Protein AF-A0A662FVR4-F1 (afdb_monomer_lite)

Structure (mmCIF, N/CA/C/O backbone):
data_AF-A0A662FVR4-F1
#
_entry.id   AF-A0A662FVR4-F1
#
loop_
_atom_site.group_PDB
_atom_site.id
_atom_site.type_symbol
_atom_site.label_atom_id
_atom_site.label_alt_id
_atom_site.label_comp_id
_atom_site.label_asym_id
_atom_site.label_entity_id
_atom_site.label_seq_id
_atom_site.pdbx_PDB_ins_code
_atom_site.Cartn_x
_atom_site.Cartn_y
_atom_site.Cartn_z
_atom_site.occupancy
_atom_site.B_iso_or_equiv
_atom_site.auth_seq_id
_atom_site.auth_comp_id
_atom_site.auth_asym_id
_atom_site.auth_atom_id
_atom_site.pdbx_PDB_model_num
ATOM 1 N N . MET A 1 1 ? -27.789 -32.939 13.700 1.00 29.91 1 MET A N 1
ATOM 2 C CA . MET A 1 1 ? -27.829 -31.683 14.477 1.00 29.91 1 MET A CA 1
ATOM 3 C C . MET A 1 1 ? -26.425 -31.102 14.475 1.00 29.91 1 MET A C 1
ATOM 5 O O . MET A 1 1 ? -25.645 -31.385 15.368 1.00 29.91 1 MET A O 1
ATOM 9 N N . THR A 1 2 ? -26.089 -30.398 13.400 1.00 29.91 2 THR A N 1
ATOM 10 C CA . THR A 1 2 ? -24.794 -29.745 13.153 1.00 29.91 2 THR A CA 1
ATOM 11 C C . THR A 1 2 ? -25.077 -28.585 12.200 1.00 29.91 2 THR A C 1
ATOM 13 O O . THR A 1 2 ? -24.927 -28.721 10.994 1.00 29.91 2 THR A O 1
ATOM 16 N N . HIS A 1 3 ? -25.591 -27.490 12.749 1.00 29.64 3 HIS A N 1
ATOM 17 C CA . HIS A 1 3 ? -25.699 -26.173 12.118 1.00 29.64 3 HIS A CA 1
ATOM 18 C C . HIS A 1 3 ? -25.598 -25.169 13.268 1.00 29.64 3 HIS A C 1
ATOM 20 O O . HIS A 1 3 ? -26.491 -25.194 14.108 1.00 29.64 3 HIS A O 1
ATOM 26 N N . SER A 1 4 ? -24.503 -24.395 13.357 1.00 30.66 4 SER A N 1
ATOM 27 C CA . SER A 1 4 ? -24.445 -23.123 14.123 1.00 30.66 4 SER A CA 1
ATOM 28 C C . SER A 1 4 ? -23.069 -22.425 14.184 1.00 30.66 4 SER A C 1
ATOM 30 O O . SER A 1 4 ? -22.969 -21.411 14.863 1.00 30.66 4 SER A O 1
ATOM 32 N N . HIS A 1 5 ? -21.988 -22.913 13.556 1.00 32.22 5 HIS A N 1
ATOM 33 C CA . HIS A 1 5 ? -20.689 -22.205 13.629 1.00 32.22 5 HIS A CA 1
ATOM 34 C C . HIS A 1 5 ? -20.349 -21.332 12.411 1.00 32.22 5 HIS A C 1
ATOM 36 O O . HIS A 1 5 ? -19.676 -20.330 12.595 1.00 32.22 5 HIS A O 1
ATOM 42 N N . GLY A 1 6 ? -20.865 -21.633 11.212 1.00 28.52 6 GLY A N 1
ATOM 43 C CA . GLY A 1 6 ? -20.626 -20.804 10.017 1.00 28.52 6 GLY A CA 1
ATOM 44 C C . GLY A 1 6 ? -21.496 -19.541 9.932 1.00 28.52 6 GLY A C 1
ATOM 45 O O . GLY A 1 6 ? -20.988 -18.474 9.622 1.00 28.52 6 GLY A O 1
ATOM 46 N N . GLU A 1 7 ? -22.785 -19.636 10.275 1.00 31.20 7 GLU A N 1
ATOM 47 C CA . GLU A 1 7 ? -23.739 -18.513 10.149 1.00 31.20 7 GLU A CA 1
ATOM 48 C C . GLU A 1 7 ? -23.514 -17.404 11.196 1.00 31.20 7 GLU A C 1
ATOM 50 O O . GLU A 1 7 ? -23.801 -16.241 10.936 1.00 31.20 7 GLU A O 1
ATOM 55 N N . MET A 1 8 ? -22.957 -17.738 12.367 1.00 38.16 8 MET A N 1
ATOM 56 C CA . MET A 1 8 ? -22.612 -16.754 13.404 1.00 38.16 8 MET A CA 1
ATOM 57 C C . MET A 1 8 ? -21.348 -15.948 13.053 1.00 38.16 8 MET A C 1
ATOM 59 O O . MET A 1 8 ? -21.270 -14.772 13.394 1.00 38.16 8 MET A O 1
ATOM 63 N N . GLU A 1 9 ? -20.369 -16.555 12.365 1.00 40.03 9 GLU A N 1
ATOM 64 C CA . GLU A 1 9 ? -19.150 -15.853 11.929 1.00 40.03 9 GLU A CA 1
ATOM 65 C C . GLU A 1 9 ? -19.408 -14.906 10.744 1.00 40.03 9 GLU A C 1
ATOM 67 O O . GLU A 1 9 ? -18.767 -13.860 10.676 1.00 40.03 9 GLU A O 1
ATOM 72 N N . GLU A 1 10 ? -20.353 -15.214 9.844 1.00 44.28 10 GLU A N 1
ATOM 73 C CA . GLU A 1 10 ? -20.745 -14.306 8.748 1.00 44.28 10 GLU A CA 1
ATOM 74 C C . GLU A 1 10 ? -21.550 -13.087 9.242 1.00 44.28 10 GLU A C 1
ATOM 76 O O . GLU A 1 10 ? -21.303 -11.976 8.777 1.00 44.28 10 GLU A O 1
ATOM 81 N N . PHE A 1 11 ? -22.447 -13.258 10.222 1.00 43.91 11 PHE A N 1
ATOM 82 C CA . PHE A 1 11 ? -23.324 -12.182 10.718 1.00 43.91 11 PHE A CA 1
ATOM 83 C C . PHE A 1 11 ? -22.610 -11.194 11.665 1.00 43.91 11 PHE A C 1
ATOM 85 O O . PHE A 1 11 ? -22.868 -9.994 11.654 1.00 43.91 11 PHE A O 1
ATOM 92 N N . GLU A 1 12 ? -21.644 -11.646 12.473 1.00 50.12 12 GLU A N 1
ATOM 93 C CA . GLU A 1 12 ? -20.895 -10.751 13.376 1.00 50.12 12 GLU A CA 1
ATOM 94 C C . GLU A 1 12 ? -19.843 -9.882 12.640 1.00 50.12 12 GLU A C 1
ATOM 96 O O . GLU A 1 12 ? -19.458 -8.816 13.134 1.00 50.12 12 GLU A O 1
ATOM 101 N N . VAL A 1 13 ? -19.404 -10.288 11.438 1.00 57.62 13 VAL A N 1
ATOM 102 C CA . VAL A 1 13 ? -18.597 -9.450 10.525 1.00 57.62 13 VAL A CA 1
ATOM 103 C C . VAL A 1 13 ? -19.431 -8.290 9.959 1.00 57.62 13 VAL A C 1
ATOM 105 O O . VAL A 1 13 ? -18.891 -7.203 9.736 1.00 57.62 13 VAL A O 1
ATOM 108 N N . GLU A 1 14 ? -20.747 -8.478 9.825 1.00 70.06 14 GLU A N 1
ATOM 109 C CA . GLU A 1 14 ? -21.697 -7.488 9.307 1.00 70.06 14 GLU A CA 1
ATOM 110 C C . GLU A 1 14 ? -21.795 -6.255 10.222 1.00 70.06 14 GLU A C 1
ATOM 112 O O . GLU A 1 14 ? -21.642 -5.131 9.747 1.00 70.06 14 GLU A O 1
ATOM 117 N N . ILE A 1 15 ? -21.892 -6.441 11.546 1.00 84.69 15 ILE A N 1
ATOM 118 C CA . ILE A 1 15 ? -22.032 -5.334 12.518 1.00 84.69 15 ILE A CA 1
ATOM 119 C C . ILE A 1 15 ? -20.847 -4.362 12.467 1.00 84.69 15 ILE A C 1
ATOM 121 O O . ILE A 1 15 ? -21.027 -3.142 12.509 1.00 84.69 15 ILE A O 1
ATOM 125 N N . VAL A 1 16 ? -19.614 -4.878 12.392 1.00 85.69 16 VAL A N 1
ATOM 126 C CA . VAL A 1 16 ? -18.425 -4.010 12.357 1.00 85.69 16 VAL A CA 1
ATOM 127 C C . VAL A 1 16 ? -18.392 -3.193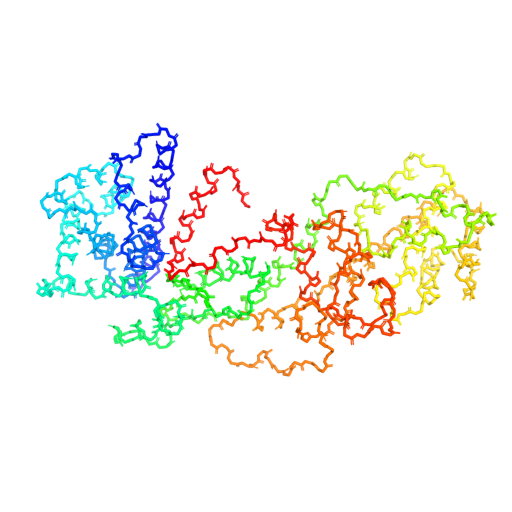 11.073 1.00 85.69 16 VAL A C 1
ATOM 129 O O . VAL A 1 16 ? -18.077 -2.001 11.110 1.00 85.69 16 VAL A O 1
ATOM 132 N N . ASP A 1 17 ? -18.742 -3.810 9.946 1.00 87.19 17 ASP A N 1
ATOM 133 C CA . ASP A 1 17 ? -18.797 -3.126 8.662 1.00 87.19 17 ASP A CA 1
ATOM 134 C C . ASP A 1 17 ? -19.944 -2.118 8.568 1.00 87.19 17 ASP A C 1
ATOM 136 O O . ASP A 1 17 ? -19.753 -1.049 7.984 1.00 87.19 17 ASP A O 1
ATOM 140 N N . GLU A 1 18 ? -21.104 -2.403 9.158 1.00 91.44 18 GLU A N 1
ATOM 141 C CA . GLU A 1 18 ? -22.225 -1.466 9.235 1.00 91.44 18 GLU A CA 1
ATOM 142 C C . GLU A 1 18 ? -21.878 -0.229 10.065 1.00 91.44 18 GLU A C 1
ATOM 144 O O . GLU A 1 18 ? -22.035 0.892 9.575 1.00 91.44 18 GLU A O 1
ATOM 149 N N . ILE A 1 19 ? -21.314 -0.416 11.267 1.00 93.75 19 ILE A N 1
ATOM 150 C CA . ILE A 1 19 ? -20.831 0.683 12.119 1.00 93.75 19 ILE A CA 1
ATOM 151 C C . ILE A 1 19 ? -19.764 1.503 11.381 1.00 93.75 19 ILE A C 1
ATOM 153 O O . ILE A 1 19 ? -19.786 2.736 11.381 1.00 93.75 19 ILE A O 1
ATOM 157 N N . ARG A 1 20 ? -18.817 0.831 10.719 1.00 93.81 20 ARG A N 1
ATOM 158 C CA . ARG A 1 20 ? -17.749 1.487 9.954 1.00 93.81 20 ARG A CA 1
ATOM 159 C C . ARG A 1 20 ? -18.313 2.357 8.829 1.00 93.81 20 ARG A C 1
ATOM 161 O O . ARG A 1 20 ? -17.927 3.520 8.705 1.00 93.81 20 ARG A O 1
ATOM 168 N N . LYS A 1 21 ? -19.224 1.809 8.018 1.00 92.12 21 LYS A N 1
ATOM 169 C CA . LYS A 1 21 ? -19.874 2.525 6.907 1.00 92.12 21 LYS A CA 1
ATOM 170 C C . LYS A 1 21 ? -20.708 3.699 7.414 1.00 92.12 21 LYS A C 1
ATOM 172 O O . LYS A 1 21 ? -20.569 4.797 6.882 1.00 92.12 21 LYS A O 1
ATOM 177 N N . SER A 1 22 ? -21.492 3.512 8.479 1.00 94.81 22 SER A N 1
ATOM 178 C CA . SER A 1 22 ? -22.326 4.582 9.033 1.00 94.81 22 SER A CA 1
ATOM 179 C C . SER A 1 22 ? -21.495 5.755 9.547 1.00 94.81 22 SER A C 1
ATOM 181 O O . SER A 1 22 ? -21.836 6.904 9.284 1.00 94.81 22 SER A O 1
ATOM 183 N N . ILE A 1 23 ? -20.369 5.483 10.217 1.00 95.81 23 ILE A N 1
ATOM 184 C CA . ILE A 1 23 ? -19.446 6.533 10.666 1.00 95.81 23 ILE A CA 1
ATOM 185 C C . ILE A 1 23 ? -18.840 7.267 9.472 1.00 95.81 23 ILE A C 1
ATOM 187 O O . ILE A 1 23 ? -18.692 8.486 9.524 1.00 95.81 23 ILE A O 1
ATOM 191 N N . ALA A 1 24 ? -18.481 6.555 8.404 1.00 93.50 24 ALA A N 1
ATOM 192 C CA . ALA A 1 24 ? -17.919 7.183 7.215 1.00 93.50 24 ALA A CA 1
ATOM 193 C C . ALA A 1 24 ? -18.936 8.125 6.539 1.00 93.50 24 ALA A C 1
ATOM 195 O O . ALA A 1 24 ? -18.599 9.259 6.194 1.00 93.50 24 ALA A O 1
ATOM 196 N N . ASP A 1 25 ? -20.196 7.699 6.427 1.00 92.38 25 ASP A N 1
ATOM 197 C CA . ASP A 1 25 ? -21.295 8.521 5.909 1.00 92.38 25 ASP A CA 1
ATOM 198 C C . ASP A 1 25 ? -21.562 9.747 6.789 1.00 92.38 25 ASP A C 1
ATOM 200 O O . ASP A 1 25 ? -21.714 10.869 6.289 1.00 92.38 25 ASP A O 1
ATOM 204 N N . ASP A 1 26 ? -21.571 9.561 8.108 1.00 95.06 26 ASP A N 1
ATOM 205 C CA . ASP A 1 26 ? -21.746 10.657 9.052 1.00 95.06 26 ASP A CA 1
ATOM 206 C C . ASP A 1 26 ? -20.580 11.657 8.990 1.00 95.06 26 ASP A C 1
ATOM 208 O O . ASP A 1 26 ? -20.814 12.867 8.936 1.00 95.06 26 ASP A O 1
ATOM 212 N N . LEU A 1 27 ? -19.329 11.187 8.906 1.00 93.81 27 LEU A N 1
ATOM 213 C CA . LEU A 1 27 ? -18.148 12.041 8.740 1.00 93.81 27 LEU A CA 1
ATOM 214 C C . LEU A 1 27 ? -18.180 12.802 7.408 1.00 93.81 27 LEU A C 1
ATOM 216 O O . LEU A 1 27 ? -17.889 14.000 7.379 1.00 93.81 27 LEU A O 1
ATOM 220 N N . ASN A 1 28 ? -18.582 12.152 6.315 1.00 90.50 28 ASN A N 1
ATOM 221 C CA . ASN A 1 28 ? -18.778 12.798 5.015 1.00 90.50 28 ASN A CA 1
ATOM 222 C C . ASN A 1 28 ? -19.791 13.946 5.109 1.00 90.50 28 ASN A C 1
ATOM 224 O O . ASN A 1 28 ? -19.534 15.069 4.651 1.00 90.50 28 ASN A O 1
ATOM 228 N N . ASN A 1 29 ? -20.935 13.692 5.744 1.00 90.25 29 ASN A N 1
ATOM 229 C CA . ASN A 1 29 ? -21.963 14.702 5.972 1.00 90.25 29 ASN A CA 1
ATOM 230 C C . ASN A 1 29 ? -21.459 15.832 6.877 1.00 90.25 29 ASN A C 1
ATOM 232 O O . ASN A 1 29 ? -21.676 17.009 6.569 1.00 90.25 29 ASN A O 1
ATOM 236 N N . PHE A 1 30 ? -20.743 15.496 7.949 1.00 92.75 30 PHE A N 1
ATOM 237 C CA . PHE A 1 30 ? -20.122 16.452 8.858 1.00 92.75 30 PHE A CA 1
ATOM 238 C C . PHE A 1 30 ? -19.150 17.380 8.122 1.00 92.75 30 PHE A C 1
ATOM 240 O O . PHE A 1 30 ? -19.317 18.601 8.172 1.00 92.75 30 PHE A O 1
ATOM 247 N N . TYR A 1 31 ? -18.182 16.845 7.372 1.00 88.75 31 TYR A N 1
ATOM 248 C CA . TYR A 1 31 ? -17.208 17.668 6.651 1.00 88.75 31 TYR A CA 1
ATOM 249 C C . TYR A 1 31 ? -17.882 18.561 5.602 1.00 88.75 31 TYR A C 1
ATOM 251 O O . TYR A 1 31 ? -17.568 19.751 5.522 1.00 88.75 31 TYR A O 1
ATOM 259 N N . ARG A 1 32 ? -18.897 18.063 4.877 1.00 86.06 32 ARG A N 1
ATOM 260 C CA . ARG A 1 32 ? -19.718 18.890 3.967 1.00 86.06 32 ARG A CA 1
ATOM 261 C C . ARG A 1 32 ? -20.415 20.051 4.693 1.00 86.06 32 ARG A C 1
ATOM 263 O O . ARG A 1 32 ? -20.493 21.151 4.141 1.00 86.06 32 ARG A O 1
ATOM 270 N N . LYS A 1 33 ? -20.903 19.849 5.925 1.00 87.75 33 LYS A N 1
ATOM 271 C CA . LYS A 1 33 ? -21.470 20.925 6.767 1.00 87.75 33 LYS A CA 1
ATOM 272 C C . LYS A 1 33 ? -20.392 21.899 7.249 1.00 87.75 33 LYS A C 1
ATOM 274 O O . LYS A 1 33 ? -20.632 23.108 7.236 1.00 87.75 33 LYS A O 1
ATOM 279 N N . VAL A 1 34 ? -19.213 21.408 7.639 1.00 86.62 34 VAL A N 1
ATOM 280 C CA . VAL A 1 34 ? -18.069 22.231 8.075 1.00 86.62 34 VAL A CA 1
ATOM 281 C C . VAL A 1 34 ? -17.620 23.178 6.964 1.00 86.62 34 VAL A C 1
ATOM 283 O O . VAL A 1 34 ? -17.500 24.374 7.221 1.00 86.62 34 VAL A O 1
ATOM 286 N N . PHE A 1 35 ? -17.489 22.702 5.720 1.00 82.50 35 PHE A N 1
ATOM 287 C CA . PHE A 1 35 ? -17.163 23.554 4.563 1.00 82.50 35 PHE A CA 1
ATOM 288 C C . PHE A 1 35 ? -18.184 24.678 4.322 1.00 82.50 35 PHE A C 1
ATOM 290 O O . PHE A 1 35 ? -17.861 25.694 3.714 1.00 82.50 35 PHE A O 1
ATOM 297 N N . ARG A 1 36 ? -19.414 24.520 4.823 1.00 85.56 36 ARG A N 1
ATOM 298 C CA . ARG A 1 36 ? -20.496 25.514 4.750 1.00 85.56 36 ARG A CA 1
ATOM 299 C C . ARG A 1 36 ? -20.644 26.347 6.031 1.00 85.56 36 ARG A C 1
ATOM 301 O O . ARG A 1 36 ? -21.621 27.081 6.158 1.00 85.56 36 ARG A O 1
ATOM 308 N N . GLY A 1 37 ? -19.729 26.210 6.994 1.00 83.06 37 GLY A N 1
ATOM 309 C CA . GLY A 1 37 ? -19.754 26.928 8.273 1.00 83.06 37 GLY A CA 1
ATOM 310 C C . GLY A 1 37 ? -20.806 26.438 9.278 1.00 83.06 37 GLY A C 1
ATOM 311 O O . GLY A 1 37 ? -21.113 27.160 10.220 1.00 83.06 37 GLY A O 1
ATOM 312 N N . ARG A 1 38 ? -21.370 25.231 9.102 1.00 83.44 38 ARG A N 1
ATOM 313 C CA . ARG A 1 38 ? -22.492 24.694 9.910 1.00 83.44 38 ARG A CA 1
ATOM 314 C C . ARG A 1 38 ? -22.139 23.462 10.756 1.00 83.44 38 ARG A C 1
ATOM 316 O O . ARG A 1 38 ? -23.024 22.725 11.166 1.00 83.44 38 ARG A O 1
ATOM 323 N N . GLY A 1 39 ? -20.854 23.195 10.988 1.00 81.19 39 GLY A N 1
ATOM 324 C CA . GLY A 1 39 ? -20.409 21.960 11.652 1.00 81.19 39 GLY A CA 1
ATOM 325 C C . GLY A 1 39 ? -20.585 21.913 13.176 1.00 81.19 39 GLY A C 1
ATOM 326 O O . GLY A 1 39 ? -20.614 20.825 13.731 1.00 81.19 39 GLY A O 1
ATOM 327 N N . LYS A 1 40 ? -20.706 23.056 13.867 1.00 84.38 40 LYS A N 1
ATOM 328 C CA . LYS A 1 40 ? -20.661 23.124 15.348 1.00 84.38 40 LYS A CA 1
ATOM 329 C C . LYS A 1 40 ? -21.838 22.452 16.067 1.00 84.38 40 LYS A C 1
ATOM 331 O O . LYS A 1 40 ? -21.714 22.078 17.233 1.00 84.38 40 LYS A O 1
ATOM 336 N N . ASP A 1 41 ? -22.972 22.318 15.387 1.00 83.94 41 ASP A N 1
ATOM 337 C CA . ASP A 1 41 ? -24.175 21.700 15.953 1.00 83.94 41 ASP A CA 1
ATOM 338 C C . ASP A 1 41 ? -24.229 20.183 15.740 1.00 83.94 41 ASP A C 1
ATOM 340 O O . ASP A 1 41 ? -25.103 19.511 16.280 1.00 83.94 41 ASP A O 1
ATOM 344 N N . ASP A 1 42 ? -23.265 19.634 15.003 1.00 90.94 42 ASP A N 1
ATOM 345 C CA . ASP A 1 42 ? -23.162 18.211 14.713 1.00 90.94 42 ASP A CA 1
ATOM 346 C C . ASP A 1 42 ? -22.538 17.435 15.887 1.00 90.94 42 ASP A C 1
ATOM 348 O O . ASP A 1 42 ? -21.680 17.955 16.606 1.00 90.94 42 ASP A O 1
ATOM 352 N N . PHE A 1 43 ? -22.942 16.178 16.075 1.00 93.69 43 PHE A N 1
ATOM 353 C CA . PHE A 1 43 ? -22.367 15.287 17.084 1.00 93.69 43 PHE A CA 1
ATOM 354 C C . PHE A 1 43 ? -20.855 15.098 16.888 1.00 93.69 43 PHE A C 1
ATOM 356 O O . PHE A 1 43 ? -20.085 15.198 17.847 1.00 93.69 43 PHE A O 1
ATOM 363 N N . TYR A 1 44 ? -20.404 14.926 15.640 1.00 93.50 44 TYR A N 1
ATOM 364 C CA . TYR A 1 44 ? -18.990 14.695 15.331 1.00 93.50 44 TYR A CA 1
ATOM 365 C C . TYR A 1 44 ? -18.100 15.905 15.622 1.00 93.50 44 TYR A C 1
ATOM 367 O O . TYR A 1 44 ? -16.880 15.756 15.728 1.00 93.50 44 TYR A O 1
ATOM 375 N N . TRP A 1 45 ? -18.680 17.091 15.845 1.00 92.62 45 TRP A N 1
ATOM 376 C CA . TRP A 1 45 ? -17.921 18.242 16.319 1.00 92.62 45 TRP A CA 1
ATOM 377 C C . TRP A 1 45 ? -17.230 17.956 17.656 1.00 92.62 45 TRP A C 1
ATOM 379 O O . TRP A 1 45 ? -16.065 18.322 17.808 1.00 92.62 45 TRP A O 1
ATOM 389 N N . TYR A 1 46 ? -17.885 17.260 18.596 1.00 91.69 46 TYR A N 1
ATOM 390 C CA . TYR A 1 46 ? -17.288 16.918 19.898 1.00 91.69 46 TYR A CA 1
ATOM 391 C C . TYR A 1 46 ? -16.041 16.037 19.760 1.00 91.69 46 TYR A C 1
ATOM 393 O O . TYR A 1 46 ? -15.085 16.185 20.517 1.00 91.69 46 TYR A O 1
ATOM 401 N N . ILE A 1 47 ? -16.029 15.167 18.751 1.00 91.75 47 ILE A N 1
ATOM 402 C CA . ILE A 1 47 ? -14.938 14.231 18.480 1.00 91.75 47 ILE A CA 1
ATOM 403 C C . ILE A 1 47 ? -13.796 14.949 17.755 1.00 91.75 47 ILE A C 1
ATOM 405 O O . ILE A 1 47 ? -12.657 14.930 18.214 1.00 91.75 47 ILE A O 1
ATOM 409 N N . VAL A 1 48 ? -14.090 15.601 16.627 1.00 87.50 48 VAL A N 1
ATOM 410 C CA . VAL A 1 48 ? -13.068 16.162 15.726 1.00 87.50 48 VAL A CA 1
ATOM 411 C C . VAL A 1 48 ? -12.407 17.417 16.306 1.00 87.50 48 VAL A C 1
ATOM 413 O O . VAL A 1 48 ? -11.234 17.668 16.035 1.00 87.50 48 VAL A O 1
ATOM 416 N N . SER A 1 49 ? -13.128 18.213 17.105 1.00 84.38 49 SER A N 1
ATOM 417 C CA . SER A 1 49 ? -12.581 19.452 17.687 1.00 84.38 49 SER A CA 1
ATOM 418 C C . SER A 1 49 ? -11.781 19.244 18.977 1.00 84.38 49 SER A C 1
ATOM 420 O O . SER A 1 49 ? -11.153 20.183 19.467 1.00 84.38 49 SER A O 1
ATOM 422 N N . ALA A 1 50 ? -11.785 18.031 19.528 1.00 84.31 50 ALA A N 1
ATOM 423 C CA . ALA A 1 50 ? -11.124 17.726 20.784 1.00 84.31 50 ALA A CA 1
ATOM 424 C C . ALA A 1 50 ? -9.660 17.293 20.594 1.00 84.31 50 ALA A C 1
ATOM 426 O O . ALA A 1 50 ? -9.306 16.582 19.651 1.00 84.31 50 ALA A O 1
ATOM 427 N N . ASN A 1 51 ? -8.821 17.678 21.559 1.00 80.50 51 ASN A N 1
ATOM 428 C CA . ASN A 1 51 ? -7.452 17.192 21.720 1.00 80.50 51 ASN A CA 1
ATOM 429 C C . ASN A 1 51 ? -7.327 16.489 23.089 1.00 80.50 51 ASN A C 1
ATOM 431 O O . ASN A 1 51 ? -7.069 17.158 24.092 1.00 80.50 51 ASN A O 1
ATOM 435 N N . PRO A 1 52 ? -7.602 15.174 23.171 1.00 76.94 52 PRO A N 1
ATOM 436 C CA . PRO A 1 52 ? -7.755 14.475 24.450 1.00 76.94 52 PRO A CA 1
ATOM 437 C C . PRO A 1 52 ? -6.460 14.321 25.247 1.00 76.94 52 PRO A C 1
ATOM 439 O O . PRO A 1 52 ? -6.512 14.221 26.475 1.00 76.94 52 PRO A O 1
ATOM 442 N N . LYS A 1 53 ? -5.302 14.275 24.576 1.00 75.44 53 LYS A N 1
ATOM 443 C CA . LYS A 1 53 ? -4.008 13.951 25.191 1.00 75.44 53 LYS A CA 1
ATOM 444 C C . LYS A 1 53 ? -2.978 15.066 24.933 1.00 75.44 53 LYS A C 1
ATOM 446 O O . LYS A 1 53 ? -3.157 15.932 24.086 1.00 75.44 53 LYS A O 1
ATOM 451 N N . LEU A 1 54 ? -1.884 15.060 25.702 1.00 63.22 54 LEU A N 1
ATOM 452 C CA . LEU A 1 54 ? -0.829 16.093 25.641 1.00 63.22 54 LEU A CA 1
ATOM 453 C C . LEU A 1 54 ? 0.076 15.988 24.398 1.00 63.22 54 LEU A C 1
ATOM 455 O O . LEU A 1 54 ? 0.803 16.925 24.075 1.00 63.22 54 LEU A O 1
ATOM 459 N N . PHE A 1 55 ? 0.046 14.849 23.711 1.00 66.12 55 PHE A N 1
ATOM 460 C CA . PHE A 1 55 ? 0.749 14.599 22.452 1.00 66.12 55 PHE A CA 1
ATOM 461 C C . PHE A 1 55 ? -0.227 14.792 21.278 1.00 66.12 55 PHE A C 1
ATOM 463 O O . PHE A 1 55 ? -1.431 14.747 21.518 1.00 66.12 55 PHE A O 1
ATOM 470 N N . PRO A 1 56 ? 0.235 15.008 20.028 1.00 67.06 56 PRO A N 1
ATOM 471 C CA . PRO A 1 56 ? -0.641 15.325 18.895 1.00 67.06 56 PRO A CA 1
ATOM 472 C C . PRO A 1 56 ? -1.459 14.103 18.432 1.00 67.06 56 PRO A C 1
ATOM 474 O O . PRO A 1 56 ? -1.198 13.533 17.376 1.00 67.06 56 PRO A O 1
ATOM 477 N N . ILE A 1 57 ? -2.437 13.693 19.240 1.00 75.00 57 ILE A N 1
ATOM 478 C CA . ILE A 1 57 ? -3.422 12.647 18.960 1.00 75.00 57 ILE A CA 1
ATOM 479 C C . ILE A 1 57 ? -4.765 13.351 18.797 1.00 75.00 57 ILE A C 1
ATOM 481 O O . ILE A 1 57 ? -5.239 14.003 19.727 1.00 75.00 57 ILE A O 1
ATOM 485 N N . SER A 1 58 ? -5.376 13.258 17.617 1.00 84.19 58 SER A N 1
ATOM 486 C CA . SER A 1 58 ? -6.679 13.895 17.403 1.00 84.19 58 SER A CA 1
ATOM 487 C C . SER A 1 58 ? -7.782 13.168 18.174 1.00 84.19 58 SER A C 1
ATOM 489 O O . SER A 1 58 ? -7.703 11.959 18.400 1.00 84.19 58 SER A O 1
ATOM 491 N N . GLY A 1 59 ? -8.855 13.875 18.537 1.00 87.25 59 GLY A N 1
ATOM 492 C CA . GLY A 1 59 ? -10.035 13.227 19.110 1.00 87.25 59 GLY A CA 1
ATOM 493 C C . GLY A 1 59 ? -10.636 12.167 18.178 1.00 87.25 59 GLY A C 1
ATOM 494 O O . GLY A 1 59 ? -11.037 11.107 18.647 1.00 87.25 59 GLY A O 1
ATOM 495 N N . THR A 1 60 ? -10.589 12.370 16.856 1.00 89.19 60 THR A N 1
ATOM 496 C CA . THR A 1 60 ? -10.962 11.344 15.866 1.00 89.19 60 THR A CA 1
ATOM 497 C C . THR A 1 60 ? -10.157 10.060 16.046 1.00 89.19 60 THR A C 1
ATOM 499 O O . THR A 1 60 ? -10.735 8.981 16.080 1.00 89.19 60 THR A O 1
ATOM 502 N N . GLN A 1 61 ? -8.834 10.163 16.190 1.00 88.31 61 GLN A N 1
ATOM 503 C CA . GLN A 1 61 ? -7.970 9.001 16.403 1.00 88.31 61 GLN A CA 1
ATOM 504 C C . GLN A 1 61 ? -8.227 8.335 17.750 1.00 88.31 61 GLN A C 1
ATOM 506 O O . GLN A 1 61 ? -8.249 7.115 17.822 1.00 88.31 61 GLN A O 1
ATOM 511 N N . HIS A 1 62 ? -8.426 9.122 18.805 1.00 91.62 62 HIS A N 1
ATOM 512 C CA . HIS A 1 62 ? -8.535 8.589 20.158 1.00 91.62 62 HIS A CA 1
ATOM 513 C C . HIS A 1 62 ? -9.914 8.001 20.464 1.00 91.62 62 HIS A C 1
ATOM 515 O O . HIS A 1 62 ? -10.005 6.847 20.859 1.00 91.62 62 HIS A O 1
ATOM 521 N N . TYR A 1 63 ? -10.997 8.754 20.255 1.00 94.38 63 TYR A N 1
ATOM 522 C CA . TYR A 1 63 ? -12.343 8.322 20.654 1.00 94.38 63 TYR A CA 1
ATOM 523 C C . TYR A 1 63 ? -12.906 7.255 19.716 1.00 94.38 63 TYR A C 1
ATOM 525 O O . TYR A 1 63 ? -13.291 6.176 20.164 1.00 94.38 63 TYR A O 1
ATOM 533 N N . LEU A 1 64 ? -12.907 7.512 18.399 1.00 94.56 64 LEU A N 1
ATOM 534 C CA . LEU A 1 64 ? -13.328 6.484 17.440 1.00 94.56 64 LEU A CA 1
ATOM 535 C C . LEU A 1 64 ? -12.337 5.323 17.440 1.00 94.56 64 LEU A C 1
ATOM 537 O O . LEU A 1 64 ? -12.748 4.178 17.277 1.00 94.56 64 LEU A O 1
ATOM 541 N N . GLY A 1 65 ? -11.048 5.597 17.666 1.00 93.81 65 GLY A N 1
ATOM 542 C CA . GLY A 1 65 ? -10.050 4.545 17.760 1.00 93.81 65 GLY A CA 1
ATOM 543 C C . GLY A 1 65 ? -10.316 3.602 18.933 1.00 93.81 65 GLY A C 1
ATOM 544 O O . GLY A 1 65 ? -10.446 2.397 18.736 1.00 93.81 65 GLY A O 1
ATOM 545 N N . ALA A 1 66 ? -10.477 4.134 20.144 1.00 95.44 66 ALA A N 1
ATOM 546 C CA . ALA A 1 66 ? -10.824 3.333 21.314 1.00 95.44 66 ALA A CA 1
ATOM 547 C C . ALA A 1 66 ? -12.139 2.563 21.100 1.00 95.44 66 ALA A C 1
ATOM 549 O O . ALA A 1 66 ? -12.227 1.395 21.477 1.00 95.44 66 ALA A O 1
ATOM 550 N N . GLY A 1 67 ? -13.124 3.174 20.428 1.00 96.81 67 GLY A N 1
ATOM 551 C CA . GLY A 1 67 ? -14.365 2.511 20.024 1.00 96.81 67 GLY A CA 1
ATOM 552 C C . GLY A 1 67 ? -14.133 1.304 19.110 1.00 96.81 67 GLY A C 1
ATOM 553 O O . GLY A 1 67 ? -14.601 0.208 19.414 1.00 96.81 67 GLY A O 1
ATOM 554 N N . PHE A 1 68 ? -13.371 1.458 18.023 1.00 96.81 68 PHE A N 1
ATOM 555 C CA . PHE A 1 68 ? -13.068 0.357 17.097 1.00 96.81 68 PHE A CA 1
ATOM 556 C C . PHE A 1 68 ? -12.208 -0.743 17.733 1.00 96.81 68 PHE A C 1
ATOM 558 O O . PHE A 1 68 ? -12.478 -1.923 17.507 1.00 96.81 68 PHE A O 1
ATOM 565 N N . ILE A 1 69 ? -11.224 -0.390 18.572 1.00 96.56 69 ILE A N 1
ATOM 566 C CA . ILE A 1 69 ? -10.489 -1.380 19.377 1.00 96.56 69 ILE A CA 1
ATOM 567 C C . ILE A 1 69 ? -11.461 -2.151 20.264 1.00 96.56 69 ILE A C 1
ATOM 569 O O . ILE A 1 69 ? -11.407 -3.380 20.314 1.00 96.56 69 ILE A O 1
ATOM 573 N N . GLY A 1 70 ? -12.361 -1.433 20.940 1.00 96.06 70 GLY A N 1
ATOM 574 C CA . GLY A 1 70 ? -13.328 -2.032 21.840 1.00 96.06 70 GLY A CA 1
ATOM 575 C C . GLY A 1 70 ? -14.263 -3.008 21.128 1.00 96.06 70 GLY A C 1
ATOM 576 O O . GLY A 1 70 ? -14.490 -4.123 21.597 1.00 96.06 70 GLY A O 1
ATOM 577 N N . LEU A 1 71 ? -14.727 -2.617 19.945 1.00 95.81 71 LEU A N 1
ATOM 578 C CA . LEU A 1 71 ? -15.565 -3.428 19.075 1.00 95.81 71 LEU A CA 1
ATOM 579 C C . LEU A 1 71 ? -14.848 -4.709 18.614 1.00 95.81 71 LEU A C 1
ATOM 581 O O . LEU A 1 71 ? -15.370 -5.808 18.796 1.00 95.81 71 LEU A O 1
ATOM 585 N N . ARG A 1 72 ? -13.624 -4.594 18.077 1.00 94.81 72 ARG A N 1
ATOM 586 C CA . ARG A 1 72 ? -12.854 -5.738 17.551 1.00 94.81 72 ARG A CA 1
ATOM 587 C C . ARG A 1 72 ? -12.384 -6.697 18.639 1.00 94.81 72 ARG A C 1
ATOM 589 O O . ARG A 1 72 ? -12.459 -7.910 18.450 1.00 94.81 72 ARG A O 1
ATOM 596 N N . LEU A 1 73 ? -11.942 -6.186 19.789 1.00 95.12 73 LEU A N 1
ATOM 597 C CA . LEU A 1 73 ? -11.597 -7.030 20.935 1.00 95.12 73 LEU A CA 1
ATOM 598 C C . LEU A 1 73 ? -12.832 -7.702 21.527 1.00 95.12 73 LEU A C 1
ATOM 600 O O . LEU A 1 73 ? -12.780 -8.892 21.823 1.00 95.12 73 LEU A O 1
ATOM 604 N N . GLY A 1 74 ? -13.947 -6.981 21.664 1.00 94.31 74 GLY A N 1
ATOM 605 C CA . GLY A 1 74 ? -15.213 -7.567 22.101 1.00 94.31 74 GLY A CA 1
ATOM 606 C C . GLY A 1 74 ? -15.643 -8.720 21.191 1.00 94.31 74 GLY A C 1
ATOM 607 O O . GLY A 1 74 ? -15.989 -9.793 21.684 1.00 94.31 74 GLY A O 1
ATOM 608 N N . TYR A 1 75 ? -15.531 -8.531 19.874 1.00 92.31 75 TYR A N 1
ATOM 609 C CA . TYR A 1 75 ? -15.835 -9.557 18.873 1.00 92.31 75 TYR A CA 1
ATOM 610 C C . TYR A 1 75 ? -14.901 -10.767 18.990 1.00 92.31 75 TYR A C 1
ATOM 612 O O . TYR A 1 75 ? -15.340 -11.921 18.995 1.00 92.31 75 TYR A O 1
ATOM 620 N N . PHE A 1 76 ? -13.600 -10.521 19.156 1.00 92.81 76 PHE A N 1
ATOM 621 C CA . PHE A 1 76 ? -12.628 -11.584 19.388 1.00 92.81 76 PHE A CA 1
ATOM 622 C C . PHE A 1 76 ? -12.963 -12.408 20.644 1.00 92.81 76 PHE A C 1
ATOM 624 O O . PHE A 1 76 ? -12.875 -13.634 20.627 1.00 92.81 76 PHE A O 1
ATOM 631 N N . LEU A 1 77 ? -13.389 -11.735 21.716 1.00 92.50 77 LEU A N 1
ATOM 632 C CA . LEU A 1 77 ? -13.725 -12.327 23.012 1.00 92.50 77 LEU A CA 1
ATOM 633 C C . LEU A 1 77 ? -15.136 -12.951 23.069 1.00 92.50 77 LEU A C 1
ATOM 635 O O . LEU A 1 77 ? -15.521 -13.462 24.125 1.00 92.50 77 LEU A O 1
ATOM 639 N N . GLY A 1 78 ? -15.904 -12.919 21.973 1.00 91.25 78 GLY A N 1
ATOM 640 C CA . GLY A 1 78 ? -17.241 -13.516 21.881 1.00 91.25 78 GLY A CA 1
ATOM 641 C C . GLY A 1 78 ? -18.325 -12.732 22.627 1.00 91.25 78 GLY A C 1
ATOM 642 O O . GLY A 1 78 ? -19.190 -13.319 23.283 1.00 91.25 78 GLY A O 1
ATOM 643 N N . PHE A 1 79 ? -18.254 -11.400 22.620 1.00 93.88 79 PHE A N 1
ATOM 644 C CA . PHE A 1 79 ? -19.335 -10.559 23.133 1.00 93.88 79 PHE A CA 1
ATOM 645 C C . PHE A 1 79 ? -20.544 -10.603 22.195 1.00 93.88 79 PHE A C 1
ATOM 647 O O . PHE A 1 79 ? -20.388 -10.581 20.983 1.00 93.88 79 PHE A O 1
ATOM 654 N N . ASN A 1 80 ? -21.751 -10.608 22.767 1.00 93.31 80 ASN A N 1
ATOM 655 C CA . ASN A 1 80 ? -22.977 -10.445 21.987 1.00 93.31 80 ASN A CA 1
ATOM 656 C C . ASN A 1 80 ? -23.141 -8.997 21.489 1.00 93.31 80 ASN A C 1
ATOM 658 O O . ASN A 1 80 ? -22.516 -8.079 22.021 1.00 93.31 80 ASN A O 1
ATOM 662 N N . GLU A 1 81 ? -24.046 -8.793 20.534 1.00 93.94 81 GLU A N 1
ATOM 663 C CA . GLU A 1 81 ? -24.311 -7.515 19.850 1.00 93.94 81 GLU A CA 1
ATOM 664 C C . GLU A 1 81 ? -24.450 -6.328 20.812 1.00 93.94 81 GLU A C 1
ATOM 666 O O . GLU A 1 81 ? -23.800 -5.298 20.647 1.00 93.94 81 GLU A O 1
ATOM 671 N N . TYR A 1 82 ? -25.231 -6.498 21.886 1.00 96.12 82 TYR A N 1
ATOM 672 C CA . TYR A 1 82 ? -25.408 -5.462 22.903 1.00 96.12 82 TYR A CA 1
ATOM 673 C C . TYR A 1 82 ? -24.070 -5.045 23.522 1.00 96.12 82 TYR A C 1
ATOM 675 O O . TYR A 1 82 ? -23.744 -3.863 23.577 1.00 96.12 82 TYR A O 1
ATOM 683 N N . LYS A 1 83 ? -23.257 -6.010 23.964 1.00 96.81 83 LYS A N 1
ATOM 684 C CA . LYS A 1 83 ? -21.952 -5.724 24.575 1.00 96.81 83 LYS A CA 1
ATOM 685 C C . LYS A 1 83 ? -20.937 -5.186 23.573 1.00 96.81 83 LYS A C 1
ATOM 687 O O . LYS A 1 83 ? -20.085 -4.405 23.983 1.00 96.81 83 LYS A O 1
ATOM 692 N N . LEU A 1 84 ? -21.016 -5.579 22.301 1.00 96.12 84 LEU A N 1
ATOM 693 C CA . LEU A 1 84 ? -20.190 -5.020 21.227 1.00 96.12 84 LEU A CA 1
ATOM 694 C C . LEU A 1 84 ? -20.474 -3.529 21.038 1.00 96.12 84 LEU A C 1
ATOM 696 O O . LEU A 1 84 ? -19.549 -2.718 21.050 1.00 96.12 84 LEU A O 1
ATOM 700 N N . ILE A 1 85 ? -21.752 -3.161 20.955 1.00 97.25 85 ILE A N 1
ATOM 701 C CA . ILE A 1 85 ? -22.179 -1.768 20.805 1.00 97.25 85 ILE A CA 1
ATOM 702 C C . ILE A 1 85 ? -21.835 -0.954 22.056 1.00 97.25 85 ILE A C 1
ATOM 704 O O . ILE A 1 85 ? -21.292 0.142 21.937 1.00 97.25 85 ILE A O 1
ATOM 708 N N . VAL A 1 86 ? -22.053 -1.498 23.258 1.00 97.94 86 VAL A N 1
ATOM 709 C CA . VAL A 1 86 ? -21.645 -0.835 24.510 1.00 97.94 86 VAL A CA 1
ATOM 710 C C . VAL A 1 86 ? -20.122 -0.667 24.579 1.00 97.94 86 VAL A C 1
ATOM 712 O O . VAL A 1 86 ? -19.655 0.363 25.053 1.00 97.94 86 VAL A O 1
ATOM 715 N N . ALA A 1 87 ? -19.326 -1.625 24.087 1.00 97.50 87 ALA A N 1
ATOM 716 C CA . ALA A 1 87 ? -17.868 -1.487 24.014 1.00 97.50 87 ALA A CA 1
ATOM 717 C C . ALA A 1 87 ? -17.458 -0.367 23.048 1.00 97.50 87 ALA A C 1
ATOM 719 O O . ALA A 1 87 ? -16.616 0.464 23.389 1.00 97.50 87 ALA A O 1
ATOM 720 N N . PHE A 1 88 ? -18.078 -0.320 21.867 1.00 97.88 88 PHE A N 1
ATOM 721 C CA . PHE A 1 88 ? -17.825 0.715 20.871 1.00 97.88 88 PHE A CA 1
ATOM 722 C C . PHE A 1 88 ? -18.177 2.114 21.403 1.00 97.88 88 PHE A C 1
ATOM 724 O O . PHE A 1 88 ? -17.329 3.008 21.415 1.00 97.88 88 PHE A O 1
ATOM 731 N N . LEU A 1 89 ? -19.400 2.295 21.910 1.00 97.94 89 LEU A N 1
ATOM 732 C CA . LEU A 1 89 ? -19.860 3.564 22.482 1.00 97.94 89 LEU A CA 1
ATOM 733 C C . LEU A 1 89 ? -19.089 3.928 23.754 1.00 97.94 89 LEU A C 1
ATOM 735 O O . LEU A 1 89 ? -18.777 5.095 23.972 1.00 97.94 89 LEU A O 1
ATOM 739 N N . GLY A 1 90 ? -18.731 2.942 24.577 1.00 97.06 90 GLY A N 1
ATOM 740 C CA . GLY A 1 90 ? -17.886 3.140 25.750 1.00 97.06 90 GLY A CA 1
ATOM 741 C C . GLY A 1 90 ? -16.523 3.702 25.356 1.00 97.06 90 GLY A C 1
ATOM 742 O O . GLY A 1 90 ? -16.070 4.669 25.958 1.00 97.06 90 GLY A O 1
ATOM 743 N N . GLY A 1 91 ? -15.906 3.177 24.293 1.00 95.81 91 GLY A N 1
ATOM 744 C CA . GLY A 1 91 ? -14.691 3.745 23.706 1.00 95.81 91 GLY A CA 1
ATOM 745 C C . GLY A 1 91 ? -14.897 5.148 23.126 1.00 95.81 91 GLY A C 1
ATOM 746 O O . GLY A 1 91 ? -14.024 5.998 23.266 1.00 95.81 91 GLY A O 1
ATOM 747 N N . LEU A 1 92 ? -16.066 5.447 22.565 1.00 95.56 92 LEU A N 1
ATOM 748 C CA . LEU A 1 92 ? -16.387 6.785 22.064 1.00 95.56 92 LEU A CA 1
ATOM 749 C C . LEU A 1 92 ? -16.538 7.821 23.190 1.00 95.56 92 LEU A C 1
ATOM 751 O O . LEU A 1 92 ? -16.106 8.962 23.039 1.00 95.56 92 LEU A O 1
ATOM 755 N N . PHE A 1 93 ? -17.135 7.422 24.316 1.00 95.38 93 PHE A N 1
ATOM 756 C CA . PHE A 1 93 ? -17.512 8.318 25.412 1.00 95.38 93 PHE A CA 1
ATOM 757 C C . PHE A 1 93 ? -16.565 8.287 26.611 1.00 95.38 93 PHE A C 1
ATOM 759 O O . PHE A 1 93 ? -16.741 9.104 27.508 1.00 95.38 93 PHE A O 1
ATOM 766 N N . HIS A 1 94 ? -15.563 7.403 26.658 1.00 92.44 94 HIS A N 1
ATOM 767 C CA . HIS A 1 94 ? -14.781 7.173 27.881 1.00 92.44 94 HIS A CA 1
ATOM 768 C C . HIS A 1 94 ? -14.156 8.432 28.506 1.00 92.44 94 HIS A C 1
ATOM 770 O O . HIS A 1 94 ? -14.036 8.513 29.721 1.00 92.44 94 HIS A O 1
ATOM 776 N N . ASP A 1 95 ? -13.812 9.416 27.677 1.00 88.44 95 ASP A N 1
ATOM 777 C CA . ASP A 1 95 ? -13.168 10.672 28.062 1.00 88.44 95 ASP A CA 1
ATOM 778 C C . ASP A 1 95 ? -14.086 11.888 27.778 1.00 88.44 95 ASP A C 1
ATOM 780 O O . ASP A 1 95 ? -13.603 12.997 27.545 1.00 88.44 95 ASP A O 1
ATOM 784 N N . PHE A 1 96 ? -15.422 11.731 27.801 1.00 89.81 96 PHE A N 1
ATOM 785 C CA . PHE A 1 96 ? -16.370 12.804 27.426 1.00 89.81 96 PHE A CA 1
ATOM 786 C C . PHE A 1 96 ? -16.200 14.103 28.239 1.00 89.81 96 PHE A C 1
ATOM 788 O O . PHE A 1 96 ? -16.547 15.186 27.770 1.00 89.81 96 PHE A O 1
ATOM 795 N N . ASN A 1 97 ? -15.613 14.041 29.439 1.00 85.94 97 ASN A N 1
ATOM 796 C CA . ASN A 1 97 ? -15.268 15.228 30.229 1.00 85.94 97 ASN A CA 1
ATOM 797 C C . ASN A 1 97 ? -14.316 16.176 29.469 1.00 85.94 97 ASN A C 1
ATOM 799 O O . ASN A 1 97 ? -14.355 17.391 29.662 1.00 85.94 97 ASN A O 1
ATOM 803 N N . LYS A 1 98 ? -13.486 15.642 28.563 1.00 87.44 98 LYS A N 1
ATOM 804 C CA . LYS A 1 98 ? -12.606 16.411 27.666 1.00 87.44 98 LYS A CA 1
ATOM 805 C C . LYS A 1 98 ? -13.372 17.142 26.561 1.00 87.44 98 LYS A C 1
ATOM 807 O O . LYS A 1 98 ? -12.804 18.012 25.908 1.00 87.44 98 LYS A O 1
ATOM 812 N N . TRP A 1 99 ? -14.653 16.831 26.368 1.00 89.38 99 TRP A N 1
ATOM 813 C CA . TRP A 1 99 ? -15.569 17.595 25.517 1.00 89.38 99 TRP A CA 1
ATOM 814 C C . TRP A 1 99 ? -16.191 18.786 26.257 1.00 89.38 99 TRP A C 1
ATOM 816 O O . TRP A 1 99 ? -17.002 19.506 25.676 1.00 89.38 99 TRP A O 1
ATOM 826 N N . TYR A 1 100 ? -15.819 19.002 27.529 1.00 87.44 100 TYR A N 1
ATOM 827 C CA . TYR A 1 100 ? -16.423 19.985 28.432 1.00 87.44 100 TYR A CA 1
ATOM 828 C C . TYR A 1 100 ? -17.925 19.745 28.622 1.00 87.44 100 TYR A C 1
ATOM 830 O O . TYR A 1 100 ? -18.723 20.683 28.596 1.00 87.44 100 TYR A O 1
ATOM 838 N N . LYS A 1 101 ? -18.301 18.468 28.776 1.00 90.50 101 LYS A N 1
ATOM 839 C CA . LYS A 1 101 ? -19.677 18.020 28.997 1.00 90.50 101 LYS A CA 1
ATOM 840 C C . LYS A 1 101 ? -19.834 17.300 30.322 1.00 90.50 101 LYS A C 1
ATOM 842 O O . LYS A 1 101 ? -18.998 16.488 30.704 1.00 90.50 101 LYS A O 1
ATOM 847 N N . THR A 1 102 ? -20.922 17.616 31.012 1.00 92.06 102 THR A N 1
ATOM 848 C CA . THR A 1 102 ? -21.373 16.928 32.225 1.00 92.06 102 THR A CA 1
ATOM 849 C C . THR A 1 102 ? -22.184 15.678 31.881 1.00 92.06 102 THR A C 1
ATOM 851 O O . THR A 1 102 ? -22.648 15.510 30.755 1.00 92.06 102 THR A O 1
ATOM 854 N N . VAL A 1 103 ? -22.414 14.808 32.868 1.00 91.94 103 VAL A N 1
ATOM 855 C CA . VAL A 1 103 ? -23.259 13.608 32.707 1.00 91.94 103 VAL A CA 1
ATOM 856 C C . VAL A 1 103 ? -24.666 13.962 32.236 1.00 91.94 103 VAL A C 1
ATOM 858 O O . VAL A 1 103 ? -25.204 13.302 31.352 1.00 91.94 103 VAL A O 1
ATOM 861 N N . ASP A 1 104 ? -25.257 15.010 32.805 1.00 93.19 104 ASP A N 1
ATOM 862 C CA . ASP A 1 104 ? -26.616 15.422 32.457 1.00 93.19 104 ASP A CA 1
ATOM 863 C C . ASP A 1 104 ? -26.688 15.979 31.031 1.00 93.19 104 ASP A C 1
ATOM 865 O O . ASP A 1 104 ? -27.646 15.701 30.311 1.00 93.19 104 ASP A O 1
ATOM 869 N N . GLU A 1 105 ? -25.656 16.704 30.585 1.00 94.12 105 GLU A N 1
ATOM 870 C CA . GLU A 1 105 ? -25.547 17.126 29.186 1.00 94.12 105 GLU A CA 1
ATOM 871 C C . GLU A 1 105 ? -25.332 15.941 28.242 1.00 94.12 105 GLU A C 1
ATOM 873 O O . GLU A 1 105 ? -25.882 15.944 27.141 1.00 94.12 105 GLU A O 1
ATOM 878 N N . MET A 1 106 ? -24.567 14.925 28.659 1.00 94.81 106 MET A N 1
ATOM 879 C CA . MET A 1 106 ? -24.381 13.702 27.875 1.00 94.81 106 MET A CA 1
ATOM 880 C C . MET A 1 106 ? -25.711 12.972 27.663 1.00 94.81 106 MET A C 1
ATOM 882 O O . MET A 1 106 ? -26.033 12.589 26.542 1.00 94.81 106 MET A O 1
ATOM 886 N N . LYS A 1 107 ? -26.515 12.839 28.725 1.00 93.50 107 LYS A N 1
ATOM 887 C CA . LYS A 1 107 ? -27.810 12.140 28.705 1.00 93.50 107 LYS A CA 1
ATOM 888 C C . LYS A 1 107 ? -28.935 12.888 27.983 1.00 93.50 107 LYS A C 1
ATOM 890 O O . LYS A 1 107 ? -29.973 12.282 27.742 1.00 93.50 107 LYS A O 1
ATOM 895 N N . LYS A 1 108 ? -28.757 14.180 27.689 1.00 92.44 108 LYS A N 1
ATOM 896 C CA . LYS A 1 108 ? -29.748 15.025 27.004 1.00 92.44 108 LYS A CA 1
ATOM 897 C C . LYS A 1 108 ? -29.179 15.581 25.704 1.00 92.44 108 LYS A C 1
ATOM 899 O O . LYS A 1 108 ? -29.322 14.970 24.657 1.00 92.44 108 LYS A O 1
ATOM 904 N N . ASN A 1 109 ? -28.448 16.690 25.784 1.00 92.19 109 ASN A N 1
ATOM 905 C CA . ASN A 1 109 ? -27.987 17.456 24.625 1.00 92.19 109 ASN A CA 1
ATOM 906 C C . ASN A 1 109 ? -27.093 16.649 23.668 1.00 92.19 109 ASN A C 1
ATOM 908 O O . ASN A 1 109 ? -27.127 16.869 22.459 1.00 92.19 109 ASN A O 1
ATOM 912 N N . VAL A 1 110 ? -26.221 15.780 24.193 1.00 93.19 110 VAL A N 1
ATOM 913 C CA . VAL A 1 110 ? -25.354 14.941 23.347 1.00 93.19 110 VAL A CA 1
ATOM 914 C C . VAL A 1 110 ? -26.135 13.767 22.779 1.00 93.19 110 VAL A C 1
ATOM 916 O O . VAL A 1 110 ? -25.956 13.464 21.604 1.00 93.19 110 VAL A O 1
ATOM 919 N N . PHE A 1 111 ? -27.018 13.161 23.574 1.00 95.25 111 PHE A N 1
ATOM 920 C CA . PHE A 1 111 ? -27.907 12.101 23.110 1.00 95.25 111 PHE A CA 1
ATOM 921 C C . PHE A 1 111 ? -28.799 12.573 21.955 1.00 95.25 111 PHE A C 1
ATOM 923 O O . PHE A 1 111 ? -28.729 11.984 20.888 1.00 95.25 111 PHE A O 1
ATOM 930 N N . GLU A 1 112 ? -29.488 13.711 22.084 1.00 95.06 112 GLU A N 1
ATOM 931 C CA . GLU A 1 112 ? -30.328 14.292 21.018 1.00 95.06 112 GLU A CA 1
ATOM 932 C C . GLU A 1 112 ? -29.552 14.516 19.705 1.00 95.06 112 GLU A C 1
ATOM 934 O O . GLU A 1 112 ? -30.064 14.325 18.602 1.00 95.06 112 GLU A O 1
ATOM 939 N N . ARG A 1 113 ? -28.279 14.922 19.806 1.00 94.69 113 ARG A N 1
ATOM 940 C CA . ARG A 1 113 ? -27.397 15.086 18.638 1.00 94.69 113 ARG A CA 1
ATOM 941 C C . ARG A 1 113 ? -26.911 13.751 18.081 1.00 94.69 113 ARG A C 1
ATOM 943 O O . ARG A 1 113 ? -26.618 13.671 16.892 1.00 94.69 113 ARG A O 1
ATOM 950 N N . PHE A 1 114 ? -26.771 12.739 18.928 1.00 95.56 114 PHE A N 1
ATOM 951 C CA . PHE A 1 114 ? -26.375 11.396 18.532 1.00 95.56 114 PHE A CA 1
ATOM 952 C C . PHE A 1 114 ? -27.529 10.652 17.852 1.00 95.56 114 PHE A C 1
ATOM 954 O O . PHE A 1 114 ? -27.301 10.008 16.832 1.00 95.56 114 PHE A O 1
ATOM 961 N N . GLU A 1 115 ? -28.762 10.810 18.334 1.00 95.06 115 GLU A N 1
ATOM 962 C CA . GLU A 1 115 ? -29.965 10.159 17.794 1.00 95.06 115 GLU A CA 1
ATOM 963 C C . GLU A 1 115 ? -30.207 10.466 16.310 1.00 95.06 115 GLU A C 1
ATOM 965 O O . GLU A 1 115 ? -30.728 9.638 15.568 1.00 95.06 115 GLU A O 1
ATOM 970 N N . VAL A 1 116 ? -29.776 11.639 15.842 1.00 93.31 116 VAL A N 1
ATOM 971 C CA . VAL A 1 116 ? -29.923 12.047 14.436 1.00 93.31 116 VAL A CA 1
ATOM 972 C C . VAL A 1 116 ? -28.808 11.531 13.513 1.00 93.31 116 VAL A C 1
ATOM 974 O O . VAL A 1 116 ? -28.798 11.861 12.325 1.00 93.31 116 VAL A O 1
ATOM 977 N N . THR A 1 117 ? -27.850 10.756 14.030 1.00 95.88 117 THR A N 1
ATOM 978 C CA . THR A 1 117 ? -26.733 10.201 13.243 1.00 95.88 117 THR A CA 1
ATOM 979 C C . THR A 1 117 ? -27.130 8.922 12.506 1.00 95.88 117 THR A C 1
ATOM 981 O O . THR A 1 117 ? -28.026 8.182 12.924 1.00 95.88 117 THR A O 1
ATOM 984 N N . ARG A 1 118 ? -26.450 8.609 11.396 1.00 95.50 118 ARG A N 1
ATOM 985 C CA . ARG A 1 118 ? -26.612 7.313 10.727 1.00 95.50 118 ARG A CA 1
ATOM 986 C C . ARG A 1 118 ? -26.147 6.176 11.635 1.00 95.50 118 ARG A C 1
ATOM 988 O O . ARG A 1 118 ? -26.787 5.129 11.636 1.00 95.50 118 ARG A O 1
ATOM 995 N N . LEU A 1 119 ? -25.098 6.395 12.428 1.00 96.44 119 LEU A N 1
ATOM 996 C CA . LEU A 1 119 ? -24.616 5.442 13.426 1.00 96.44 119 LEU A CA 1
ATOM 997 C C . LEU A 1 119 ? -25.701 5.041 14.439 1.00 96.44 119 LEU A C 1
ATOM 999 O O . LEU A 1 119 ? -25.872 3.851 14.693 1.00 96.44 119 LEU A O 1
ATOM 1003 N N . TYR A 1 120 ? -26.462 5.992 14.990 1.00 96.88 120 TYR A N 1
ATOM 1004 C CA . TYR A 1 120 ? -27.545 5.661 15.924 1.00 96.88 120 TYR A CA 1
ATOM 1005 C C . TYR A 1 120 ? -28.676 4.870 15.259 1.00 96.88 120 TYR A C 1
ATOM 1007 O O . TYR A 1 120 ? -29.182 3.919 15.852 1.00 96.88 120 TYR A O 1
ATOM 1015 N N . ASN A 1 121 ? -29.025 5.209 14.013 1.00 96.19 121 ASN A N 1
ATOM 1016 C CA . ASN A 1 121 ? -30.015 4.448 13.248 1.00 96.19 121 ASN A CA 1
ATOM 1017 C C . ASN A 1 121 ? -29.584 2.982 13.075 1.00 96.19 121 ASN A C 1
ATOM 1019 O O . ASN A 1 121 ? -30.362 2.093 13.382 1.00 96.19 121 ASN A O 1
ATOM 1023 N N . ILE A 1 122 ? -28.327 2.726 12.694 1.00 95.75 122 ILE A N 1
ATOM 1024 C CA . ILE A 1 122 ? -27.794 1.356 12.576 1.00 95.75 122 ILE A CA 1
ATOM 1025 C C . ILE A 1 122 ? -27.809 0.622 13.922 1.00 95.75 122 ILE A C 1
ATOM 1027 O O . ILE A 1 122 ? -28.244 -0.521 14.008 1.00 95.75 122 ILE A O 1
ATOM 1031 N N . ILE A 1 123 ? -27.387 1.280 15.006 1.00 96.38 123 ILE A N 1
ATOM 1032 C CA . ILE A 1 123 ? -2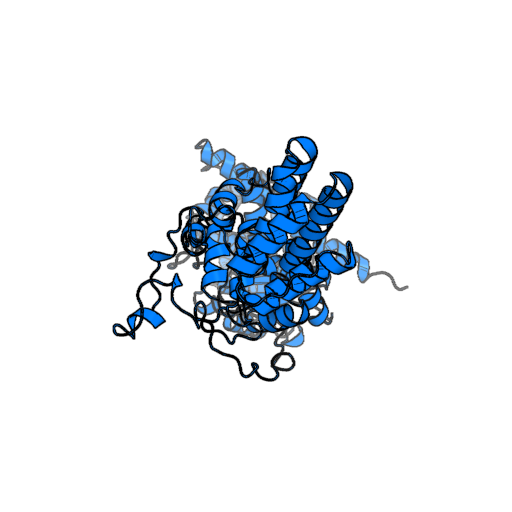7.436 0.686 16.353 1.00 96.38 123 ILE A CA 1
ATOM 1033 C C . ILE A 1 123 ? -28.874 0.308 16.742 1.00 96.38 123 ILE A C 1
ATOM 1035 O O . ILE A 1 123 ? -29.102 -0.725 17.376 1.00 96.38 123 ILE A O 1
ATOM 1039 N N . THR A 1 124 ? -29.834 1.143 16.360 1.00 96.62 124 THR A N 1
ATOM 1040 C CA . THR A 1 124 ? -31.261 0.933 16.599 1.00 96.62 124 THR A CA 1
ATOM 1041 C C . THR A 1 124 ? -31.820 -0.201 15.746 1.00 96.62 124 THR A C 1
ATOM 1043 O O . THR A 1 124 ? -32.559 -1.026 16.274 1.00 96.62 124 THR A O 1
ATOM 1046 N N . ASP A 1 125 ? -31.411 -0.310 14.483 1.00 94.75 125 ASP A N 1
ATOM 1047 C CA . ASP A 1 125 ? -31.788 -1.416 13.597 1.00 94.75 125 ASP A CA 1
ATOM 1048 C C . ASP A 1 125 ? -31.300 -2.771 14.152 1.00 94.75 125 ASP A C 1
ATOM 1050 O O . ASP A 1 125 ? -32.034 -3.758 14.110 1.00 94.75 125 ASP A O 1
ATOM 1054 N N . ILE A 1 126 ? -30.102 -2.808 14.753 1.00 93.19 126 ILE A N 1
ATOM 1055 C CA . ILE A 1 126 ? -29.514 -4.022 15.346 1.00 93.19 126 ILE A CA 1
ATOM 1056 C C . ILE A 1 126 ? -30.185 -4.388 16.682 1.00 93.19 126 ILE A C 1
ATOM 1058 O O . ILE A 1 126 ? -30.558 -5.537 16.917 1.00 93.19 126 ILE A O 1
ATOM 1062 N N . LEU A 1 127 ? -30.314 -3.432 17.609 1.00 95.12 127 LEU A N 1
ATOM 1063 C CA . LEU A 1 127 ? -30.718 -3.724 18.993 1.00 95.12 127 LEU A CA 1
ATOM 1064 C C . LEU A 1 127 ? -32.209 -3.491 19.283 1.00 95.12 127 LEU A C 1
ATOM 1066 O O . LEU A 1 127 ? -32.740 -4.047 20.254 1.00 95.12 127 LEU A O 1
ATOM 1070 N N . GLY A 1 128 ? -32.868 -2.656 18.484 1.00 95.50 128 GLY A N 1
ATOM 1071 C CA . GLY A 1 128 ? -34.150 -2.016 18.775 1.00 95.50 128 GLY A CA 1
ATOM 1072 C C . GLY A 1 128 ? -34.017 -0.790 19.691 1.00 95.50 128 GLY A C 1
ATOM 1073 O O . GLY A 1 128 ? -33.145 -0.746 20.566 1.00 95.50 128 GLY A O 1
ATOM 1074 N N . ASP A 1 129 ? -34.941 0.168 19.546 1.00 94.31 129 ASP A N 1
ATOM 1075 C CA . ASP A 1 129 ? -34.925 1.506 20.178 1.00 94.31 129 ASP A CA 1
ATOM 1076 C C . ASP A 1 129 ? -34.499 1.487 21.654 1.00 94.31 129 ASP A C 1
ATOM 1078 O O . ASP A 1 129 ? -33.505 2.087 22.065 1.00 94.31 129 ASP A O 1
ATOM 1082 N N . LYS A 1 130 ? -35.221 0.714 22.474 1.00 96.06 130 LYS A N 1
ATOM 1083 C CA . LYS A 1 130 ? -35.008 0.690 23.925 1.00 96.06 130 LYS A CA 1
ATOM 1084 C C . LYS A 1 130 ? -33.635 0.138 24.312 1.00 96.06 130 LYS A C 1
ATOM 1086 O O . LYS A 1 130 ? -33.057 0.553 25.314 1.00 96.06 130 LYS A O 1
ATOM 1091 N N . LYS A 1 131 ? -33.117 -0.847 23.573 1.00 96.69 131 LYS A N 1
ATOM 1092 C CA . LYS A 1 131 ? -31.789 -1.404 23.861 1.00 96.69 131 LYS A CA 1
ATOM 1093 C C . LYS A 1 131 ? -30.683 -0.486 23.346 1.00 96.69 131 LYS A C 1
ATOM 1095 O O . LYS A 1 131 ? -29.654 -0.413 24.008 1.00 96.69 131 LYS A O 1
ATOM 1100 N N . ALA A 1 132 ? -30.894 0.220 22.237 1.00 96.25 132 ALA A N 1
ATOM 1101 C CA . ALA A 1 132 ? -29.975 1.244 21.746 1.00 96.25 132 ALA A CA 1
ATOM 1102 C C . ALA A 1 132 ? -29.807 2.387 22.762 1.00 96.25 132 ALA A C 1
ATOM 1104 O O . ALA A 1 132 ? -28.682 2.753 23.107 1.00 96.25 132 ALA A O 1
ATOM 1105 N N . GLU A 1 133 ? -30.915 2.883 23.318 1.00 97.06 133 GLU A N 1
ATOM 1106 C CA . GLU A 1 133 ? -30.912 3.890 24.386 1.00 97.06 133 GLU A CA 1
ATOM 1107 C C . GLU A 1 133 ? -30.190 3.384 25.651 1.00 97.06 133 GLU A C 1
ATOM 1109 O O . GLU A 1 133 ? -29.293 4.048 26.175 1.00 97.06 133 GLU A O 1
ATOM 1114 N N . ASN A 1 134 ? -30.498 2.163 26.109 1.00 97.38 134 ASN A N 1
ATOM 1115 C CA . ASN A 1 134 ? -29.799 1.564 27.252 1.00 97.38 134 ASN A CA 1
ATOM 1116 C C . ASN A 1 134 ? -28.292 1.417 27.000 1.00 97.38 134 ASN A C 1
ATOM 1118 O O . ASN A 1 134 ? -27.495 1.706 27.890 1.00 97.38 134 ASN A O 1
ATOM 1122 N N . ALA A 1 135 ? -27.890 1.016 25.789 1.00 97.25 135 ALA A N 1
ATOM 1123 C CA . ALA A 1 135 ? -26.482 0.876 25.434 1.00 97.25 135 ALA A CA 1
ATOM 1124 C C . ALA A 1 135 ? -25.735 2.217 25.507 1.00 97.25 135 ALA A C 1
ATOM 1126 O O . ALA A 1 135 ? -24.588 2.261 25.957 1.00 97.25 135 ALA A O 1
ATOM 1127 N N . PHE A 1 136 ? -26.390 3.316 25.123 1.00 97.25 136 PHE A N 1
ATOM 1128 C CA . PHE A 1 136 ? -25.848 4.666 25.265 1.00 97.25 136 PHE A CA 1
ATOM 1129 C C . PHE A 1 136 ? -25.633 5.046 26.739 1.00 97.25 136 PHE A C 1
ATOM 1131 O O . PHE A 1 136 ? -24.564 5.541 27.106 1.00 97.25 136 PHE A O 1
ATOM 1138 N N . TYR A 1 137 ? -26.607 4.774 27.611 1.00 96.75 137 TYR A N 1
ATOM 1139 C CA . TYR A 1 137 ? -26.470 5.062 29.042 1.00 96.75 137 TYR A CA 1
ATOM 1140 C C . TYR A 1 137 ? -25.421 4.192 29.736 1.00 96.75 137 TYR A C 1
ATOM 1142 O O . TYR A 1 137 ? -24.631 4.719 30.525 1.00 96.75 137 TYR A O 1
ATOM 1150 N N . ASP A 1 138 ? -25.360 2.904 29.404 1.00 97.31 138 ASP A N 1
ATOM 1151 C CA . ASP A 1 138 ? -24.326 1.993 29.898 1.00 97.31 138 ASP A CA 1
ATOM 1152 C C . ASP A 1 138 ? -22.929 2.459 29.457 1.00 97.31 138 ASP A C 1
ATOM 1154 O O . ASP A 1 138 ? -21.979 2.417 30.239 1.00 97.31 138 ASP A O 1
ATOM 1158 N N . ALA A 1 139 ? -22.789 2.978 28.234 1.00 97.00 139 ALA A N 1
ATOM 1159 C CA . ALA A 1 139 ? -21.534 3.543 27.746 1.00 97.00 139 ALA A CA 1
ATOM 1160 C C . ALA A 1 139 ? -21.111 4.820 28.502 1.00 97.00 139 ALA A C 1
ATOM 1162 O O . ALA A 1 139 ? -19.927 4.987 28.805 1.00 97.00 139 ALA A O 1
ATOM 1163 N N . ILE A 1 140 ? -22.056 5.695 28.871 1.00 95.25 140 ILE A N 1
ATOM 1164 C CA . ILE A 1 140 ? -21.775 6.854 29.743 1.00 95.25 140 ILE A CA 1
ATOM 1165 C C . ILE A 1 140 ? -21.340 6.390 31.136 1.00 95.25 140 ILE A C 1
ATOM 1167 O O . ILE A 1 140 ? -20.397 6.949 31.704 1.00 95.25 140 ILE A O 1
ATOM 1171 N N . GLU A 1 141 ? -22.003 5.372 31.697 1.00 94.69 141 GLU A N 1
ATOM 1172 C CA . GLU A 1 141 ? -21.592 4.788 32.975 1.00 94.69 141 GLU A CA 1
ATOM 1173 C C . GLU A 1 141 ? -20.169 4.226 32.891 1.00 94.69 141 GLU A C 1
ATOM 1175 O O . GLU A 1 141 ? -19.377 4.434 33.817 1.00 94.69 141 GLU A O 1
ATOM 1180 N N . ILE A 1 142 ? -19.817 3.595 31.764 1.00 94.56 142 ILE A N 1
ATOM 1181 C CA . ILE A 1 142 ? -18.452 3.135 31.529 1.00 94.56 142 ILE A CA 1
ATOM 1182 C C . ILE A 1 142 ? -17.467 4.302 31.573 1.00 94.56 142 ILE A C 1
ATOM 1184 O O . ILE A 1 142 ? -16.499 4.232 32.327 1.00 94.56 142 ILE A O 1
ATOM 1188 N N . GLY A 1 143 ? -17.718 5.381 30.827 1.00 90.38 143 GLY A N 1
ATOM 1189 C CA . GLY A 1 143 ? -16.818 6.537 30.808 1.00 90.38 143 GLY A CA 1
ATOM 1190 C C . GLY A 1 143 ? -16.649 7.210 32.169 1.00 90.38 143 GLY A C 1
ATOM 1191 O O . GLY A 1 143 ? -15.547 7.596 32.541 1.00 90.38 143 GLY A O 1
ATOM 1192 N N . LEU A 1 144 ? -17.705 7.257 32.983 1.00 90.38 144 LEU A N 1
ATOM 1193 C CA . LEU A 1 144 ? -17.633 7.804 34.342 1.00 90.38 144 LEU A CA 1
ATOM 1194 C C . LEU A 1 144 ? -16.767 6.981 35.299 1.00 90.38 144 LEU A C 1
ATOM 1196 O O . LEU A 1 144 ? -16.096 7.530 36.178 1.00 90.38 144 LEU A O 1
ATOM 1200 N N . LYS A 1 145 ? -16.836 5.656 35.168 1.00 91.38 145 LYS A N 1
ATOM 1201 C CA . LYS A 1 145 ? -16.258 4.710 36.129 1.00 91.38 145 LYS A CA 1
ATOM 1202 C C . LYS A 1 145 ? -14.957 4.071 35.659 1.00 91.38 145 LYS A C 1
ATOM 1204 O O . LYS A 1 145 ? -14.373 3.275 36.398 1.00 91.38 145 LYS A O 1
ATOM 1209 N N . LEU A 1 146 ? -14.488 4.403 34.455 1.00 87.25 146 LEU A N 1
ATOM 1210 C CA . LEU A 1 146 ? -13.326 3.754 33.851 1.00 87.25 146 LEU A CA 1
ATOM 1211 C C . LEU A 1 146 ? -12.059 3.918 34.703 1.00 87.25 146 LEU A C 1
ATOM 1213 O O . LEU A 1 146 ? -11.336 2.937 34.906 1.00 87.25 146 LEU A O 1
ATOM 1217 N N . GLU A 1 147 ? -11.841 5.123 35.240 1.00 78.88 147 GLU A N 1
ATOM 1218 C CA . GLU A 1 147 ? -10.714 5.459 36.123 1.00 78.88 147 GLU A CA 1
ATOM 1219 C C . GLU A 1 147 ? -11.039 5.274 37.614 1.00 78.88 147 GLU A C 1
ATOM 1221 O O . GLU A 1 147 ? -10.192 4.829 38.386 1.00 78.88 147 GLU A O 1
ATOM 1226 N N . SER A 1 148 ? -12.266 5.603 38.029 1.00 80.38 148 SER A N 1
ATOM 1227 C CA . SER A 1 148 ? -12.665 5.648 39.445 1.00 80.38 148 SER A CA 1
ATOM 1228 C C . SER A 1 148 ? -13.074 4.287 40.031 1.00 80.38 148 SER A C 1
ATOM 1230 O O . SER A 1 148 ? -13.111 4.128 41.252 1.00 80.38 148 SER A O 1
ATOM 1232 N N . GLY A 1 149 ? -13.338 3.284 39.186 1.00 78.19 149 GLY A N 1
ATOM 1233 C CA . GLY A 1 149 ? -13.754 1.944 39.604 1.00 78.19 149 GLY A CA 1
ATOM 1234 C C . GLY A 1 149 ? -15.251 1.834 39.931 1.00 78.19 149 GLY A C 1
ATOM 1235 O O . GLY A 1 149 ? -16.062 2.676 39.561 1.00 78.19 149 GLY A O 1
ATOM 1236 N N . GLY A 1 150 ? -15.657 0.741 40.593 1.00 84.38 150 GLY A N 1
ATOM 1237 C CA . GLY A 1 150 ? -17.064 0.530 40.986 1.00 84.38 150 GLY A CA 1
ATOM 1238 C C . GLY A 1 150 ? -18.015 0.159 39.834 1.00 84.38 150 GLY A C 1
ATOM 1239 O O . GLY A 1 150 ? -19.207 0.482 39.877 1.00 84.38 150 GLY A O 1
ATOM 1240 N N . MET A 1 151 ? -17.493 -0.506 38.797 1.00 90.62 151 MET A N 1
ATOM 1241 C CA . MET A 1 151 ? -18.260 -0.961 37.635 1.00 90.62 151 MET A CA 1
ATOM 1242 C C . MET A 1 151 ? -19.313 -2.018 37.994 1.00 90.62 151 MET A C 1
ATOM 1244 O O . MET A 1 151 ? -18.970 -3.017 38.645 1.00 90.62 151 MET A O 1
ATOM 1248 N N . PRO A 1 152 ? -20.563 -1.873 37.508 1.00 88.75 152 PRO A N 1
ATOM 1249 C CA . PRO A 1 152 ? -21.564 -2.926 37.600 1.00 88.75 152 PRO A CA 1
ATOM 1250 C C . PRO A 1 152 ? -21.059 -4.233 36.992 1.00 88.75 152 PRO A C 1
ATOM 1252 O O . PRO A 1 152 ? -20.401 -4.238 35.951 1.00 88.75 152 PRO A O 1
ATOM 1255 N N . ARG A 1 153 ? -21.432 -5.365 37.598 1.00 87.06 153 ARG A N 1
ATOM 1256 C CA . ARG A 1 153 ? -20.967 -6.700 37.180 1.00 87.06 153 ARG A CA 1
ATOM 1257 C C . ARG A 1 153 ? -21.205 -6.993 35.694 1.00 87.06 153 ARG A C 1
ATOM 1259 O O . ARG A 1 153 ? -20.397 -7.674 35.071 1.00 87.06 153 ARG A O 1
ATOM 1266 N N . ILE A 1 154 ? -22.295 -6.477 35.126 1.00 89.44 154 ILE A N 1
ATOM 1267 C CA . ILE A 1 154 ? -22.637 -6.678 33.713 1.00 89.44 154 ILE A CA 1
ATOM 1268 C C . ILE A 1 154 ? -21.694 -5.927 32.754 1.00 89.44 154 ILE A C 1
ATOM 1270 O O . ILE A 1 154 ? -21.447 -6.421 31.654 1.00 89.44 154 ILE A O 1
ATOM 1274 N N . LEU A 1 155 ? -21.113 -4.805 33.198 1.00 93.62 155 LEU A N 1
ATOM 1275 C CA . LEU A 1 155 ? -20.236 -3.934 32.407 1.00 93.62 155 LEU A CA 1
ATOM 1276 C C . LEU A 1 155 ? -18.744 -4.182 32.653 1.00 93.62 155 LEU A C 1
ATOM 1278 O O . LEU A 1 155 ? -17.929 -3.727 31.860 1.00 93.62 155 LEU A O 1
ATOM 1282 N N . GLN A 1 156 ? -18.362 -4.933 33.693 1.00 91.81 156 GLN A N 1
ATOM 1283 C CA . GLN A 1 156 ? -16.953 -5.170 34.053 1.00 91.81 156 GLN A CA 1
ATOM 1284 C C . GLN A 1 156 ? -16.110 -5.674 32.873 1.00 91.81 156 GLN A C 1
ATOM 1286 O O . GLN A 1 156 ? -15.125 -5.034 32.513 1.00 91.81 156 GLN A O 1
ATOM 1291 N N . LYS A 1 157 ? -16.551 -6.743 32.196 1.00 92.00 157 LYS A N 1
ATOM 1292 C CA . LYS A 1 157 ? -15.841 -7.281 31.020 1.00 92.00 157 LYS A CA 1
ATOM 1293 C C . LYS A 1 157 ? -15.754 -6.278 29.865 1.00 92.00 157 LYS A C 1
ATOM 1295 O O . LYS A 1 157 ? -14.752 -6.231 29.165 1.00 92.00 157 LYS A O 1
ATOM 1300 N N . VAL A 1 158 ? -16.802 -5.477 29.663 1.00 95.69 158 VAL A N 1
ATOM 1301 C CA . VAL A 1 158 ? -16.824 -4.449 28.611 1.00 95.69 158 VAL A CA 1
ATOM 1302 C C . VAL A 1 158 ? -15.851 -3.319 28.954 1.00 95.69 158 VAL A C 1
ATOM 1304 O O . VAL A 1 158 ? -15.087 -2.876 28.103 1.00 95.69 158 VAL A O 1
ATOM 1307 N N . SER A 1 159 ? -15.807 -2.913 30.223 1.00 95.06 159 SER A N 1
ATOM 1308 C CA . SER A 1 159 ? -14.914 -1.862 30.707 1.00 95.06 159 SER A CA 1
ATOM 1309 C C . SER A 1 159 ? -13.431 -2.223 30.592 1.00 95.06 159 SER A C 1
ATOM 1311 O O . SER A 1 159 ? -12.621 -1.338 30.341 1.00 95.06 159 SER A O 1
ATOM 1313 N N . GLU A 1 160 ? -13.063 -3.503 30.720 1.00 94.12 160 GLU A N 1
ATOM 1314 C CA . GLU A 1 160 ? -11.683 -3.972 30.511 1.00 94.12 160 GLU A CA 1
ATOM 1315 C C . GLU A 1 160 ? -11.229 -3.735 29.066 1.00 94.12 160 GLU A C 1
ATOM 1317 O O . GLU A 1 160 ? -10.137 -3.219 28.824 1.00 94.12 160 GLU A O 1
ATOM 1322 N N . VAL A 1 161 ? -12.105 -4.046 28.110 1.00 95.94 161 VAL A N 1
ATOM 1323 C CA . VAL A 1 161 ? -11.876 -3.837 26.678 1.00 95.94 161 VAL A CA 1
ATOM 1324 C C . VAL A 1 161 ? -11.811 -2.344 26.334 1.00 95.94 161 VAL A C 1
ATOM 1326 O O . VAL A 1 161 ? -10.887 -1.921 25.641 1.00 95.94 161 VAL A O 1
ATOM 1329 N N . VAL A 1 162 ? -12.725 -1.530 26.876 1.00 96.69 162 VAL A N 1
ATOM 1330 C CA . VAL A 1 162 ? -12.718 -0.066 26.691 1.00 96.69 162 VAL A CA 1
ATOM 1331 C C . VAL A 1 162 ? -11.457 0.568 27.281 1.00 96.69 162 VAL A C 1
ATOM 1333 O O . VAL A 1 162 ? -10.831 1.404 26.632 1.00 96.69 162 VAL A O 1
ATOM 1336 N N . ARG A 1 163 ? -11.038 0.135 28.477 1.00 95.38 163 ARG A N 1
ATOM 1337 C CA . ARG A 1 163 ? -9.808 0.611 29.124 1.00 95.38 163 ARG A CA 1
ATOM 1338 C C . ARG A 1 163 ? -8.586 0.297 28.274 1.00 95.38 163 ARG A C 1
ATOM 1340 O O . ARG A 1 163 ? -7.726 1.156 28.114 1.00 95.38 163 ARG A O 1
ATOM 1347 N N . LEU A 1 164 ? -8.500 -0.912 27.719 1.00 95.38 164 LEU A N 1
ATOM 1348 C CA . LEU A 1 164 ? -7.398 -1.236 26.823 1.00 95.38 164 LEU A CA 1
ATOM 1349 C C . LEU A 1 164 ? -7.441 -0.378 25.550 1.00 95.38 164 LEU A C 1
ATOM 1351 O O . LEU A 1 164 ? -6.390 0.076 25.112 1.00 95.38 164 LEU A O 1
ATOM 1355 N N . GLY A 1 165 ? -8.628 -0.106 24.999 1.00 94.81 165 GLY A N 1
ATOM 1356 C CA . GLY A 1 165 ? -8.816 0.832 23.888 1.00 94.81 165 GLY A CA 1
ATOM 1357 C C . GLY A 1 165 ? -8.205 2.207 24.161 1.00 94.81 165 GLY A C 1
ATOM 1358 O O . GLY A 1 165 ? -7.320 2.622 23.417 1.00 94.81 165 GLY A O 1
ATOM 1359 N N . ASP A 1 166 ? -8.601 2.857 25.260 1.00 93.44 166 ASP A N 1
ATOM 1360 C CA . ASP A 1 166 ? -8.055 4.158 25.692 1.00 93.44 166 ASP A CA 1
ATOM 1361 C C . ASP A 1 166 ? -6.529 4.112 25.872 1.00 93.44 166 ASP A C 1
ATOM 1363 O O . ASP A 1 166 ? -5.797 4.966 25.372 1.00 93.44 166 ASP A O 1
ATOM 1367 N N . ILE A 1 167 ? -6.021 3.063 26.522 1.00 92.44 167 ILE A N 1
ATOM 1368 C CA . ILE A 1 167 ? -4.585 2.872 26.740 1.00 92.44 167 ILE A CA 1
ATOM 1369 C C . ILE A 1 167 ? -3.824 2.737 25.413 1.00 92.44 167 ILE A C 1
ATOM 1371 O O . ILE A 1 167 ? -2.744 3.315 25.256 1.00 92.44 167 ILE A O 1
ATOM 1375 N N . LEU A 1 168 ? -4.338 1.946 24.468 1.00 93.00 168 LEU A N 1
ATOM 1376 C CA . LEU A 1 168 ? -3.671 1.692 23.194 1.00 93.00 168 LEU A CA 1
ATOM 1377 C C . LEU A 1 168 ? -3.651 2.944 22.315 1.00 93.00 168 LEU A C 1
ATOM 1379 O O . LEU A 1 168 ? -2.605 3.251 21.749 1.00 93.00 168 LEU A O 1
ATOM 1383 N N . THR A 1 169 ? -4.751 3.695 22.240 1.00 90.25 169 THR A N 1
ATOM 1384 C CA . THR A 1 169 ? -4.841 4.900 21.399 1.00 90.25 169 THR A CA 1
ATOM 1385 C C . THR A 1 169 ? -4.294 6.161 22.067 1.00 90.25 169 THR A C 1
ATOM 1387 O O . THR A 1 169 ? -3.959 7.117 21.371 1.00 90.25 169 THR A O 1
ATOM 1390 N N . GLY A 1 170 ? -4.176 6.175 23.398 1.00 87.00 170 GLY A N 1
ATOM 1391 C CA . GLY A 1 170 ? -3.809 7.354 24.181 1.00 87.00 170 GLY A CA 1
ATOM 1392 C C . GLY A 1 170 ? -2.362 7.410 24.683 1.00 87.00 170 GLY A C 1
ATOM 1393 O O . GLY A 1 170 ? -1.873 8.502 24.983 1.00 87.00 170 GLY A O 1
ATOM 1394 N N . ASP A 1 171 ? -1.660 6.275 24.786 1.00 87.94 171 ASP A N 1
ATOM 1395 C CA . ASP A 1 171 ? -0.300 6.216 25.341 1.00 87.94 171 ASP A CA 1
ATOM 1396 C C . ASP A 1 171 ? 0.784 6.204 24.250 1.00 87.94 171 ASP A C 1
ATOM 1398 O O . ASP A 1 171 ? 0.774 5.402 23.314 1.00 87.94 171 ASP A O 1
ATOM 1402 N N . ARG A 1 172 ? 1.796 7.061 24.415 1.00 85.88 172 ARG A N 1
ATOM 1403 C CA . ARG A 1 172 ? 2.975 7.124 23.544 1.00 85.88 172 ARG A CA 1
ATOM 1404 C C . ARG A 1 172 ? 3.757 5.808 23.512 1.00 85.88 172 ARG A C 1
ATOM 1406 O O . ARG A 1 172 ? 4.333 5.479 22.479 1.00 85.88 172 ARG A O 1
ATOM 1413 N N . ALA A 1 173 ? 3.794 5.054 24.611 1.00 88.06 173 ALA A N 1
ATOM 1414 C CA . ALA A 1 173 ? 4.484 3.764 24.644 1.00 88.06 173 ALA A CA 1
ATOM 1415 C C . ALA A 1 173 ? 3.867 2.757 23.656 1.00 88.06 173 ALA A C 1
ATOM 1417 O O . ALA A 1 173 ? 4.585 1.939 23.082 1.00 88.06 173 ALA A O 1
ATOM 1418 N N . CYS A 1 174 ? 2.561 2.864 23.397 1.00 88.88 174 CYS A N 1
ATOM 1419 C CA . CYS A 1 174 ? 1.846 2.008 22.454 1.00 88.88 174 CYS A CA 1
ATOM 1420 C C . CYS A 1 174 ? 2.207 2.292 20.990 1.00 88.88 174 CYS A C 1
ATOM 1422 O O . CYS A 1 174 ? 1.839 1.524 20.113 1.00 88.88 174 CYS A O 1
ATOM 1424 N N . TRP A 1 175 ? 2.990 3.330 20.682 1.00 87.19 175 TRP A N 1
ATOM 1425 C CA . TRP A 1 175 ? 3.496 3.517 19.316 1.00 87.19 175 TRP A CA 1
ATOM 1426 C C . TRP A 1 175 ? 4.414 2.363 18.884 1.00 87.19 175 TRP A C 1
ATOM 1428 O O . TRP A 1 175 ? 4.609 2.156 17.688 1.00 87.19 175 TRP A O 1
ATOM 1438 N N . SER A 1 176 ? 4.934 1.587 19.841 1.00 88.75 176 SER A N 1
ATOM 1439 C CA . SER A 1 176 ? 5.554 0.299 19.556 1.00 88.75 176 SER A CA 1
ATOM 1440 C C . SER A 1 176 ? 4.509 -0.812 19.450 1.00 88.75 176 SER A C 1
ATOM 1442 O O . SER A 1 176 ? 3.700 -1.026 20.360 1.00 88.75 176 SER A O 1
ATOM 1444 N N . LEU A 1 177 ? 4.578 -1.576 18.357 1.00 89.69 177 LEU A N 1
ATOM 1445 C CA . LEU A 1 177 ? 3.712 -2.731 18.126 1.00 89.69 177 LEU A CA 1
ATOM 1446 C C . LEU A 1 177 ? 3.925 -3.794 19.209 1.00 89.69 177 LEU A C 1
ATOM 1448 O O . LEU A 1 177 ? 2.969 -4.399 19.683 1.00 89.69 177 LEU A O 1
ATOM 1452 N N . THR A 1 178 ? 5.170 -3.973 19.657 1.00 90.75 178 THR A N 1
ATOM 1453 C CA . THR A 1 178 ? 5.513 -4.935 20.717 1.00 90.75 178 THR A CA 1
ATOM 1454 C C . THR A 1 178 ? 4.845 -4.563 22.042 1.00 90.75 178 THR A C 1
ATOM 1456 O O . THR A 1 178 ? 4.240 -5.417 22.682 1.00 90.75 178 THR A O 1
ATOM 1459 N N . VAL A 1 179 ? 4.856 -3.276 22.409 1.00 93.56 179 VAL A N 1
ATOM 1460 C CA . VAL A 1 179 ? 4.176 -2.790 23.623 1.00 93.56 179 VAL A CA 1
ATOM 1461 C C . VAL A 1 179 ? 2.663 -3.003 23.536 1.00 93.56 179 VAL A C 1
ATOM 1463 O O . VAL A 1 179 ? 2.044 -3.379 24.531 1.00 93.56 179 VAL A O 1
ATOM 1466 N N . CYS A 1 180 ? 2.058 -2.803 22.359 1.00 94.25 180 CYS A N 1
ATOM 1467 C CA . CYS A 1 180 ? 0.640 -3.109 22.154 1.00 94.25 180 CYS A CA 1
ATOM 1468 C C . CYS A 1 180 ? 0.339 -4.588 22.422 1.00 94.25 180 CYS A C 1
ATOM 1470 O O . CYS A 1 180 ? -0.596 -4.899 23.158 1.00 94.25 180 CYS A O 1
ATOM 1472 N N . ILE A 1 181 ? 1.145 -5.488 21.851 1.00 93.56 181 ILE A N 1
ATOM 1473 C CA . ILE A 1 181 ? 0.993 -6.941 22.005 1.00 93.56 181 ILE A CA 1
ATOM 1474 C C . ILE A 1 181 ? 1.088 -7.337 23.482 1.00 93.56 181 ILE A C 1
ATOM 1476 O O . ILE A 1 181 ? 0.199 -8.026 23.986 1.00 93.56 181 ILE A O 1
ATOM 1480 N N . ASP A 1 182 ? 2.100 -6.833 24.191 1.00 93.38 182 ASP A N 1
ATOM 1481 C CA . ASP A 1 182 ? 2.296 -7.107 25.616 1.00 93.38 182 ASP A CA 1
ATOM 1482 C C . ASP A 1 182 ? 1.098 -6.637 26.454 1.00 93.38 182 ASP A C 1
ATOM 1484 O O . ASP A 1 182 ? 0.626 -7.366 27.331 1.00 93.38 182 ASP A O 1
ATOM 1488 N N . ARG A 1 183 ? 0.554 -5.444 26.170 1.00 94.88 183 ARG A N 1
ATOM 1489 C CA . ARG A 1 183 ? -0.617 -4.900 26.879 1.00 94.88 183 ARG A CA 1
ATOM 1490 C C . ARG A 1 183 ? -1.881 -5.710 26.625 1.00 94.88 183 ARG A C 1
ATOM 1492 O O . ARG A 1 183 ? -2.628 -5.954 27.569 1.00 94.88 183 ARG A O 1
ATOM 1499 N N . ILE A 1 184 ? -2.108 -6.149 25.388 1.00 94.69 184 ILE A N 1
ATOM 1500 C CA . ILE A 1 184 ? -3.247 -7.003 25.027 1.00 94.69 184 ILE A CA 1
ATOM 1501 C C . ILE A 1 184 ? -3.161 -8.339 25.769 1.00 94.69 184 ILE A C 1
ATOM 1503 O O . ILE A 1 184 ? -4.105 -8.715 26.463 1.00 94.69 184 ILE A O 1
ATOM 1507 N N . MET A 1 185 ? -2.017 -9.022 25.686 1.00 92.25 185 MET A N 1
ATOM 1508 C CA . MET A 1 185 ? -1.816 -10.319 26.340 1.00 92.25 185 MET A CA 1
ATOM 1509 C C . MET A 1 185 ? -1.866 -10.222 27.871 1.00 92.25 185 MET A C 1
ATOM 1511 O O . MET A 1 185 ? -2.375 -11.123 28.530 1.00 92.25 185 MET A O 1
ATOM 1515 N N . SER A 1 186 ? -1.378 -9.123 28.450 1.00 92.44 186 SER A N 1
ATOM 1516 C CA . SER A 1 186 ? -1.424 -8.909 29.904 1.00 92.44 186 SER A CA 1
ATOM 1517 C C . SER A 1 186 ? -2.829 -8.578 30.410 1.00 92.44 186 SER A C 1
ATOM 1519 O O . SER A 1 186 ? -3.135 -8.831 31.573 1.00 92.44 186 SER A O 1
ATOM 1521 N N . SER A 1 187 ? -3.681 -8.007 29.553 1.00 91.38 187 SER A N 1
ATOM 1522 C CA . SER A 1 187 ? -5.043 -7.598 29.915 1.00 91.38 187 SER A CA 1
ATOM 1523 C C . SER A 1 187 ? -6.047 -8.750 29.823 1.00 91.38 187 SER A C 1
ATOM 1525 O O . SER A 1 187 ? -7.051 -8.732 30.530 1.00 91.38 187 SER A O 1
ATOM 1527 N N . PHE A 1 188 ? -5.781 -9.769 28.997 1.00 90.00 188 PHE A N 1
ATOM 1528 C CA . PHE A 1 188 ? -6.708 -10.876 28.756 1.00 90.00 188 PHE A CA 1
ATOM 1529 C C . PHE A 1 188 ? -6.019 -12.240 28.835 1.00 90.00 188 PHE A C 1
ATOM 1531 O O . PHE A 1 188 ? -5.302 -12.646 27.926 1.00 90.00 188 PHE A O 1
ATOM 1538 N N . SER A 1 189 ? -6.321 -13.001 29.891 1.00 83.75 189 SER A N 1
ATOM 1539 C CA . SER A 1 189 ? -5.776 -14.358 30.111 1.00 83.75 189 SER A CA 1
ATOM 1540 C C . SER A 1 189 ? -6.088 -15.370 28.996 1.00 83.75 189 SER A C 1
ATOM 1542 O O . SER A 1 189 ? -5.387 -16.364 28.832 1.00 83.75 189 SER A O 1
ATOM 1544 N N . ASN A 1 190 ? -7.147 -15.117 28.233 1.00 83.94 190 ASN A N 1
ATOM 1545 C CA . ASN A 1 190 ? -7.628 -15.925 27.121 1.00 83.94 190 ASN A CA 1
ATOM 1546 C C . ASN A 1 190 ? -7.052 -15.503 25.757 1.00 83.94 190 ASN A C 1
ATOM 1548 O O . ASN A 1 190 ? -7.367 -16.142 24.757 1.00 83.94 190 ASN A O 1
ATOM 1552 N N . ILE A 1 191 ? -6.200 -14.474 25.705 1.00 88.69 191 ILE A N 1
ATOM 1553 C CA . ILE A 1 191 ? -5.433 -14.114 24.508 1.00 88.69 191 ILE A CA 1
ATOM 1554 C C . ILE A 1 191 ? -3.987 -14.565 24.707 1.00 88.69 191 ILE A C 1
ATOM 1556 O O . ILE A 1 191 ? -3.286 -14.100 25.603 1.00 88.69 191 ILE A O 1
ATOM 1560 N N . SER A 1 192 ? -3.522 -15.470 23.849 1.00 87.50 192 SER A N 1
ATOM 1561 C CA . SER A 1 192 ? -2.147 -15.977 23.869 1.00 87.50 192 SER A CA 1
ATOM 1562 C C . SER A 1 192 ? -1.380 -15.565 22.614 1.00 87.50 192 SER A C 1
ATOM 1564 O O . SER A 1 192 ? -1.968 -15.102 21.641 1.00 87.50 192 SER A O 1
ATOM 1566 N N . ILE A 1 193 ? -0.067 -15.817 22.581 1.00 86.19 193 ILE A N 1
ATOM 1567 C CA . ILE A 1 193 ? 0.771 -15.539 21.401 1.00 86.19 193 ILE A CA 1
ATOM 1568 C C . ILE A 1 193 ? 0.259 -16.223 20.122 1.00 86.19 193 ILE A C 1
ATOM 1570 O O . ILE A 1 193 ? 0.483 -15.720 19.030 1.00 86.19 193 ILE A O 1
ATOM 1574 N N . LYS A 1 194 ? -0.466 -17.346 20.244 1.00 86.38 194 LYS A N 1
ATOM 1575 C CA . LYS A 1 194 ? -1.070 -18.050 19.101 1.00 86.38 194 LYS A CA 1
ATOM 1576 C C . LYS A 1 194 ? -2.187 -17.246 18.435 1.00 86.38 194 LYS A C 1
ATOM 1578 O O . LYS A 1 194 ? -2.476 -17.475 17.270 1.00 86.38 194 LYS A O 1
ATOM 1583 N N . ASN A 1 195 ? -2.806 -16.334 19.181 1.00 89.88 195 ASN A N 1
ATOM 1584 C CA . ASN A 1 195 ? -3.887 -15.478 18.714 1.00 89.88 195 ASN A CA 1
ATOM 1585 C C . ASN A 1 195 ? -3.377 -14.152 18.144 1.00 89.88 195 ASN A C 1
ATOM 1587 O O . ASN A 1 195 ? -4.158 -13.420 17.550 1.00 89.88 195 ASN A O 1
ATOM 1591 N N . ILE A 1 196 ? -2.097 -13.826 18.337 1.00 90.12 196 ILE A N 1
ATOM 1592 C CA . ILE A 1 196 ? -1.484 -12.568 17.912 1.00 90.12 196 ILE A CA 1
ATOM 1593 C C . ILE A 1 196 ? -0.792 -12.786 16.573 1.00 90.12 196 ILE A C 1
ATOM 1595 O O . ILE A 1 196 ? 0.135 -13.590 16.459 1.00 90.12 196 ILE A O 1
ATOM 1599 N N . PHE A 1 197 ? -1.196 -12.011 15.572 1.00 91.38 197 PHE A N 1
ATOM 1600 C CA . PHE A 1 197 ? -0.615 -12.070 14.243 1.00 91.38 197 PHE A CA 1
ATOM 1601 C C . PHE A 1 197 ? -0.099 -10.693 13.801 1.00 91.38 197 PHE A C 1
ATOM 1603 O O . PHE A 1 197 ? -0.842 -9.895 13.224 1.00 91.38 197 PHE A O 1
ATOM 1610 N N . PRO A 1 198 ? 1.169 -10.364 14.106 1.00 91.06 198 PRO A N 1
ATOM 1611 C CA . PRO A 1 198 ? 1.735 -9.074 13.752 1.00 91.06 198 PRO A CA 1
ATOM 1612 C C . PRO A 1 198 ? 2.306 -9.067 12.335 1.00 91.06 198 PRO A C 1
ATOM 1614 O O . PRO A 1 198 ? 2.850 -10.058 11.843 1.00 91.06 198 PRO A O 1
ATOM 1617 N N . VAL A 1 199 ? 2.261 -7.892 11.726 1.00 90.94 199 VAL A N 1
ATOM 1618 C CA . VAL A 1 199 ? 2.959 -7.540 10.496 1.00 90.94 199 VAL A CA 1
ATOM 1619 C C . VAL A 1 199 ? 3.926 -6.422 10.845 1.00 90.94 199 VAL A C 1
ATOM 1621 O O . VAL A 1 199 ? 3.510 -5.278 10.979 1.00 90.94 199 VAL A O 1
ATOM 1624 N N . PHE A 1 200 ? 5.208 -6.729 11.010 1.00 87.62 200 PHE A N 1
ATOM 1625 C CA . PHE A 1 200 ? 6.223 -5.709 11.262 1.00 87.62 200 PHE A CA 1
ATOM 1626 C C . PHE A 1 200 ? 6.688 -5.095 9.953 1.00 87.62 200 PHE A C 1
ATOM 1628 O O . PHE A 1 200 ? 7.125 -5.805 9.049 1.00 87.62 200 PHE A O 1
ATOM 1635 N N . ILE A 1 201 ? 6.656 -3.773 9.883 1.00 81.75 201 ILE A N 1
ATOM 1636 C CA . ILE A 1 201 ? 7.199 -2.986 8.788 1.00 81.75 201 ILE A CA 1
ATOM 1637 C C . ILE A 1 201 ? 8.553 -2.449 9.257 1.00 81.75 201 ILE A C 1
ATOM 1639 O O . ILE A 1 201 ? 8.647 -1.679 10.206 1.00 81.75 201 ILE A O 1
ATOM 1643 N N . GLY A 1 202 ? 9.618 -2.889 8.596 1.00 73.44 202 GLY A N 1
ATOM 1644 C CA . GLY A 1 202 ? 10.986 -2.459 8.844 1.00 73.44 202 GLY A CA 1
ATOM 1645 C C . GLY A 1 202 ? 11.254 -1.066 8.274 1.00 73.44 202 GLY A C 1
ATOM 1646 O O . GLY A 1 202 ? 10.727 -0.054 8.728 1.00 73.44 202 GLY A O 1
ATOM 1647 N N . LYS A 1 203 ? 12.132 -0.977 7.274 1.00 72.50 203 LYS A N 1
ATOM 1648 C CA . LYS A 1 203 ? 12.486 0.315 6.674 1.00 72.50 203 LYS A CA 1
ATOM 1649 C C . LYS A 1 203 ? 11.320 0.844 5.835 1.00 72.50 203 LYS A C 1
ATOM 1651 O O . LYS A 1 203 ? 10.892 0.173 4.901 1.00 72.50 203 LYS A O 1
ATOM 1656 N N . GLN A 1 204 ? 10.868 2.064 6.128 1.00 73.56 204 GLN A N 1
ATOM 1657 C CA . GLN A 1 204 ? 9.849 2.757 5.334 1.00 73.56 204 GLN A CA 1
ATOM 1658 C C . GLN A 1 204 ? 10.319 2.939 3.883 1.00 73.56 204 GLN A C 1
ATOM 1660 O O . GLN A 1 204 ? 11.461 3.342 3.626 1.00 73.56 204 GLN A O 1
ATOM 1665 N N . ARG A 1 205 ? 9.440 2.607 2.935 1.00 76.00 205 ARG A N 1
ATOM 1666 C CA . ARG A 1 205 ? 9.704 2.602 1.489 1.00 76.00 205 ARG A CA 1
ATOM 1667 C C . ARG A 1 205 ? 8.447 3.009 0.715 1.00 76.00 205 ARG A C 1
ATOM 1669 O O . ARG A 1 205 ? 7.353 2.689 1.176 1.00 76.00 205 ARG A O 1
ATOM 1676 N N . PRO A 1 206 ? 8.573 3.602 -0.489 1.00 75.44 206 PRO A N 1
ATOM 1677 C CA . PRO A 1 206 ? 7.437 3.833 -1.386 1.00 75.44 206 PRO A CA 1
ATOM 1678 C C . PRO A 1 206 ? 6.631 2.568 -1.696 1.00 75.44 206 PRO A C 1
ATOM 1680 O O . PRO A 1 206 ? 5.436 2.655 -1.937 1.00 75.44 206 PRO A O 1
ATOM 1683 N N . LEU A 1 207 ? 7.261 1.391 -1.669 1.00 76.25 207 LEU A N 1
ATOM 1684 C CA . LEU A 1 207 ? 6.559 0.130 -1.874 1.00 76.25 207 LEU A CA 1
ATOM 1685 C C . LEU A 1 207 ? 5.621 -0.242 -0.714 1.00 76.25 207 LEU A C 1
ATOM 1687 O O . LEU A 1 207 ? 4.630 -0.916 -0.964 1.00 76.25 207 LEU A O 1
ATOM 1691 N N . ILE A 1 208 ? 5.896 0.191 0.527 1.00 77.44 208 ILE A N 1
ATOM 1692 C CA . ILE A 1 208 ? 5.131 -0.236 1.713 1.00 77.44 208 ILE A CA 1
ATOM 1693 C C . ILE A 1 208 ? 3.636 0.079 1.578 1.00 77.44 208 ILE A C 1
ATOM 1695 O O . ILE A 1 208 ? 2.857 -0.861 1.688 1.00 77.44 208 ILE A O 1
ATOM 1699 N N . PRO A 1 209 ? 3.197 1.320 1.273 1.00 73.25 209 PRO A N 1
ATOM 1700 C CA . PRO A 1 209 ? 1.770 1.603 1.117 1.00 73.25 209 PRO A CA 1
ATOM 1701 C C . PRO A 1 209 ? 1.070 0.705 0.090 1.00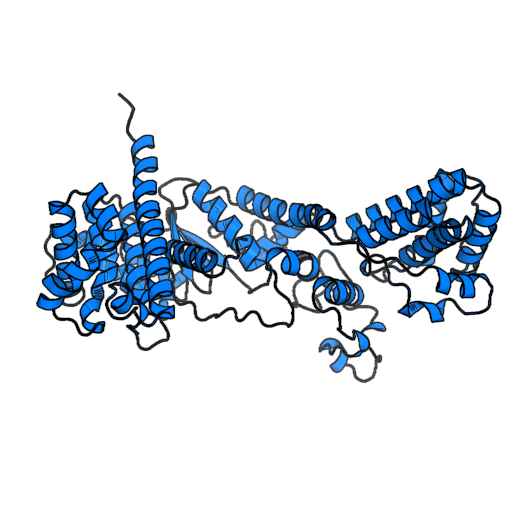 73.25 209 PRO A C 1
ATOM 1703 O O . PRO A 1 209 ? -0.075 0.330 0.301 1.00 73.25 209 PRO A O 1
ATOM 1706 N N . LEU A 1 210 ? 1.765 0.334 -0.993 1.00 74.50 210 LEU A N 1
ATOM 1707 C CA . LEU A 1 210 ? 1.209 -0.510 -2.056 1.00 74.50 210 LEU A CA 1
ATOM 1708 C C . LEU A 1 210 ? 0.959 -1.940 -1.598 1.00 74.50 210 LEU A C 1
ATOM 1710 O O . LEU A 1 210 ? -0.025 -2.552 -1.992 1.00 74.50 210 LEU A O 1
ATOM 1714 N N . ILE A 1 211 ? 1.874 -2.485 -0.802 1.00 79.81 211 ILE A N 1
ATOM 1715 C CA . ILE A 1 211 ? 1.800 -3.877 -0.359 1.00 79.81 211 ILE A CA 1
ATOM 1716 C C . ILE A 1 211 ? 1.029 -4.022 0.950 1.00 79.81 211 ILE A C 1
ATOM 1718 O O . ILE A 1 211 ? 0.466 -5.084 1.179 1.00 79.81 211 ILE A O 1
ATOM 1722 N N . SER A 1 212 ? 0.960 -2.982 1.787 1.00 80.38 212 SER A N 1
ATOM 1723 C CA . SER A 1 212 ? 0.196 -3.010 3.038 1.00 80.38 212 SER A CA 1
ATOM 1724 C C . SER A 1 212 ? -1.289 -3.272 2.798 1.00 80.38 212 SER A C 1
ATOM 1726 O O . SER A 1 212 ? -1.866 -4.067 3.527 1.00 80.38 212 SER A O 1
ATOM 1728 N N . GLU A 1 213 ? -1.886 -2.679 1.757 1.00 79.44 213 GLU A N 1
ATOM 1729 C CA . GLU A 1 213 ? -3.293 -2.931 1.400 1.00 79.44 213 GLU A CA 1
ATOM 1730 C C . GLU A 1 213 ? -3.519 -4.385 0.963 1.00 79.44 213 GLU A C 1
ATOM 1732 O O . GLU A 1 213 ? -4.499 -5.008 1.365 1.00 79.44 213 GLU A O 1
ATOM 1737 N N . VAL A 1 214 ? -2.581 -4.957 0.199 1.00 85.69 214 VAL A N 1
ATOM 1738 C CA . VAL A 1 214 ? -2.630 -6.374 -0.198 1.00 85.69 214 VAL A CA 1
ATOM 1739 C C . VAL A 1 214 ? -2.479 -7.278 1.024 1.00 85.69 214 VAL A C 1
ATOM 1741 O O . VAL A 1 214 ? -3.237 -8.226 1.180 1.00 85.69 214 VAL A O 1
ATOM 1744 N N . VAL A 1 215 ? -1.528 -6.982 1.916 1.00 88.38 215 VAL A N 1
ATOM 1745 C CA . VAL A 1 215 ? -1.322 -7.747 3.154 1.00 88.38 215 VAL A CA 1
ATOM 1746 C C . VAL A 1 215 ? -2.573 -7.710 4.027 1.00 88.38 215 VAL A C 1
ATOM 1748 O O . VAL A 1 215 ? -3.003 -8.757 4.495 1.00 88.38 215 VAL A O 1
ATOM 1751 N N . GLU A 1 216 ? -3.161 -6.533 4.230 1.00 89.12 216 GLU A N 1
ATOM 1752 C CA . GLU A 1 216 ? -4.400 -6.360 4.991 1.00 89.12 216 GLU A CA 1
ATOM 1753 C C . GLU A 1 216 ? -5.539 -7.202 4.402 1.00 89.12 216 GLU A C 1
ATOM 1755 O O . GLU A 1 216 ? -6.115 -8.026 5.110 1.00 89.12 216 GLU A O 1
ATOM 1760 N N . HIS A 1 217 ? -5.805 -7.064 3.098 1.00 88.94 217 HIS A N 1
ATOM 1761 C CA . HIS A 1 217 ? -6.860 -7.809 2.409 1.00 88.94 217 HIS A CA 1
ATOM 1762 C C . HIS A 1 217 ? -6.662 -9.326 2.507 1.00 88.94 217 HIS A C 1
ATOM 1764 O O . HIS A 1 217 ? -7.586 -10.063 2.854 1.00 88.94 217 HIS A O 1
ATOM 1770 N N . GLU A 1 218 ? -5.448 -9.809 2.233 1.00 90.75 218 GLU A N 1
ATOM 1771 C CA . GLU A 1 218 ? -5.167 -11.241 2.272 1.00 90.75 218 GLU A CA 1
ATOM 1772 C C . GLU A 1 218 ? -5.247 -11.799 3.698 1.00 90.75 218 GLU A C 1
ATOM 1774 O O . GLU A 1 218 ? -5.746 -12.909 3.882 1.00 90.75 218 GLU A O 1
ATOM 1779 N N . LEU A 1 219 ? -4.825 -11.043 4.717 1.00 90.06 219 LEU A N 1
ATOM 1780 C CA . LEU A 1 219 ? -4.963 -11.461 6.114 1.00 90.06 219 LEU A CA 1
ATOM 1781 C C . LEU A 1 219 ? -6.425 -11.570 6.534 1.00 90.06 219 LEU A C 1
ATOM 1783 O O . LEU A 1 219 ? -6.808 -12.571 7.139 1.00 90.06 219 LEU A O 1
ATOM 1787 N N . GLU A 1 220 ? -7.245 -10.587 6.180 1.00 90.25 220 GLU A N 1
ATOM 1788 C CA . GLU A 1 220 ? -8.677 -10.603 6.479 1.00 90.25 220 GLU A CA 1
ATOM 1789 C C . GLU A 1 220 ? -9.399 -11.739 5.754 1.00 90.25 220 GLU A C 1
ATOM 1791 O O . GLU A 1 220 ? -10.169 -12.470 6.379 1.00 90.25 220 GLU A O 1
ATOM 1796 N N . SER A 1 221 ? -9.072 -11.981 4.479 1.00 88.94 221 SER A N 1
ATOM 1797 C CA . SER A 1 221 ? -9.632 -13.098 3.700 1.00 88.94 221 SER A CA 1
ATOM 1798 C C . SER A 1 221 ? -9.337 -14.472 4.322 1.00 88.94 221 SER A C 1
ATOM 1800 O O . SER A 1 221 ? -10.097 -15.430 4.160 1.00 88.94 221 SER A O 1
ATOM 1802 N N . GLN A 1 222 ? -8.243 -14.566 5.082 1.00 88.94 222 GLN A N 1
ATOM 1803 C CA . GLN A 1 222 ? -7.823 -15.770 5.792 1.00 88.94 222 GLN A CA 1
ATOM 1804 C C . GLN A 1 222 ? -8.328 -15.818 7.245 1.00 88.94 222 GLN A C 1
ATOM 1806 O O . GLN A 1 222 ? -7.924 -16.697 8.006 1.00 88.94 222 GLN A O 1
ATOM 1811 N N . GLY A 1 223 ? -9.246 -14.924 7.630 1.00 87.75 223 GLY A N 1
ATOM 1812 C CA . GLY A 1 223 ? -9.865 -14.876 8.959 1.00 87.75 223 GLY A CA 1
ATOM 1813 C C . GLY A 1 223 ? -9.081 -14.073 10.001 1.00 87.75 223 GLY A C 1
ATOM 1814 O O . GLY A 1 223 ? -9.358 -14.190 11.195 1.00 87.75 223 GLY A O 1
ATOM 1815 N N . GLY A 1 224 ? -8.095 -13.278 9.579 1.00 91.06 224 GLY A N 1
ATOM 1816 C CA . GLY A 1 224 ? -7.418 -12.316 10.440 1.00 91.06 224 GLY A CA 1
ATOM 1817 C C . GLY A 1 224 ? -8.361 -11.177 10.821 1.00 91.06 224 GLY A C 1
ATOM 1818 O O . GLY A 1 224 ? -8.899 -10.488 9.963 1.00 91.06 224 GLY A O 1
ATOM 1819 N N . ILE A 1 225 ? -8.549 -10.955 12.118 1.00 92.38 225 ILE A N 1
ATOM 1820 C CA . ILE A 1 225 ? -9.373 -9.867 12.644 1.00 92.38 225 ILE A CA 1
ATOM 1821 C C . ILE A 1 225 ? -8.480 -8.628 12.766 1.00 92.38 225 ILE A C 1
ATOM 1823 O O . ILE A 1 225 ? -7.555 -8.642 13.586 1.00 92.38 225 ILE A O 1
ATOM 1827 N N . PRO A 1 226 ? -8.712 -7.565 11.978 1.00 92.81 226 PRO A N 1
ATOM 1828 C CA . PRO A 1 226 ? -7.883 -6.371 12.025 1.00 92.81 226 PRO A CA 1
ATOM 1829 C C . PRO A 1 226 ? -8.069 -5.672 13.371 1.00 92.81 226 PRO A C 1
ATOM 1831 O O . PRO A 1 226 ? -9.194 -5.521 13.846 1.00 92.81 226 PRO A O 1
ATOM 1834 N N . LEU A 1 227 ? -6.968 -5.255 14.001 1.00 94.69 227 LEU A N 1
ATOM 1835 C CA . LEU A 1 227 ? -7.025 -4.564 15.287 1.00 94.69 227 LEU A CA 1
ATOM 1836 C C . LEU A 1 227 ? -6.451 -3.154 15.189 1.00 94.69 227 LEU A C 1
ATOM 1838 O O . LEU A 1 227 ? -7.178 -2.181 15.367 1.00 94.69 227 LEU A O 1
ATOM 1842 N N . LEU A 1 228 ? -5.154 -3.025 14.902 1.00 93.44 228 LEU A N 1
ATOM 1843 C CA . LEU A 1 228 ? -4.474 -1.729 14.919 1.00 93.44 228 LEU A CA 1
ATOM 1844 C C . LEU A 1 228 ? -3.265 -1.658 13.997 1.00 93.44 228 LEU A C 1
ATOM 1846 O O . LEU A 1 228 ? -2.676 -2.670 13.633 1.00 93.44 228 LEU A O 1
ATOM 1850 N N . SER A 1 229 ? -2.882 -0.431 13.665 1.00 90.38 229 SER A N 1
ATOM 1851 C CA . SER A 1 229 ? -1.642 -0.069 12.998 1.00 90.38 229 SER A CA 1
ATOM 1852 C C . SER A 1 229 ? -0.857 0.902 13.874 1.00 90.38 229 SER A C 1
ATOM 1854 O O . SER A 1 229 ? -1.418 1.787 14.520 1.00 90.38 229 SER A O 1
ATOM 1856 N N . THR A 1 230 ? 0.461 0.755 13.860 1.00 87.44 230 THR A N 1
ATOM 1857 C CA . THR A 1 230 ? 1.443 1.649 14.474 1.00 87.44 230 THR A CA 1
ATOM 1858 C C . THR A 1 230 ? 2.505 2.025 13.431 1.00 87.44 230 THR A C 1
ATOM 1860 O O . THR A 1 230 ? 2.518 1.458 12.333 1.00 87.44 230 THR A O 1
ATOM 1863 N N . PRO A 1 231 ? 3.438 2.942 13.739 1.00 80.50 231 PRO A N 1
ATOM 1864 C CA . PRO A 1 231 ? 4.584 3.206 12.867 1.00 80.50 231 PRO A CA 1
ATOM 1865 C C . PRO A 1 231 ? 5.475 1.980 12.601 1.00 80.50 231 PRO A C 1
ATOM 1867 O O . PRO A 1 231 ? 6.192 1.963 11.600 1.00 80.50 231 PRO A O 1
ATOM 1870 N N . GLU A 1 232 ? 5.445 0.975 13.485 1.00 84.44 232 GLU A N 1
ATOM 1871 C CA . GLU A 1 232 ? 6.228 -0.264 13.375 1.00 84.44 232 GLU A CA 1
ATOM 1872 C C . GLU A 1 232 ? 5.512 -1.365 12.582 1.00 84.44 232 GLU A C 1
ATOM 1874 O O . GLU A 1 232 ? 6.146 -2.365 12.244 1.00 84.44 232 GLU A O 1
ATOM 1879 N N . GLY A 1 233 ? 4.212 -1.235 12.297 1.00 87.56 233 GLY A N 1
ATOM 1880 C CA . GLY A 1 233 ? 3.472 -2.295 11.621 1.00 87.56 233 GLY A CA 1
ATOM 1881 C C . GLY A 1 233 ? 1.988 -2.378 11.950 1.00 87.56 233 GLY A C 1
ATOM 1882 O O . GLY A 1 233 ? 1.396 -1.440 12.470 1.00 87.56 233 GLY A O 1
ATOM 1883 N N . MET A 1 234 ? 1.386 -3.523 11.645 1.00 91.94 234 MET A N 1
ATOM 1884 C CA . MET A 1 234 ? -0.030 -3.818 11.871 1.00 91.94 234 MET A CA 1
ATOM 1885 C C . MET A 1 234 ? -0.187 -5.020 12.801 1.00 91.94 234 MET A C 1
ATOM 1887 O O . MET A 1 234 ? 0.682 -5.890 12.862 1.00 91.94 234 MET A O 1
ATOM 1891 N N . LEU A 1 235 ? -1.305 -5.089 13.513 1.00 93.94 235 LEU A N 1
ATOM 1892 C CA . LEU A 1 235 ? -1.660 -6.199 14.386 1.00 93.94 235 LEU A CA 1
ATOM 1893 C C . LEU A 1 235 ? -3.042 -6.731 14.025 1.00 93.94 235 LEU A C 1
ATOM 1895 O O . LEU A 1 235 ? -4.019 -5.979 13.984 1.00 93.94 235 LEU A O 1
ATOM 1899 N N . PHE A 1 236 ? -3.097 -8.045 13.838 1.00 94.06 236 PHE A N 1
ATOM 1900 C CA . PHE A 1 236 ? -4.311 -8.816 13.635 1.00 94.06 236 PHE A CA 1
ATOM 1901 C C . PHE A 1 236 ? -4.458 -9.849 14.754 1.00 94.06 236 PHE A C 1
ATOM 1903 O O . PHE A 1 236 ? -3.466 -10.300 15.338 1.00 94.06 236 PHE A O 1
ATOM 1910 N N . LEU A 1 237 ? -5.698 -10.235 15.037 1.00 92.56 237 LEU A N 1
ATOM 1911 C CA . LEU A 1 237 ? -6.025 -11.344 15.925 1.00 92.56 237 LEU A CA 1
ATOM 1912 C C . LEU A 1 237 ? -6.522 -12.547 15.118 1.00 92.56 237 LEU A C 1
ATOM 1914 O O . LEU A 1 237 ? -7.203 -12.379 14.112 1.00 92.56 237 LEU A O 1
ATOM 1918 N N . THR A 1 238 ? -6.221 -13.764 15.566 1.00 89.88 238 THR A N 1
ATOM 1919 C CA . THR A 1 238 ? -6.732 -15.009 14.963 1.00 89.88 238 THR A CA 1
ATOM 1920 C C . THR A 1 238 ? -7.356 -15.907 16.027 1.00 89.88 238 THR A C 1
ATOM 1922 O O . THR A 1 238 ? -6.789 -16.092 17.111 1.00 89.88 238 THR A O 1
ATOM 1925 N N . LYS A 1 239 ? -8.560 -16.427 15.745 1.00 81.81 239 LYS A N 1
ATOM 1926 C CA . LYS A 1 239 ? -9.282 -17.319 16.663 1.00 81.81 239 LYS A CA 1
ATOM 1927 C C . LYS A 1 239 ? -8.603 -18.693 16.684 1.00 81.81 239 LYS A C 1
ATOM 1929 O O . LYS A 1 239 ? -8.041 -19.041 17.714 1.00 81.81 239 LYS A O 1
ATOM 1934 N N . GLU A 1 240 ? -8.543 -19.413 15.559 1.00 70.50 240 GLU A N 1
ATOM 1935 C CA . GLU A 1 240 ? -7.852 -20.722 15.463 1.00 70.50 240 GLU A CA 1
ATOM 1936 C C . GLU A 1 240 ? -7.291 -21.045 14.056 1.00 70.50 240 GLU A C 1
ATOM 1938 O O . GLU A 1 240 ? -6.696 -22.104 13.842 1.00 70.50 240 GLU A O 1
ATOM 1943 N N . ARG A 1 241 ? -7.449 -20.143 13.074 1.00 64.31 241 ARG A N 1
ATOM 1944 C CA . ARG A 1 241 ? -7.083 -20.393 11.669 1.00 64.31 241 ARG A CA 1
ATOM 1945 C C . ARG A 1 241 ? -5.600 -20.085 11.432 1.00 64.31 241 ARG A C 1
ATOM 1947 O O . ARG A 1 241 ? -5.111 -19.018 11.809 1.00 64.31 241 ARG A O 1
ATOM 1954 N N . ILE A 1 242 ? -4.881 -21.027 10.814 1.00 74.25 242 ILE A N 1
ATOM 1955 C CA . ILE A 1 242 ? -3.474 -20.843 10.430 1.00 74.25 242 ILE A CA 1
ATOM 1956 C C . ILE A 1 242 ? -3.440 -20.013 9.147 1.00 74.25 242 ILE A C 1
ATOM 1958 O O . ILE A 1 242 ? -3.932 -20.453 8.112 1.00 74.25 242 ILE A O 1
ATOM 1962 N N . ILE A 1 243 ? -2.853 -18.823 9.234 1.00 82.81 243 ILE A N 1
ATOM 1963 C CA . ILE A 1 243 ? -2.650 -17.922 8.100 1.00 82.81 243 ILE A CA 1
ATOM 1964 C C . ILE A 1 243 ? -1.515 -18.460 7.217 1.00 82.81 243 ILE A C 1
ATOM 1966 O O . ILE A 1 243 ? -0.400 -18.698 7.693 1.00 82.81 243 ILE A O 1
ATOM 1970 N N . ASP A 1 244 ? -1.791 -18.622 5.925 1.00 87.12 244 ASP A N 1
ATOM 1971 C CA . ASP A 1 244 ? -0.822 -18.975 4.891 1.00 87.12 244 ASP A CA 1
ATOM 1972 C C . ASP A 1 244 ? -0.029 -17.734 4.456 1.00 87.12 244 ASP A C 1
ATOM 1974 O O . ASP A 1 244 ? -0.373 -16.995 3.528 1.00 87.12 244 ASP A O 1
ATOM 1978 N N . VAL A 1 245 ? 1.079 -17.520 5.161 1.00 86.62 245 VAL A N 1
ATOM 1979 C CA . VAL A 1 245 ? 2.024 -16.432 4.895 1.00 86.62 245 VAL A CA 1
ATOM 1980 C C . VAL A 1 245 ? 2.700 -16.564 3.530 1.00 86.62 245 VAL A C 1
ATOM 1982 O O . VAL A 1 245 ? 2.985 -15.550 2.892 1.00 86.62 245 VAL A O 1
ATOM 1985 N N . GLU A 1 246 ? 2.963 -17.784 3.055 1.00 84.44 246 GLU A N 1
ATOM 1986 C CA . GLU A 1 246 ? 3.600 -17.976 1.748 1.00 84.44 246 GLU A CA 1
ATOM 1987 C C . GLU A 1 246 ? 2.673 -17.523 0.622 1.00 84.44 246 GLU A C 1
ATOM 1989 O O . GLU A 1 246 ? 3.122 -16.862 -0.318 1.00 84.44 246 GLU A O 1
ATOM 1994 N N . ASN A 1 247 ? 1.379 -17.828 0.733 1.00 87.38 247 ASN A N 1
ATOM 1995 C CA . ASN A 1 247 ? 0.380 -17.341 -0.207 1.00 87.38 247 ASN A CA 1
ATOM 1996 C C . ASN A 1 247 ? 0.267 -15.808 -0.186 1.00 87.38 247 ASN A C 1
ATOM 1998 O O . ASN A 1 247 ? 0.220 -15.202 -1.254 1.00 87.38 247 ASN A O 1
ATOM 2002 N N . ILE A 1 248 ? 0.326 -15.168 0.990 1.00 88.38 248 ILE A N 1
ATOM 2003 C CA . ILE A 1 248 ? 0.331 -13.696 1.087 1.00 88.38 248 ILE A CA 1
ATOM 2004 C C . ILE A 1 248 ? 1.514 -13.109 0.307 1.00 88.38 248 ILE A C 1
ATOM 2006 O O . ILE A 1 248 ? 1.332 -12.217 -0.519 1.00 88.38 248 ILE A O 1
ATOM 2010 N N . TYR A 1 249 ? 2.727 -13.637 0.494 1.00 86.69 249 TYR A N 1
ATOM 2011 C CA . TYR A 1 249 ? 3.883 -13.162 -0.270 1.00 86.69 249 TYR A CA 1
ATOM 2012 C C . TYR A 1 249 ? 3.740 -13.393 -1.779 1.00 86.69 249 TYR A C 1
ATOM 2014 O O . TYR A 1 249 ? 4.105 -12.513 -2.561 1.00 86.69 249 TYR A O 1
ATOM 2022 N N . LYS A 1 250 ? 3.181 -14.534 -2.206 1.00 85.12 250 LYS A N 1
ATOM 2023 C CA . LYS A 1 250 ? 2.885 -14.788 -3.626 1.00 85.12 250 LYS A CA 1
ATOM 2024 C C . LYS A 1 250 ? 1.912 -13.751 -4.184 1.00 85.12 250 LYS A C 1
ATOM 2026 O O . LYS A 1 250 ? 2.191 -13.181 -5.233 1.00 85.12 250 LYS A O 1
ATOM 2031 N N . LYS A 1 251 ? 0.837 -13.441 -3.456 1.00 86.81 251 LYS A N 1
ATOM 2032 C CA . LYS A 1 251 ? -0.160 -12.430 -3.842 1.00 86.81 251 LYS A CA 1
ATOM 2033 C C . LYS A 1 251 ?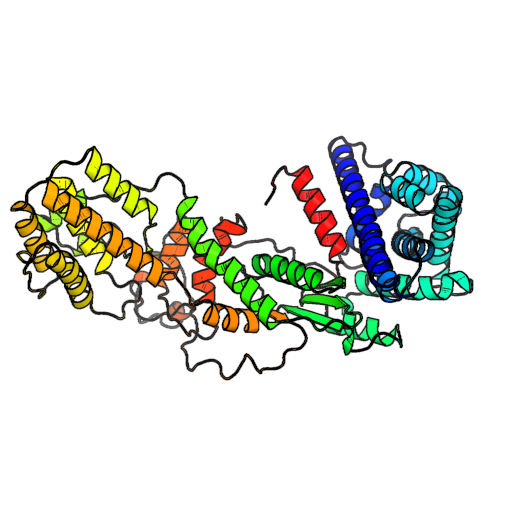 0.439 -11.035 -3.953 1.00 86.81 251 LYS A C 1
ATOM 2035 O O . LYS A 1 251 ? 0.182 -10.339 -4.932 1.00 86.81 251 LYS A O 1
ATOM 2040 N N . ILE A 1 252 ? 1.315 -10.659 -3.021 1.00 82.88 252 ILE A N 1
ATOM 2041 C CA . ILE A 1 252 ? 2.080 -9.410 -3.120 1.00 82.88 252 ILE A CA 1
ATOM 2042 C C . ILE A 1 252 ? 2.914 -9.393 -4.407 1.00 82.88 252 ILE A C 1
ATOM 2044 O O . ILE A 1 252 ? 2.914 -8.399 -5.130 1.00 82.88 252 ILE A O 1
ATOM 2048 N N . ALA A 1 253 ? 3.617 -10.482 -4.717 1.00 80.50 253 ALA A N 1
ATOM 2049 C CA . ALA A 1 253 ? 4.467 -10.558 -5.901 1.00 80.50 253 ALA A CA 1
ATOM 2050 C C . ALA A 1 253 ? 3.672 -10.521 -7.210 1.00 80.50 253 ALA A C 1
ATOM 2052 O O . ALA A 1 253 ? 4.095 -9.855 -8.154 1.00 80.50 253 ALA A O 1
ATOM 2053 N N . GLU A 1 254 ? 2.523 -11.197 -7.263 1.00 81.12 254 GLU A N 1
ATOM 2054 C CA . GLU A 1 254 ? 1.574 -11.159 -8.382 1.00 81.12 254 GLU A CA 1
ATOM 2055 C C . GLU A 1 254 ? 1.034 -9.741 -8.599 1.00 81.12 254 GLU A C 1
ATOM 2057 O O . GLU A 1 254 ? 1.093 -9.221 -9.716 1.00 81.12 254 GLU A O 1
ATOM 2062 N N . TYR A 1 255 ? 0.570 -9.083 -7.532 1.00 78.06 255 TYR A N 1
ATOM 2063 C CA . TYR A 1 255 ? 0.069 -7.708 -7.583 1.00 78.06 255 TYR A CA 1
ATOM 2064 C C . TYR A 1 255 ? 1.139 -6.747 -8.098 1.00 78.06 255 TYR A C 1
ATOM 2066 O O . TYR A 1 255 ? 0.918 -5.947 -9.008 1.00 78.06 255 TYR A O 1
ATOM 2074 N N . VAL A 1 256 ? 2.350 -6.884 -7.570 1.00 73.56 256 VAL A N 1
ATOM 2075 C CA . VAL A 1 256 ? 3.484 -6.075 -7.985 1.00 73.56 256 VAL A CA 1
ATOM 2076 C C . VAL A 1 256 ? 3.901 -6.354 -9.442 1.00 73.56 256 VAL A C 1
ATOM 2078 O O . VAL A 1 256 ? 4.241 -5.423 -10.174 1.00 73.56 256 VAL A O 1
ATOM 2081 N N . SER A 1 257 ? 3.896 -7.610 -9.883 1.00 71.25 257 SER A N 1
ATOM 2082 C CA . SER A 1 257 ? 4.375 -7.978 -11.223 1.00 71.25 257 SER A CA 1
ATOM 2083 C C . SER A 1 257 ? 3.360 -7.629 -12.314 1.00 71.25 257 SER A C 1
ATOM 2085 O O . SER A 1 257 ? 3.733 -7.027 -13.317 1.00 71.25 257 SER A O 1
ATOM 2087 N N . SER A 1 258 ? 2.073 -7.916 -12.096 1.00 65.00 258 SER A N 1
ATOM 2088 C CA . SER A 1 258 ? 0.977 -7.566 -13.023 1.00 65.00 258 SER A CA 1
ATOM 2089 C C . SER A 1 258 ? 0.885 -6.060 -13.285 1.00 65.00 258 SER A C 1
ATOM 2091 O O . SER A 1 258 ? 0.583 -5.611 -14.390 1.00 65.00 258 SER A O 1
ATOM 2093 N N . SER A 1 259 ? 1.233 -5.265 -12.279 1.00 58.38 259 SER A N 1
ATOM 2094 C CA . SER A 1 259 ? 1.344 -3.814 -12.373 1.00 58.38 259 SER A CA 1
ATOM 2095 C C . SER A 1 259 ? 2.372 -3.352 -13.409 1.00 58.38 259 SER A C 1
ATOM 2097 O O . SER A 1 259 ? 2.171 -2.329 -14.062 1.00 58.38 259 SER A O 1
ATOM 2099 N N . ILE A 1 260 ? 3.459 -4.101 -13.616 1.00 59.94 260 ILE A N 1
ATOM 2100 C CA . ILE A 1 260 ? 4.447 -3.797 -14.659 1.00 59.94 260 ILE A CA 1
ATOM 2101 C C . ILE A 1 260 ? 3.801 -3.968 -16.040 1.00 59.94 260 ILE A C 1
ATOM 2103 O O . ILE A 1 260 ? 3.912 -3.062 -16.864 1.00 59.94 260 ILE A O 1
ATOM 2107 N N . GLU A 1 261 ? 3.062 -5.059 -16.247 1.00 56.44 261 GLU A N 1
ATOM 2108 C CA . GLU A 1 261 ? 2.428 -5.430 -17.521 1.00 56.44 261 GLU A CA 1
ATOM 2109 C C . GLU A 1 261 ? 1.270 -4.486 -17.897 1.00 56.44 261 GLU A C 1
ATOM 2111 O O . GLU A 1 261 ? 1.283 -3.869 -18.963 1.00 56.44 261 GLU A O 1
ATOM 2116 N N . LEU A 1 262 ? 0.315 -4.263 -16.985 1.00 47.12 262 LEU A N 1
ATOM 2117 C CA . LEU A 1 262 ? -0.828 -3.355 -17.194 1.00 47.12 262 LEU A CA 1
ATOM 2118 C C . LEU A 1 262 ? -0.393 -1.896 -17.408 1.00 47.12 262 LEU A C 1
ATOM 2120 O O . LEU A 1 262 ? -1.069 -1.104 -18.074 1.00 47.12 262 LEU A O 1
ATOM 2124 N N . SER A 1 263 ? 0.752 -1.512 -16.842 1.00 49.47 263 SER A N 1
ATOM 2125 C CA . SER A 1 263 ? 1.268 -0.153 -16.967 1.00 49.47 263 SER A CA 1
ATOM 2126 C C . SER A 1 263 ? 1.828 0.183 -18.348 1.00 49.47 263 SER A C 1
ATOM 2128 O O . SER A 1 263 ? 1.968 1.366 -18.671 1.00 49.47 263 SER A O 1
ATOM 2130 N N . GLU A 1 264 ? 2.134 -0.822 -19.166 1.00 51.97 264 GLU A N 1
ATOM 2131 C CA . GLU A 1 264 ? 2.562 -0.626 -20.549 1.00 51.97 264 GLU A CA 1
ATOM 2132 C C . GLU A 1 264 ? 1.360 -0.374 -21.476 1.00 51.97 264 GLU A C 1
ATOM 2134 O O . GLU A 1 264 ? 1.512 0.296 -22.497 1.00 51.97 264 GLU A O 1
ATOM 2139 N N . GLU A 1 265 ? 0.142 -0.762 -21.074 1.00 44.56 265 GLU A N 1
ATOM 2140 C CA . GLU A 1 265 ? -1.098 -0.534 -21.829 1.00 44.56 265 GLU A CA 1
ATOM 2141 C C . GLU A 1 265 ? -1.770 0.822 -21.549 1.00 44.56 265 GLU A C 1
ATOM 2143 O O . GLU A 1 265 ? -2.401 1.379 -22.449 1.00 44.56 265 GLU A O 1
ATOM 2148 N N . LYS A 1 266 ? -1.596 1.427 -20.362 1.00 45.69 266 LYS A N 1
ATOM 2149 C CA . LYS A 1 266 ? -2.301 2.674 -19.962 1.00 45.69 266 LYS A CA 1
ATOM 2150 C C . LYS A 1 266 ? -1.601 4.007 -20.284 1.00 45.69 266 LYS A C 1
ATOM 2152 O O . LYS A 1 266 ? -2.222 5.056 -20.139 1.00 45.69 266 LYS A O 1
ATOM 2157 N N . GLU A 1 267 ? -0.340 4.026 -20.730 1.00 49.34 267 GLU A N 1
ATOM 2158 C CA . GLU A 1 267 ? 0.355 5.297 -21.048 1.00 49.34 267 GLU A CA 1
ATOM 2159 C C . GLU A 1 267 ? -0.359 6.093 -22.179 1.00 49.34 267 GLU A C 1
ATOM 2161 O O . GLU A 1 267 ? -1.003 5.522 -23.052 1.00 49.34 267 GLU A O 1
ATOM 2166 N N . GLY A 1 268 ? -0.277 7.424 -22.199 1.00 56.41 268 GLY A N 1
ATOM 2167 C CA . GLY A 1 268 ? -0.837 8.240 -23.292 1.00 56.41 268 GLY A CA 1
ATOM 2168 C C . GLY A 1 268 ? -0.202 7.961 -24.672 1.00 56.41 268 GLY A C 1
ATOM 2169 O O . GLY A 1 268 ? 0.485 6.963 -24.887 1.00 56.41 268 GLY A O 1
ATOM 2170 N N . LYS A 1 269 ? -0.390 8.863 -25.648 1.00 60.06 269 LYS A N 1
ATOM 2171 C CA . LYS A 1 269 ? 0.279 8.737 -26.960 1.00 60.06 269 LYS A CA 1
ATOM 2172 C C . LYS A 1 269 ? 1.807 8.733 -26.769 1.00 60.06 269 LYS A C 1
ATOM 2174 O O . LYS A 1 269 ? 2.351 9.702 -26.240 1.00 60.06 269 LYS A O 1
ATOM 2179 N N . GLY A 1 270 ? 2.476 7.656 -27.193 1.00 66.69 270 GLY A N 1
ATOM 2180 C CA . GLY A 1 270 ? 3.936 7.515 -27.127 1.00 66.69 270 GLY A CA 1
ATOM 2181 C C . GLY A 1 270 ? 4.668 8.651 -27.848 1.00 66.69 270 GLY A C 1
ATOM 2182 O O . GLY A 1 270 ? 4.136 9.262 -28.781 1.00 66.69 270 GLY A O 1
ATOM 2183 N N . ARG A 1 271 ? 5.891 8.967 -27.412 1.00 82.56 271 ARG A N 1
ATOM 2184 C CA . ARG A 1 271 ? 6.706 10.018 -28.031 1.00 82.56 271 ARG A CA 1
ATOM 2185 C C . ARG A 1 271 ? 7.432 9.450 -29.244 1.00 82.56 271 ARG A C 1
ATOM 2187 O O . ARG A 1 271 ? 8.112 8.434 -29.155 1.00 82.56 271 ARG A O 1
ATOM 2194 N N . ILE A 1 272 ? 7.350 10.155 -30.370 1.00 86.81 272 ILE A N 1
ATOM 2195 C CA . ILE A 1 272 ? 8.071 9.764 -31.585 1.00 86.81 272 ILE A CA 1
ATOM 2196 C C . ILE A 1 272 ? 9.576 9.969 -31.387 1.00 86.81 272 ILE A C 1
ATOM 2198 O O . ILE A 1 272 ? 10.040 11.076 -31.090 1.00 86.81 272 ILE A O 1
ATOM 2202 N N . ILE A 1 273 ? 10.348 8.901 -31.582 1.00 89.69 273 ILE A N 1
ATOM 2203 C CA . ILE A 1 273 ? 11.808 8.931 -31.519 1.00 89.69 273 ILE A CA 1
ATOM 2204 C C . ILE A 1 273 ? 12.340 9.671 -32.751 1.00 89.69 273 ILE A C 1
ATOM 2206 O O . ILE A 1 273 ? 11.991 9.372 -33.892 1.00 89.69 273 ILE A O 1
ATOM 2210 N N . LYS A 1 274 ? 13.222 10.654 -32.536 1.00 88.94 274 LYS A N 1
ATOM 2211 C CA . LYS A 1 274 ? 13.800 11.450 -33.629 1.00 88.94 274 LYS A CA 1
ATOM 2212 C C . LYS A 1 274 ? 14.757 10.603 -34.472 1.00 88.94 274 LYS A C 1
ATOM 2214 O O . LYS A 1 274 ? 15.833 10.250 -33.998 1.00 88.94 274 LYS A O 1
ATOM 2219 N N . LEU A 1 275 ? 14.419 10.346 -35.735 1.00 89.88 275 LEU A N 1
ATOM 2220 C CA . LEU A 1 275 ? 15.259 9.552 -36.644 1.00 89.88 275 LEU A CA 1
ATOM 2221 C C . LEU A 1 275 ? 16.368 10.374 -37.322 1.00 89.88 275 LEU A C 1
ATOM 2223 O O . LEU A 1 275 ? 17.489 9.903 -37.458 1.00 89.88 275 LEU A O 1
ATOM 2227 N N . GLY A 1 276 ? 16.095 11.631 -37.683 1.00 85.12 276 GLY A N 1
ATOM 2228 C CA . GLY A 1 276 ? 17.008 12.479 -38.469 1.00 85.12 276 GLY A CA 1
ATOM 2229 C C . GLY A 1 276 ? 18.458 12.598 -37.960 1.00 85.12 276 GLY A C 1
ATOM 2230 O O . GLY A 1 276 ? 19.371 12.503 -38.777 1.00 85.12 276 GLY A O 1
ATOM 2231 N N . PRO A 1 277 ? 18.725 12.753 -36.646 1.00 89.19 277 PRO A N 1
ATOM 2232 C CA . PRO A 1 277 ? 20.092 12.917 -36.145 1.00 89.19 277 PRO A CA 1
ATOM 2233 C C . PRO A 1 277 ? 21.041 11.752 -36.460 1.00 89.19 277 PRO A C 1
ATOM 2235 O O . PRO A 1 277 ? 22.239 11.983 -36.620 1.00 89.19 277 PRO A O 1
ATOM 2238 N N . ILE A 1 278 ? 20.545 10.511 -36.577 1.00 89.88 278 ILE A N 1
ATOM 2239 C CA . ILE A 1 278 ? 21.404 9.380 -36.958 1.00 89.88 278 ILE A CA 1
ATOM 2240 C C . ILE A 1 278 ? 21.827 9.467 -38.426 1.00 89.88 278 ILE A C 1
ATOM 2242 O O . ILE A 1 278 ? 22.930 9.046 -38.758 1.00 89.88 278 ILE A O 1
ATOM 2246 N N . LYS A 1 279 ? 20.999 10.053 -39.299 1.00 90.25 279 LYS A N 1
ATOM 2247 C CA . LYS A 1 279 ? 21.292 10.173 -40.731 1.00 90.25 279 LYS A CA 1
ATOM 2248 C C . LYS A 1 279 ? 22.561 10.980 -40.981 1.00 90.25 279 LYS A C 1
ATOM 2250 O O . LYS A 1 279 ? 23.424 10.551 -41.732 1.00 90.25 279 LYS A O 1
ATOM 2255 N N . GLU A 1 280 ? 22.739 12.088 -40.267 1.00 88.88 280 GLU A N 1
ATOM 2256 C CA . GLU A 1 280 ? 23.959 12.900 -40.362 1.00 88.88 280 GLU A CA 1
ATOM 2257 C C . GLU A 1 280 ? 25.219 12.125 -39.947 1.00 88.88 280 GLU A C 1
ATOM 2259 O O . GLU A 1 280 ? 26.309 12.389 -40.461 1.00 88.88 280 GLU A O 1
ATOM 2264 N N . VAL A 1 281 ? 25.081 11.155 -39.036 1.00 88.31 281 VAL A N 1
ATOM 2265 C CA . VAL A 1 281 ? 26.170 10.236 -38.688 1.00 88.31 281 VAL A CA 1
ATOM 2266 C C . VAL A 1 281 ? 26.423 9.272 -39.840 1.00 88.31 281 VAL A C 1
ATOM 2268 O O . VAL A 1 281 ? 27.566 9.141 -40.269 1.00 88.31 281 VAL A O 1
ATOM 2271 N N . LEU A 1 282 ? 25.378 8.644 -40.382 1.00 89.62 282 LEU A N 1
ATOM 2272 C CA . LEU A 1 282 ? 25.481 7.683 -41.486 1.00 89.62 282 LEU A CA 1
ATOM 2273 C C . LEU A 1 282 ? 26.067 8.311 -42.761 1.00 89.62 282 LEU A C 1
ATOM 2275 O O . LEU A 1 282 ? 26.880 7.671 -43.427 1.00 89.62 282 LEU A O 1
ATOM 2279 N N . ASP A 1 283 ? 25.770 9.587 -43.011 1.00 87.19 283 ASP A N 1
ATOM 2280 C CA . ASP A 1 283 ? 26.290 10.386 -44.127 1.00 87.19 283 ASP A CA 1
ATOM 2281 C C . ASP A 1 283 ? 27.726 10.900 -43.898 1.00 87.19 283 ASP A C 1
ATOM 2283 O O . ASP A 1 283 ? 28.311 11.526 -44.777 1.00 87.19 283 ASP A O 1
ATOM 2287 N N . GLY A 1 284 ? 28.323 10.690 -42.716 1.00 83.62 284 GLY A N 1
ATOM 2288 C CA . GLY A 1 284 ? 29.690 11.162 -42.425 1.00 83.62 284 GLY A CA 1
ATOM 2289 C C . GLY A 1 284 ? 29.804 12.620 -42.002 1.00 83.62 284 GLY A C 1
ATOM 2290 O O . GLY A 1 284 ? 30.909 13.090 -41.750 1.00 83.62 284 GLY A O 1
ATOM 2291 N N . ARG A 1 285 ? 28.680 13.326 -41.861 1.00 86.69 285 ARG A N 1
ATOM 2292 C CA . ARG A 1 285 ? 28.649 14.746 -41.483 1.00 86.69 285 ARG A CA 1
ATOM 2293 C C . ARG A 1 285 ? 28.887 14.961 -39.989 1.00 86.69 285 ARG A C 1
ATOM 2295 O O . ARG A 1 285 ? 29.323 16.036 -39.588 1.00 86.69 285 ARG A O 1
ATOM 2302 N N . ARG A 1 286 ? 28.604 13.954 -39.154 1.00 85.31 286 ARG A N 1
ATOM 2303 C CA . ARG A 1 286 ? 28.829 13.982 -37.699 1.00 85.31 286 ARG A CA 1
ATOM 2304 C C . ARG A 1 286 ? 29.405 12.665 -37.180 1.00 85.31 286 ARG A C 1
ATOM 2306 O O . ARG A 1 286 ? 29.172 11.605 -37.748 1.00 85.31 286 ARG A O 1
ATOM 2313 N N . LYS A 1 287 ? 30.125 12.726 -36.055 1.00 85.44 287 LYS A N 1
ATOM 2314 C CA . LYS A 1 287 ? 30.592 11.535 -35.319 1.00 85.44 287 LYS A CA 1
ATOM 2315 C C . LYS A 1 287 ? 29.473 10.973 -34.449 1.00 85.44 287 LYS A C 1
ATOM 2317 O O . LYS A 1 287 ? 28.741 11.752 -33.832 1.00 85.44 287 LYS A O 1
ATOM 2322 N N . LEU A 1 288 ? 29.409 9.650 -34.278 1.00 84.06 288 LEU A N 1
ATOM 2323 C CA . LEU A 1 288 ? 28.367 8.998 -33.469 1.00 84.06 288 LEU A CA 1
ATOM 2324 C C . LEU A 1 288 ? 28.273 9.549 -32.032 1.00 84.06 288 LEU A C 1
ATOM 2326 O O . LEU A 1 288 ? 27.172 9.707 -31.500 1.00 84.06 288 LEU A O 1
ATOM 2330 N N . ALA A 1 289 ? 29.409 9.919 -31.429 1.00 79.19 289 ALA A N 1
ATOM 2331 C CA . ALA A 1 289 ? 29.484 10.492 -30.080 1.00 79.19 289 ALA A CA 1
ATOM 2332 C C . ALA A 1 289 ? 28.633 11.764 -29.894 1.00 79.19 289 ALA A C 1
ATOM 2334 O O . ALA A 1 289 ? 28.118 11.999 -28.802 1.00 79.19 289 ALA A O 1
ATOM 2335 N N . THR A 1 290 ? 28.422 12.549 -30.957 1.00 79.81 290 THR A N 1
ATOM 2336 C CA . THR A 1 290 ? 27.618 13.788 -30.916 1.00 79.81 290 THR A CA 1
ATOM 2337 C C . THR A 1 290 ? 26.116 13.530 -30.758 1.00 79.81 290 THR A C 1
ATOM 2339 O O . THR A 1 290 ? 25.378 14.407 -30.326 1.00 79.81 290 THR A O 1
ATOM 2342 N N . THR A 1 291 ? 25.657 12.303 -31.032 1.00 77.50 291 THR A N 1
ATOM 2343 C CA . THR A 1 291 ? 24.252 11.884 -30.860 1.00 77.50 291 THR A CA 1
ATOM 2344 C C . THR A 1 291 ? 23.992 11.195 -29.517 1.00 77.50 291 THR A C 1
ATOM 2346 O O . THR A 1 291 ? 22.889 10.707 -29.260 1.00 77.50 291 THR A O 1
ATOM 2349 N N . SER A 1 292 ? 24.997 11.138 -28.636 1.00 69.06 292 SER A N 1
ATOM 2350 C CA . SER A 1 292 ? 24.913 10.458 -27.336 1.00 69.06 292 SER A CA 1
ATOM 2351 C C . SER A 1 292 ? 23.814 11.018 -26.429 1.00 69.06 292 SER A C 1
ATOM 2353 O O . SER A 1 292 ? 23.117 10.227 -25.802 1.00 69.06 292 SER A O 1
ATOM 2355 N N . GLY A 1 293 ? 23.611 12.339 -26.424 1.00 68.19 293 GLY A N 1
ATOM 2356 C CA . GLY A 1 293 ? 22.529 12.997 -25.681 1.00 68.19 293 GLY A CA 1
ATOM 2357 C C . GLY A 1 293 ? 21.147 12.884 -26.337 1.00 68.19 293 GLY A C 1
ATOM 2358 O O . GLY A 1 293 ? 20.133 13.073 -25.667 1.00 68.19 293 GLY A O 1
ATOM 2359 N N . VAL A 1 294 ? 21.095 12.554 -27.633 1.00 80.56 294 VAL A N 1
ATOM 2360 C CA . VAL A 1 294 ? 19.845 12.389 -28.395 1.00 80.56 294 VAL A CA 1
ATOM 2361 C C . VAL A 1 294 ? 19.260 10.999 -28.175 1.00 80.56 294 VAL A C 1
ATOM 2363 O O . VAL A 1 294 ? 18.072 10.872 -27.893 1.00 80.56 294 VAL A O 1
ATOM 2366 N N . TYR A 1 295 ? 20.093 9.961 -28.287 1.00 85.88 295 TYR A N 1
ATOM 2367 C CA . TYR A 1 295 ? 19.656 8.574 -28.160 1.00 85.88 295 TYR A CA 1
ATOM 2368 C C . TYR A 1 295 ? 20.079 7.987 -26.819 1.00 85.88 295 TYR A C 1
ATOM 2370 O O . TYR A 1 295 ? 21.271 7.919 -26.528 1.00 85.88 295 TYR A O 1
ATOM 2378 N N . ARG A 1 296 ? 19.135 7.493 -26.023 1.00 85.38 296 ARG A N 1
ATOM 2379 C CA . ARG A 1 296 ? 19.425 6.773 -24.770 1.00 85.38 296 ARG A CA 1
ATOM 2380 C C . ARG A 1 296 ? 19.544 5.262 -25.011 1.00 85.38 296 ARG A C 1
ATOM 2382 O O . ARG A 1 296 ? 19.403 4.814 -26.148 1.00 85.38 296 ARG A O 1
ATOM 2389 N N . SER A 1 297 ? 19.865 4.494 -23.970 1.00 86.75 297 SER A N 1
ATOM 2390 C CA . SER A 1 297 ? 19.724 3.030 -23.992 1.00 86.75 297 SER A CA 1
ATOM 2391 C C . SER A 1 297 ? 18.244 2.638 -23.921 1.00 86.75 297 SER A C 1
ATOM 2393 O O . SER A 1 297 ? 17.377 3.499 -23.763 1.00 86.75 297 SER A O 1
ATOM 2395 N N . ILE A 1 298 ? 17.953 1.337 -23.990 1.00 87.56 298 ILE A N 1
ATOM 2396 C CA . ILE A 1 298 ? 16.591 0.789 -23.857 1.00 87.56 298 ILE A CA 1
ATOM 2397 C C . ILE A 1 298 ? 15.861 1.236 -22.571 1.00 87.56 298 ILE A C 1
ATOM 2399 O O . ILE A 1 298 ? 14.643 1.380 -22.584 1.00 87.56 298 ILE A O 1
ATOM 2403 N N . ALA A 1 299 ? 16.591 1.549 -21.492 1.00 81.56 299 ALA A N 1
ATOM 2404 C CA . ALA A 1 299 ? 16.029 2.074 -20.239 1.00 81.56 299 ALA A CA 1
ATOM 2405 C C . ALA A 1 299 ? 15.434 3.492 -20.380 1.00 81.56 299 ALA A C 1
ATOM 2407 O O . ALA A 1 299 ? 14.638 3.932 -19.562 1.00 81.56 299 ALA A O 1
ATOM 2408 N N . GLY A 1 300 ? 15.812 4.235 -21.424 1.00 80.75 300 GLY A N 1
ATOM 2409 C CA . GLY A 1 300 ? 15.387 5.620 -21.622 1.00 80.75 300 GLY A CA 1
ATOM 2410 C C . GLY A 1 300 ? 14.056 5.815 -22.355 1.00 80.75 300 GLY A C 1
ATOM 2411 O O . GLY A 1 300 ? 13.649 6.968 -22.491 1.00 80.75 300 GLY A O 1
ATOM 2412 N N . TYR A 1 301 ? 13.413 4.747 -22.839 1.00 84.50 301 TYR A N 1
ATOM 2413 C CA . TYR A 1 301 ? 12.207 4.789 -23.688 1.00 84.50 301 TYR A CA 1
ATOM 2414 C C . TYR A 1 301 ? 11.065 3.955 -23.090 1.00 84.50 301 TYR A C 1
ATOM 2416 O O . TYR A 1 301 ? 11.318 3.060 -22.286 1.00 84.50 301 TYR A O 1
ATOM 2424 N N . SER A 1 302 ? 9.800 4.203 -23.433 1.00 81.94 302 SER A N 1
ATOM 2425 C CA . SER A 1 302 ? 8.692 3.266 -23.150 1.00 81.94 302 SER A CA 1
ATOM 2426 C C . SER A 1 302 ? 8.415 2.335 -24.332 1.00 81.94 302 SER A C 1
ATOM 2428 O O . SER A 1 302 ? 8.886 2.589 -25.440 1.00 81.94 302 SER A O 1
ATOM 2430 N N . LEU A 1 303 ? 7.668 1.243 -24.114 1.00 84.75 303 LEU A N 1
ATOM 2431 C CA . LEU A 1 303 ? 7.239 0.391 -25.233 1.00 84.75 303 LEU A CA 1
ATOM 2432 C C . LEU A 1 303 ? 6.400 1.190 -26.238 1.00 84.75 303 LEU A C 1
ATOM 2434 O O . LEU A 1 303 ? 6.602 1.063 -27.443 1.00 84.75 303 LEU A O 1
ATOM 2438 N N . LYS A 1 304 ? 5.558 2.108 -25.744 1.00 82.69 304 LYS A N 1
ATOM 2439 C CA . LYS A 1 304 ? 4.749 2.995 -26.586 1.00 82.69 304 LYS A CA 1
ATOM 2440 C C . LYS A 1 304 ? 5.575 3.933 -27.449 1.00 82.69 304 LYS A C 1
ATOM 2442 O O . LYS A 1 304 ? 5.121 4.279 -28.531 1.00 82.69 304 LYS A O 1
ATOM 2447 N N . ASP A 1 305 ? 6.762 4.354 -27.011 1.00 88.44 305 ASP A N 1
ATOM 2448 C CA . ASP A 1 305 ? 7.660 5.147 -27.860 1.00 88.44 305 ASP A CA 1
ATOM 2449 C C . ASP A 1 305 ? 8.109 4.331 -29.083 1.00 88.44 305 ASP A C 1
ATOM 2451 O O . ASP A 1 305 ? 8.176 4.861 -30.194 1.00 88.44 305 ASP A O 1
ATOM 2455 N N . ILE A 1 306 ? 8.372 3.031 -28.896 1.00 90.94 306 ILE A N 1
ATOM 2456 C CA . ILE A 1 306 ? 8.736 2.106 -29.977 1.00 90.94 306 ILE A CA 1
ATOM 2457 C C . ILE A 1 306 ? 7.537 1.884 -30.900 1.00 90.94 306 ILE A C 1
ATOM 2459 O O . ILE A 1 306 ? 7.669 2.088 -32.105 1.00 90.94 306 ILE A O 1
ATOM 2463 N N . ASP A 1 307 ? 6.367 1.558 -30.344 1.00 88.94 307 ASP A N 1
ATOM 2464 C CA . ASP A 1 307 ? 5.147 1.313 -31.124 1.00 88.94 307 ASP A CA 1
ATOM 2465 C C . ASP A 1 307 ? 4.695 2.560 -31.889 1.00 88.94 307 ASP A C 1
ATOM 2467 O O . ASP A 1 307 ? 4.454 2.498 -33.091 1.00 88.94 307 ASP A O 1
ATOM 2471 N N . ALA A 1 308 ? 4.650 3.725 -31.235 1.00 87.50 308 ALA A N 1
ATOM 2472 C CA . ALA A 1 308 ? 4.258 4.976 -31.876 1.00 87.50 308 ALA A CA 1
ATOM 2473 C C . ALA A 1 308 ? 5.231 5.370 -32.994 1.00 87.50 308 ALA A C 1
ATOM 2475 O O . ALA A 1 308 ? 4.797 5.839 -34.046 1.00 87.50 308 ALA A O 1
ATOM 2476 N N . THR A 1 309 ? 6.540 5.169 -32.793 1.00 91.00 309 THR A N 1
ATOM 2477 C CA . THR A 1 309 ? 7.540 5.445 -33.833 1.00 91.00 309 THR A CA 1
ATOM 2478 C C . THR A 1 309 ? 7.400 4.462 -34.996 1.00 91.00 309 THR A C 1
ATOM 2480 O O . THR A 1 309 ? 7.396 4.896 -36.147 1.00 91.00 309 THR A O 1
ATOM 2483 N N . PHE A 1 310 ? 7.227 3.167 -34.720 1.00 92.38 310 PHE A N 1
ATOM 2484 C CA . PHE A 1 310 ? 7.004 2.153 -35.751 1.00 92.38 310 PHE A CA 1
ATOM 2485 C C . PHE A 1 310 ? 5.743 2.455 -36.567 1.00 92.38 310 PHE A C 1
ATOM 2487 O O . PHE A 1 310 ? 5.833 2.593 -37.786 1.00 92.38 310 PHE A O 1
ATOM 2494 N N . GLU A 1 311 ? 4.602 2.676 -35.915 1.00 88.44 311 GLU A N 1
ATOM 2495 C CA . GLU A 1 311 ? 3.335 3.000 -36.578 1.00 88.44 311 GLU A CA 1
ATOM 2496 C C . GLU A 1 311 ? 3.418 4.281 -37.409 1.00 88.44 311 GLU A C 1
ATOM 2498 O O . GLU A 1 311 ? 2.975 4.315 -38.561 1.00 88.44 311 GLU A O 1
ATOM 2503 N N . TYR A 1 312 ? 4.065 5.321 -36.875 1.00 87.25 312 TYR A N 1
ATOM 2504 C CA . TYR A 1 312 ? 4.317 6.550 -37.619 1.00 87.25 312 TYR A CA 1
ATOM 2505 C C . TYR A 1 312 ? 5.110 6.279 -38.907 1.00 87.25 312 TYR A C 1
ATOM 2507 O O . TYR A 1 312 ? 4.706 6.725 -39.984 1.00 87.25 312 TYR A O 1
ATOM 2515 N N . THR A 1 313 ? 6.202 5.510 -38.826 1.00 88.56 313 THR A N 1
ATOM 2516 C CA . THR A 1 313 ? 7.013 5.165 -40.007 1.00 88.56 313 THR A CA 1
ATOM 2517 C C . THR A 1 313 ? 6.294 4.231 -40.979 1.00 88.56 313 THR A C 1
ATOM 2519 O O . THR A 1 313 ? 6.438 4.391 -42.188 1.00 88.56 313 THR A O 1
ATOM 2522 N N . ARG A 1 314 ? 5.466 3.307 -40.482 1.00 87.25 314 ARG A N 1
ATOM 2523 C CA . ARG A 1 314 ? 4.681 2.369 -41.291 1.00 87.25 314 ARG A CA 1
ATOM 2524 C C . ARG A 1 314 ? 3.626 3.091 -42.127 1.00 87.25 314 ARG A C 1
ATOM 2526 O O . ARG A 1 314 ? 3.517 2.838 -43.327 1.00 87.25 314 ARG A O 1
ATOM 2533 N N . MET A 1 315 ? 2.860 3.987 -41.497 1.00 81.88 315 MET A N 1
ATOM 2534 C CA . MET A 1 315 ? 1.725 4.667 -42.130 1.00 81.88 315 MET A CA 1
ATOM 2535 C C . MET A 1 315 ? 2.134 5.877 -42.975 1.00 81.88 315 MET A C 1
ATOM 2537 O O . MET A 1 315 ? 1.489 6.159 -43.982 1.00 81.88 315 MET A O 1
ATOM 2541 N N . ARG A 1 316 ? 3.158 6.630 -42.551 1.00 69.69 316 ARG A N 1
ATOM 2542 C CA . ARG A 1 316 ? 3.505 7.941 -43.137 1.00 69.69 316 ARG A CA 1
ATOM 2543 C C . ARG A 1 316 ? 4.956 8.066 -43.598 1.00 69.69 316 ARG A C 1
ATOM 2545 O O . ARG A 1 316 ? 5.293 9.075 -44.211 1.00 69.69 316 ARG A O 1
ATOM 2552 N N . GLY A 1 317 ? 5.809 7.095 -43.282 1.00 63.59 317 GLY A N 1
ATOM 2553 C CA . GLY A 1 317 ? 7.239 7.173 -43.558 1.00 63.59 317 GLY A CA 1
ATOM 2554 C C . GLY A 1 317 ? 7.588 6.852 -45.008 1.00 63.59 317 GLY A C 1
ATOM 2555 O O . GLY A 1 317 ? 6.998 5.970 -45.638 1.00 63.59 317 GLY A O 1
ATOM 2556 N N . ALA A 1 318 ? 8.598 7.546 -45.529 1.00 80.19 318 ALA A N 1
ATOM 2557 C CA . ALA A 1 318 ? 9.276 7.119 -46.747 1.00 80.19 318 ALA A CA 1
ATOM 2558 C C . ALA A 1 318 ? 10.069 5.823 -46.477 1.00 80.19 318 ALA A C 1
ATOM 2560 O O . ALA A 1 318 ? 10.361 5.497 -45.326 1.00 80.19 318 ALA A O 1
ATOM 2561 N N . LEU A 1 319 ? 10.499 5.105 -47.526 1.00 86.19 319 LEU A N 1
ATOM 2562 C CA . LEU A 1 319 ? 11.405 3.944 -47.379 1.00 86.19 319 LEU A CA 1
ATOM 2563 C C . LEU A 1 319 ? 12.623 4.269 -46.506 1.00 86.19 319 LEU A C 1
ATOM 2565 O O . LEU A 1 319 ? 13.092 3.446 -45.728 1.00 86.19 319 LEU A O 1
ATOM 2569 N N . GLU A 1 320 ? 13.097 5.504 -46.618 1.00 89.12 320 GLU A N 1
ATOM 2570 C CA . GLU A 1 320 ? 14.177 6.051 -45.817 1.00 89.12 320 GLU A CA 1
ATOM 2571 C C . GLU A 1 320 ? 13.895 6.024 -44.308 1.00 89.12 320 GLU A C 1
ATOM 2573 O O . GLU A 1 320 ? 14.776 5.664 -43.531 1.00 89.12 320 GLU A O 1
ATOM 2578 N N . ASP A 1 321 ? 12.674 6.339 -43.880 1.00 89.25 321 ASP A N 1
ATOM 2579 C CA . ASP A 1 321 ? 12.321 6.374 -42.460 1.00 89.25 321 ASP A CA 1
ATOM 2580 C C . ASP A 1 321 ? 12.310 4.969 -41.847 1.00 89.25 321 ASP A C 1
ATOM 2582 O O . ASP A 1 321 ? 12.757 4.796 -40.715 1.00 89.25 321 ASP A O 1
ATOM 2586 N N . LEU A 1 322 ? 11.891 3.948 -42.607 1.00 90.50 322 LEU A N 1
ATOM 2587 C CA . LEU A 1 322 ? 11.965 2.544 -42.177 1.00 90.50 322 LEU A CA 1
ATOM 2588 C C . LEU A 1 322 ? 13.417 2.085 -41.996 1.00 90.50 322 LEU A C 1
ATOM 2590 O O . LEU A 1 322 ? 13.751 1.434 -41.004 1.00 90.50 322 LEU A O 1
ATOM 2594 N N . ARG A 1 323 ? 14.306 2.471 -42.920 1.00 94.00 323 ARG A N 1
ATOM 2595 C CA . ARG A 1 323 ? 15.746 2.171 -42.826 1.00 94.00 323 ARG A CA 1
ATOM 2596 C C . ARG A 1 323 ? 16.359 2.833 -41.598 1.00 94.00 323 ARG A C 1
ATOM 2598 O O . ARG A 1 323 ? 17.062 2.184 -40.825 1.00 94.00 323 ARG A O 1
ATOM 2605 N N . LEU A 1 324 ? 16.076 4.121 -41.406 1.00 93.81 324 LEU A N 1
ATOM 2606 C CA . LEU A 1 324 ? 16.581 4.878 -40.266 1.00 93.81 324 LEU A CA 1
ATOM 2607 C C . LEU A 1 324 ? 16.023 4.348 -38.946 1.00 93.81 324 LEU A C 1
ATOM 2609 O O . LEU A 1 324 ? 16.780 4.278 -37.982 1.00 93.81 324 LEU A O 1
ATOM 2613 N N . LEU A 1 325 ? 14.759 3.920 -38.894 1.00 95.00 325 LEU A N 1
ATOM 2614 C CA . LEU A 1 325 ? 14.179 3.293 -37.706 1.00 95.00 325 LEU A CA 1
ATOM 2615 C C . LEU A 1 325 ? 14.984 2.064 -37.275 1.00 95.00 325 LEU A C 1
ATOM 2617 O O . LEU A 1 325 ? 15.419 2.007 -36.127 1.00 95.00 325 LEU A O 1
ATOM 2621 N N . ILE A 1 326 ? 15.248 1.121 -38.186 1.00 95.31 326 ILE A N 1
ATOM 2622 C CA . ILE A 1 326 ? 16.018 -0.098 -37.880 1.00 95.31 326 ILE A CA 1
ATOM 2623 C C . ILE A 1 326 ? 17.405 0.263 -37.323 1.00 95.31 326 ILE A C 1
ATOM 2625 O O . ILE A 1 326 ? 17.844 -0.290 -36.313 1.00 95.31 326 ILE A O 1
ATOM 2629 N N . VAL A 1 327 ? 18.083 1.241 -37.932 1.00 95.44 327 VAL A N 1
ATOM 2630 C CA . VAL A 1 327 ? 19.413 1.689 -37.486 1.00 95.44 327 VAL A CA 1
ATOM 2631 C C . VAL A 1 327 ? 19.356 2.408 -36.133 1.00 95.44 327 VAL A C 1
ATOM 2633 O O . VAL A 1 327 ? 20.238 2.212 -35.293 1.00 95.44 327 VAL A O 1
ATOM 2636 N N . VAL A 1 328 ? 18.324 3.219 -35.882 1.00 95.44 328 VAL A N 1
ATOM 2637 C CA . VAL A 1 328 ? 18.103 3.864 -34.580 1.00 95.44 328 VAL A CA 1
ATOM 2638 C C . VAL A 1 328 ? 17.861 2.815 -33.499 1.00 95.44 328 VAL A C 1
ATOM 2640 O O . VAL A 1 328 ? 18.491 2.899 -32.446 1.00 95.44 328 VAL A O 1
ATOM 2643 N N . LEU A 1 329 ? 17.028 1.805 -33.759 1.00 95.88 329 LEU A N 1
ATOM 2644 C CA . LEU A 1 329 ? 16.774 0.706 -32.824 1.00 95.88 329 LEU A CA 1
ATOM 2645 C C . LEU A 1 329 ? 18.059 -0.081 -32.517 1.00 95.88 329 LEU A C 1
ATOM 2647 O O . LEU A 1 329 ? 18.360 -0.318 -31.346 1.00 95.88 329 LEU A O 1
ATOM 2651 N N . ALA A 1 330 ? 18.888 -0.366 -33.527 1.00 94.62 330 ALA A N 1
ATOM 2652 C CA . ALA A 1 330 ? 20.209 -0.970 -33.334 1.00 94.62 330 ALA A CA 1
ATOM 2653 C C . ALA A 1 330 ? 21.127 -0.096 -32.451 1.00 94.62 330 ALA A C 1
ATOM 2655 O O . ALA A 1 330 ? 21.810 -0.587 -31.546 1.00 94.62 330 ALA A O 1
ATOM 2656 N N . ASN A 1 331 ? 21.127 1.223 -32.681 1.00 94.12 331 ASN A N 1
ATOM 2657 C CA . ASN A 1 331 ? 21.913 2.188 -31.909 1.00 94.12 331 ASN A CA 1
ATOM 2658 C C . ASN A 1 331 ? 21.404 2.372 -30.465 1.00 94.12 331 ASN A C 1
ATOM 2660 O O . ASN A 1 331 ? 22.201 2.688 -29.581 1.00 94.12 331 ASN A O 1
ATOM 2664 N N . ILE A 1 332 ? 20.107 2.178 -30.215 1.00 93.25 332 ILE A N 1
ATOM 2665 C CA . ILE A 1 332 ? 19.523 2.155 -28.868 1.00 93.25 332 ILE A CA 1
ATOM 2666 C C . ILE A 1 332 ? 19.919 0.858 -28.149 1.00 93.25 332 ILE A C 1
ATOM 2668 O O . ILE A 1 332 ? 20.391 0.913 -27.014 1.00 93.25 332 ILE A O 1
ATOM 2672 N N . TYR A 1 333 ? 19.792 -0.299 -28.810 1.00 93.44 333 TYR A N 1
ATOM 2673 C CA . TYR A 1 333 ? 20.067 -1.613 -28.215 1.00 93.44 333 TYR A CA 1
ATOM 2674 C C . TYR A 1 333 ? 21.513 -1.810 -27.780 1.00 93.44 333 TYR A C 1
ATOM 2676 O O . TYR A 1 333 ? 21.780 -2.369 -26.710 1.00 93.44 333 TYR A O 1
ATOM 2684 N N . ARG A 1 334 ? 22.457 -1.364 -28.619 1.00 91.81 334 ARG A N 1
ATOM 2685 C CA . ARG A 1 334 ? 23.890 -1.550 -28.363 1.00 91.81 334 ARG A CA 1
ATOM 2686 C C . ARG A 1 334 ? 24.348 -0.893 -27.062 1.00 91.81 334 ARG A C 1
ATOM 2688 O O . ARG A 1 334 ? 25.329 -1.338 -26.482 1.00 91.81 334 ARG A O 1
ATOM 2695 N N . LYS A 1 335 ? 23.667 0.176 -26.628 1.00 88.81 335 LYS A N 1
ATOM 2696 C CA . LYS A 1 335 ? 24.005 0.917 -25.413 1.00 88.81 335 LYS A CA 1
ATOM 2697 C C . LYS A 1 335 ? 23.536 0.095 -24.223 1.00 88.81 335 LYS A C 1
ATOM 2699 O O . LYS A 1 335 ? 22.361 0.154 -23.865 1.00 88.81 335 LYS A O 1
ATOM 2704 N N . ASP A 1 336 ? 24.445 -0.672 -23.627 1.00 83.81 336 ASP A N 1
ATOM 2705 C CA . ASP A 1 336 ? 24.124 -1.484 -22.456 1.00 83.81 336 ASP A CA 1
ATOM 2706 C C . ASP A 1 336 ? 23.715 -0.580 -21.278 1.00 83.81 336 ASP A C 1
ATOM 2708 O O . ASP A 1 336 ? 24.552 0.183 -20.777 1.00 83.81 336 ASP A O 1
ATOM 2712 N N . PRO A 1 337 ? 22.461 -0.653 -20.793 1.00 78.06 337 PRO A N 1
ATOM 2713 C CA . PRO A 1 337 ? 22.047 0.118 -19.628 1.00 78.06 337 PRO A CA 1
ATOM 2714 C C . PRO A 1 337 ? 22.848 -0.235 -18.363 1.00 78.06 337 PRO A C 1
ATOM 2716 O O . PRO A 1 337 ? 22.974 0.612 -17.478 1.00 78.06 337 PRO A O 1
ATOM 2719 N N . ASN A 1 338 ? 23.434 -1.434 -18.273 1.00 73.50 338 ASN A N 1
ATOM 2720 C CA . ASN A 1 338 ? 24.223 -1.869 -17.121 1.00 73.50 338 ASN A CA 1
ATOM 2721 C C . ASN A 1 338 ? 25.739 -1.644 -17.277 1.00 73.50 338 ASN A C 1
ATOM 2723 O O . ASN A 1 338 ? 26.469 -1.825 -16.306 1.00 73.50 338 ASN A O 1
ATOM 2727 N N . LYS A 1 339 ? 26.225 -1.216 -18.454 1.00 74.69 339 LYS A N 1
ATOM 2728 C CA . LYS A 1 339 ? 27.661 -1.024 -18.764 1.00 74.69 339 LYS A CA 1
ATOM 2729 C C . LYS A 1 339 ? 28.547 -2.258 -18.456 1.00 74.69 339 LYS A C 1
ATOM 2731 O O . LYS A 1 339 ? 29.717 -2.099 -18.103 1.00 74.69 339 LYS A O 1
ATOM 2736 N N . ARG A 1 340 ? 28.000 -3.473 -18.562 1.00 75.44 340 ARG A N 1
ATOM 2737 C CA . ARG A 1 340 ? 28.666 -4.763 -18.296 1.00 75.44 340 ARG A CA 1
ATOM 2738 C C . ARG A 1 340 ? 29.104 -5.460 -19.578 1.00 75.44 340 ARG A C 1
ATOM 2740 O O . ARG A 1 340 ? 30.187 -6.035 -19.625 1.00 75.44 340 ARG A O 1
ATOM 2747 N N . GLU A 1 341 ? 28.263 -5.410 -20.598 1.00 82.88 341 GLU A N 1
ATOM 2748 C CA . GLU A 1 341 ? 28.495 -6.050 -21.883 1.00 82.88 341 GLU A CA 1
ATOM 2749 C C . GLU A 1 341 ? 29.139 -5.074 -22.873 1.00 82.88 341 GLU A C 1
ATOM 2751 O O . GLU A 1 341 ? 28.852 -3.872 -22.859 1.00 82.88 341 GLU A O 1
ATOM 2756 N N . LYS A 1 342 ? 30.011 -5.579 -23.751 1.00 87.12 342 LYS A N 1
ATOM 2757 C CA . LYS A 1 342 ? 30.598 -4.757 -24.814 1.00 87.12 342 LYS A CA 1
ATOM 2758 C C . LYS A 1 342 ? 29.520 -4.363 -25.820 1.00 87.12 342 LYS A C 1
ATOM 2760 O O . LYS A 1 342 ? 28.748 -5.201 -26.287 1.00 87.12 342 LYS A O 1
ATOM 2765 N N . GLU A 1 343 ? 29.488 -3.087 -26.194 1.00 89.06 343 GLU A N 1
ATOM 2766 C CA . GLU A 1 343 ? 28.478 -2.560 -27.119 1.00 89.06 343 GLU A CA 1
ATOM 2767 C C . GLU A 1 343 ? 28.531 -3.264 -28.491 1.00 89.06 343 GLU A C 1
ATOM 2769 O O . GLU A 1 343 ? 27.501 -3.426 -29.148 1.00 89.06 343 GLU A O 1
ATOM 2774 N N . GLU A 1 344 ? 29.712 -3.730 -28.914 1.00 90.69 344 GLU A N 1
ATOM 2775 C CA . GLU A 1 344 ? 29.902 -4.507 -30.140 1.00 90.69 344 GLU A CA 1
ATOM 2776 C C . GLU A 1 344 ? 29.205 -5.873 -30.091 1.00 90.69 344 GLU A C 1
ATOM 2778 O O . GLU A 1 344 ? 28.599 -6.278 -31.080 1.00 90.69 344 GLU A O 1
ATOM 2783 N N . GLU A 1 345 ? 29.259 -6.580 -28.960 1.00 90.62 345 GLU A N 1
ATOM 2784 C CA . GLU A 1 345 ? 28.620 -7.895 -28.789 1.00 90.62 345 GLU A CA 1
ATOM 2785 C C . GLU A 1 345 ? 27.094 -7.767 -28.826 1.00 90.62 345 GLU A C 1
ATOM 2787 O O . GLU A 1 345 ? 26.415 -8.524 -29.525 1.00 90.62 345 GLU A O 1
ATOM 2792 N N . ARG A 1 346 ? 26.557 -6.725 -28.183 1.00 91.75 346 ARG A N 1
ATOM 2793 C CA . ARG A 1 346 ? 25.131 -6.385 -28.270 1.00 91.75 346 ARG A CA 1
ATOM 2794 C C . ARG A 1 346 ? 24.716 -6.078 -29.702 1.00 91.75 346 ARG A C 1
ATOM 2796 O O . ARG A 1 346 ? 23.727 -6.618 -30.191 1.00 91.75 346 ARG A O 1
ATOM 2803 N N . LEU A 1 347 ? 25.478 -5.244 -30.407 1.00 93.00 347 LEU A N 1
ATOM 2804 C CA . LEU A 1 347 ? 25.167 -4.918 -31.797 1.00 93.00 347 LEU A CA 1
ATOM 2805 C C . LEU A 1 347 ? 25.221 -6.160 -32.704 1.00 93.00 347 LEU A C 1
ATOM 2807 O O . LEU A 1 347 ? 24.366 -6.298 -33.576 1.00 93.00 347 LEU A O 1
ATOM 2811 N N . LYS A 1 348 ? 26.158 -7.091 -32.466 1.00 92.44 348 LYS A N 1
ATOM 2812 C CA . LYS A 1 348 ? 26.199 -8.388 -33.165 1.00 92.44 348 LYS A CA 1
ATOM 2813 C C . LYS A 1 348 ? 24.914 -9.183 -32.958 1.00 92.44 348 LYS A C 1
ATOM 2815 O O . LYS A 1 348 ? 24.347 -9.630 -33.948 1.00 92.44 348 LYS A O 1
ATOM 2820 N N . ARG A 1 349 ? 24.416 -9.311 -31.721 1.00 92.50 349 ARG A N 1
ATOM 2821 C CA . ARG A 1 349 ? 23.143 -10.012 -31.455 1.00 92.50 349 ARG A CA 1
ATOM 2822 C C . ARG A 1 349 ? 21.968 -9.393 -32.204 1.00 92.50 349 ARG A C 1
ATOM 2824 O O . ARG A 1 349 ? 21.186 -10.120 -32.803 1.00 92.50 349 ARG A O 1
ATOM 2831 N N . PHE A 1 350 ? 21.872 -8.065 -32.218 1.00 93.69 350 PHE A N 1
ATOM 2832 C CA . PHE A 1 350 ? 20.819 -7.383 -32.974 1.00 93.69 350 PHE A CA 1
ATOM 2833 C C . PHE A 1 350 ? 20.924 -7.668 -34.478 1.00 93.69 350 PHE A C 1
ATOM 2835 O O . PHE A 1 350 ? 19.926 -7.936 -35.131 1.00 93.69 350 PHE A O 1
ATOM 2842 N N . ILE A 1 351 ? 22.136 -7.657 -35.037 1.00 92.06 351 ILE A N 1
ATOM 2843 C CA . ILE A 1 351 ? 22.356 -7.976 -36.454 1.00 92.06 351 ILE A CA 1
ATOM 2844 C C . ILE A 1 351 ? 22.015 -9.441 -36.755 1.00 92.06 351 ILE A C 1
ATOM 2846 O O . ILE A 1 351 ? 21.407 -9.707 -37.788 1.00 92.06 351 ILE A O 1
ATOM 2850 N N . MET A 1 352 ? 22.352 -10.378 -35.865 1.00 90.69 352 MET A N 1
ATOM 2851 C CA . MET A 1 352 ? 21.969 -11.788 -36.006 1.00 90.69 352 MET A CA 1
ATOM 2852 C C . MET A 1 352 ? 20.447 -11.966 -36.040 1.00 90.69 352 MET A C 1
ATOM 2854 O O . MET A 1 352 ? 19.940 -12.768 -36.820 1.00 90.69 352 MET A O 1
ATOM 2858 N N . GLU A 1 353 ? 19.715 -11.179 -35.252 1.00 91.19 353 GLU A N 1
ATOM 2859 C CA . GLU A 1 353 ? 18.251 -11.181 -35.271 1.00 91.19 353 GLU A CA 1
ATOM 2860 C C . GLU A 1 353 ? 17.688 -10.750 -36.636 1.00 91.19 353 GLU A C 1
ATOM 2862 O O . GLU A 1 353 ? 16.722 -11.332 -37.128 1.00 91.19 353 GLU A O 1
ATOM 2867 N N . LEU A 1 354 ? 18.316 -9.765 -37.287 1.00 90.81 354 LEU A N 1
ATOM 2868 C CA . LEU A 1 354 ? 17.950 -9.358 -38.649 1.00 90.81 354 LEU A CA 1
ATOM 2869 C C . LEU A 1 354 ? 18.337 -10.418 -39.688 1.00 90.81 354 LEU A C 1
ATOM 2871 O O . LEU A 1 354 ? 17.569 -10.685 -40.610 1.00 90.81 354 LEU A O 1
ATOM 2875 N N . GLN A 1 355 ? 19.508 -11.042 -39.525 1.00 88.12 355 GLN A N 1
ATOM 2876 C CA . GLN A 1 355 ? 20.004 -12.109 -40.403 1.00 88.12 355 GLN A CA 1
ATOM 2877 C C . GLN A 1 355 ? 19.097 -13.336 -40.408 1.00 88.12 355 GLN A C 1
ATOM 2879 O O . GLN A 1 355 ? 18.955 -13.979 -41.444 1.00 88.12 355 GLN A O 1
ATOM 2884 N N . ALA A 1 356 ? 18.475 -13.654 -39.271 1.00 86.56 356 ALA A N 1
ATOM 2885 C CA . ALA A 1 356 ? 17.526 -14.756 -39.173 1.00 86.56 356 ALA A CA 1
ATOM 2886 C C . ALA A 1 356 ? 16.314 -14.569 -40.104 1.00 86.56 356 ALA A C 1
ATOM 2888 O O . ALA A 1 356 ? 15.732 -15.553 -40.553 1.00 86.56 356 ALA A O 1
ATOM 2889 N N . LEU A 1 357 ? 15.950 -13.319 -40.410 1.00 86.44 357 LEU A N 1
ATOM 2890 C CA . LEU A 1 357 ? 14.863 -12.990 -41.330 1.00 86.44 357 LEU A CA 1
ATOM 2891 C C . LEU A 1 357 ? 15.353 -12.802 -42.771 1.00 86.44 357 LEU A C 1
ATOM 2893 O O . LEU A 1 357 ? 14.686 -13.241 -43.705 1.00 86.44 357 LEU A O 1
ATOM 2897 N N . ILE A 1 358 ? 16.503 -12.144 -42.953 1.00 86.19 358 ILE A N 1
ATOM 2898 C CA . ILE A 1 358 ? 17.128 -11.909 -44.261 1.00 86.19 358 ILE A CA 1
ATOM 2899 C C . ILE A 1 358 ? 18.621 -12.275 -44.176 1.00 86.19 358 ILE A C 1
ATOM 2901 O O . ILE A 1 358 ? 19.431 -11.448 -43.738 1.00 86.19 358 ILE A O 1
ATOM 2905 N N . PRO A 1 359 ? 19.014 -13.488 -44.621 1.00 82.12 359 PRO A N 1
ATOM 2906 C CA . PRO A 1 359 ? 20.384 -14.002 -44.495 1.00 82.12 359 PRO A CA 1
ATOM 2907 C C . PRO A 1 359 ? 21.474 -13.151 -45.164 1.00 82.12 359 PRO A C 1
ATOM 2909 O O . PRO A 1 359 ? 22.649 -13.263 -44.804 1.00 82.12 359 PRO A O 1
ATOM 2912 N N . ASP A 1 360 ? 21.098 -12.290 -46.113 1.00 79.31 360 ASP A N 1
ATOM 2913 C CA . ASP A 1 360 ? 22.013 -11.428 -46.869 1.00 79.31 360 ASP A CA 1
ATOM 2914 C C . ASP A 1 360 ? 22.545 -10.231 -46.062 1.00 79.31 360 ASP A C 1
ATOM 2916 O O . ASP A 1 360 ? 23.528 -9.595 -46.454 1.00 79.31 360 ASP A O 1
ATOM 2920 N N . ILE A 1 361 ? 21.982 -9.950 -44.880 1.00 80.00 361 ILE A N 1
ATOM 2921 C CA . ILE A 1 361 ? 22.451 -8.888 -43.973 1.00 80.00 361 ILE A CA 1
ATOM 2922 C C . ILE A 1 361 ? 23.699 -9.361 -43.202 1.00 80.00 361 ILE A C 1
ATOM 2924 O O . ILE A 1 361 ? 23.739 -9.397 -41.976 1.00 80.00 361 ILE A O 1
ATOM 2928 N N . LYS A 1 362 ? 24.772 -9.738 -43.904 1.00 78.81 362 LYS A N 1
ATOM 2929 C CA . LYS A 1 362 ? 26.046 -10.146 -43.285 1.00 78.81 362 LYS A CA 1
ATOM 2930 C C . LYS A 1 362 ? 26.923 -8.935 -42.995 1.00 78.81 362 LYS A C 1
ATOM 2932 O O . LYS A 1 362 ? 27.524 -8.349 -43.895 1.00 78.81 362 LYS A O 1
ATOM 2937 N N . ILE A 1 363 ? 27.005 -8.560 -41.720 1.00 85.44 363 ILE A N 1
ATOM 2938 C CA . ILE A 1 363 ? 27.776 -7.403 -41.260 1.00 85.44 363 ILE A CA 1
ATOM 2939 C C . ILE A 1 363 ? 28.738 -7.858 -40.172 1.00 85.44 363 ILE A C 1
ATOM 2941 O O . ILE A 1 363 ? 28.320 -8.289 -39.100 1.00 85.44 363 ILE A O 1
ATOM 2945 N N . ASP A 1 364 ? 30.032 -7.718 -40.441 1.00 81.50 364 ASP A N 1
ATOM 2946 C CA . ASP A 1 364 ? 31.057 -7.902 -39.422 1.00 81.50 364 ASP A CA 1
ATOM 2947 C C . ASP A 1 364 ? 31.168 -6.647 -38.540 1.00 81.50 364 ASP A C 1
ATOM 2949 O O . ASP A 1 364 ? 31.388 -5.529 -39.028 1.00 81.50 364 ASP A O 1
ATOM 2953 N N . VAL A 1 365 ? 30.988 -6.835 -37.232 1.00 81.94 365 VAL A N 1
ATOM 2954 C CA . VAL A 1 365 ? 30.996 -5.760 -36.237 1.00 81.94 365 VAL A CA 1
ATOM 2955 C C . VAL A 1 365 ? 32.396 -5.634 -35.649 1.00 81.94 365 VAL A C 1
ATOM 2957 O O . VAL A 1 365 ? 32.744 -6.293 -34.668 1.00 81.94 365 VAL A O 1
ATOM 2960 N N . THR A 1 366 ? 33.186 -4.752 -36.259 1.00 79.38 366 THR A N 1
ATOM 2961 C CA . THR A 1 366 ? 34.534 -4.377 -35.801 1.00 79.38 366 THR A CA 1
ATOM 2962 C C . THR A 1 366 ? 34.549 -3.029 -35.083 1.00 79.38 366 THR A C 1
ATOM 2964 O O . THR A 1 366 ? 35.194 -2.877 -34.051 1.00 79.38 366 THR A O 1
ATOM 2967 N N . LYS A 1 367 ? 33.813 -2.042 -35.609 1.00 87.44 367 LYS A N 1
ATOM 2968 C CA . LYS A 1 367 ? 33.566 -0.733 -34.989 1.00 87.44 367 LYS A CA 1
ATOM 2969 C C . LYS A 1 367 ? 32.091 -0.385 -35.120 1.00 87.44 367 LYS A C 1
ATOM 2971 O O . LYS A 1 367 ? 31.522 -0.530 -36.200 1.00 87.44 367 LYS A O 1
ATOM 2976 N N . ILE A 1 368 ? 31.505 0.148 -34.053 1.00 89.44 368 ILE A N 1
ATOM 2977 C CA . ILE A 1 368 ? 30.069 0.451 -33.968 1.00 89.44 368 ILE A CA 1
ATOM 2978 C C . ILE A 1 368 ? 29.597 1.347 -35.117 1.00 89.44 368 ILE A C 1
ATOM 2980 O O . ILE A 1 368 ? 28.666 0.992 -35.831 1.00 89.44 368 ILE A O 1
ATOM 2984 N N . GLU A 1 369 ? 30.248 2.494 -35.327 1.00 88.56 369 GLU A N 1
ATOM 2985 C CA . GLU A 1 369 ? 29.827 3.447 -36.362 1.00 88.56 369 GLU A CA 1
ATOM 2986 C C . GLU A 1 369 ? 29.925 2.844 -37.774 1.00 88.56 369 GLU A C 1
ATOM 2988 O O . GLU A 1 369 ? 29.042 3.050 -38.602 1.00 88.56 369 GLU A O 1
ATOM 2993 N N . VAL A 1 370 ? 30.960 2.037 -38.030 1.00 88.62 370 VAL A N 1
ATOM 2994 C CA . VAL A 1 370 ? 31.146 1.338 -39.311 1.00 88.62 370 VAL A CA 1
ATOM 2995 C C . VAL A 1 370 ? 30.061 0.281 -39.513 1.00 88.62 370 VAL A C 1
ATOM 2997 O O . VAL A 1 370 ? 29.509 0.175 -40.604 1.00 88.62 370 VAL A O 1
ATOM 3000 N N . ALA A 1 371 ? 29.729 -0.479 -38.470 1.00 91.50 371 ALA A N 1
ATOM 3001 C CA . ALA A 1 371 ? 28.680 -1.489 -38.522 1.00 91.50 371 ALA A CA 1
ATOM 3002 C C . ALA A 1 371 ? 27.296 -0.867 -38.772 1.00 91.50 371 ALA A C 1
ATOM 3004 O O . ALA A 1 371 ? 26.557 -1.370 -39.612 1.00 91.50 371 ALA A O 1
ATOM 3005 N N . LEU A 1 372 ? 26.970 0.259 -38.122 1.00 92.56 372 LEU A N 1
ATOM 3006 C CA . LEU A 1 372 ? 25.709 0.978 -38.353 1.00 92.56 372 LEU A CA 1
ATOM 3007 C C . LEU A 1 372 ? 25.611 1.536 -39.783 1.00 92.56 372 LEU A C 1
ATOM 3009 O O . LEU A 1 372 ? 24.549 1.447 -40.394 1.00 92.56 372 LEU A O 1
ATOM 3013 N N . ARG A 1 373 ? 26.713 2.053 -40.347 1.00 91.75 373 ARG A N 1
ATOM 3014 C CA . ARG A 1 373 ? 26.763 2.478 -41.760 1.00 91.75 373 ARG A CA 1
ATOM 3015 C C . ARG A 1 373 ? 26.563 1.308 -42.714 1.00 91.75 373 ARG A C 1
ATOM 3017 O O . ARG A 1 373 ? 25.738 1.397 -43.611 1.00 91.75 373 ARG A O 1
ATOM 3024 N N . LYS A 1 374 ? 27.273 0.196 -42.500 1.00 91.75 374 LYS A N 1
ATOM 3025 C CA . LYS A 1 374 ? 27.108 -1.020 -43.311 1.00 91.75 374 LYS A CA 1
ATOM 3026 C C . LYS A 1 374 ? 25.679 -1.554 -43.241 1.00 91.75 374 LYS A C 1
ATOM 3028 O O . LYS A 1 374 ? 25.145 -1.960 -44.266 1.00 91.75 374 LYS A O 1
ATOM 3033 N N . LEU A 1 375 ? 25.059 -1.520 -42.058 1.00 93.44 375 LEU A N 1
ATOM 3034 C CA . LEU A 1 375 ? 23.651 -1.869 -41.891 1.00 93.44 375 LEU A CA 1
ATOM 3035 C C . LEU A 1 375 ? 22.767 -0.969 -42.747 1.00 93.44 375 LEU A C 1
ATOM 3037 O O . LEU A 1 375 ? 21.980 -1.474 -43.535 1.00 93.44 375 LEU A O 1
ATOM 3041 N N . TYR A 1 376 ? 22.943 0.345 -42.650 1.00 93.75 376 TYR A N 1
ATOM 3042 C CA . TYR A 1 376 ? 22.173 1.297 -43.441 1.00 93.75 376 TYR A CA 1
ATOM 3043 C C . TYR A 1 376 ? 22.325 1.091 -44.957 1.00 93.75 376 TYR A C 1
ATOM 3045 O O . TYR A 1 376 ? 21.315 1.068 -45.655 1.00 93.75 376 TYR A O 1
ATOM 3053 N N . GLU A 1 377 ? 23.544 0.872 -45.465 1.00 91.44 377 GLU A N 1
ATOM 3054 C CA . GLU A 1 377 ? 23.761 0.599 -46.895 1.00 91.44 377 GLU A CA 1
ATOM 3055 C C . GLU A 1 377 ? 23.063 -0.689 -47.346 1.00 91.44 377 GLU A C 1
ATOM 3057 O O . GLU A 1 377 ? 22.385 -0.685 -48.369 1.00 91.44 377 GLU A O 1
ATOM 3062 N N . ARG A 1 378 ? 23.117 -1.765 -46.550 1.00 90.94 378 ARG A N 1
ATOM 3063 C CA . ARG A 1 378 ? 22.380 -3.003 -46.859 1.00 90.94 378 ARG A CA 1
ATOM 3064 C C . ARG A 1 378 ? 20.871 -2.805 -46.874 1.00 90.94 378 ARG A C 1
ATOM 3066 O O . ARG A 1 378 ? 20.187 -3.355 -47.725 1.00 90.94 378 ARG A O 1
ATOM 3073 N N . LEU A 1 379 ? 20.342 -1.979 -45.977 1.00 92.00 379 LEU A N 1
ATOM 3074 C CA . LEU A 1 379 ? 18.914 -1.664 -45.954 1.00 92.00 379 LEU A CA 1
ATOM 3075 C C . LEU A 1 379 ? 18.470 -0.813 -47.165 1.00 92.00 379 LEU A C 1
ATOM 3077 O O . LEU A 1 379 ? 17.277 -0.776 -47.474 1.00 92.00 379 LEU A O 1
ATOM 3081 N N . LYS A 1 380 ? 19.384 -0.134 -47.879 1.00 91.25 380 LYS A N 1
ATOM 3082 C CA . LYS A 1 380 ? 19.045 0.587 -49.123 1.00 91.25 380 LYS A CA 1
ATOM 3083 C C . LYS A 1 380 ? 18.710 -0.343 -50.283 1.00 91.25 380 LYS A C 1
ATOM 3085 O O . LYS A 1 380 ? 17.910 0.042 -51.131 1.00 91.25 380 LYS A O 1
ATOM 3090 N N . GLU A 1 381 ? 19.299 -1.533 -50.289 1.00 90.00 381 GLU A N 1
ATOM 3091 C CA . GLU A 1 381 ? 19.144 -2.550 -51.334 1.00 90.00 381 GLU A CA 1
ATOM 3092 C C . GLU A 1 381 ? 17.799 -3.298 -51.230 1.00 90.00 381 GLU A C 1
ATOM 3094 O O . GLU A 1 381 ? 17.428 -4.024 -52.146 1.00 90.00 381 GLU A O 1
ATOM 3099 N N . LEU A 1 382 ? 17.058 -3.113 -50.130 1.00 90.19 382 LEU A N 1
ATOM 3100 C CA . LEU A 1 38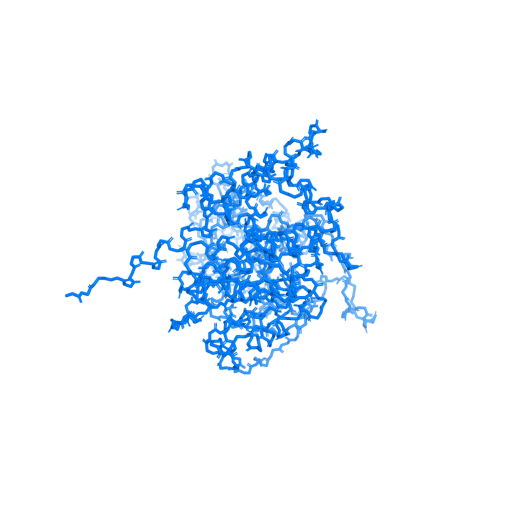2 ? 15.821 -3.838 -49.839 1.00 90.19 382 LEU A CA 1
ATOM 3101 C C . LEU A 1 382 ? 14.561 -3.091 -50.293 1.00 90.19 382 LEU A C 1
ATOM 3103 O O . LEU A 1 382 ? 14.471 -1.859 -50.223 1.00 90.19 382 LEU A O 1
ATOM 3107 N N . ASP A 1 383 ? 13.561 -3.877 -50.693 1.00 90.25 383 ASP A N 1
ATOM 3108 C CA . ASP A 1 383 ? 12.213 -3.420 -51.012 1.00 90.25 383 ASP A CA 1
ATOM 3109 C C . ASP A 1 383 ? 11.410 -3.035 -49.752 1.00 90.25 383 ASP A C 1
ATOM 3111 O O . ASP A 1 383 ? 11.811 -3.283 -48.608 1.00 90.25 383 ASP A O 1
ATOM 3115 N N . ARG A 1 384 ? 10.246 -2.411 -49.967 1.00 88.69 384 ARG A N 1
ATOM 3116 C CA . ARG A 1 384 ? 9.386 -1.917 -48.886 1.00 88.69 384 ARG A CA 1
ATOM 3117 C C . ARG A 1 384 ? 8.930 -3.019 -47.935 1.00 88.69 384 ARG A C 1
ATOM 3119 O O . ARG A 1 384 ? 8.945 -2.797 -46.725 1.00 88.69 384 ARG A O 1
ATOM 3126 N N . ASP A 1 385 ? 8.515 -4.165 -48.459 1.00 89.62 385 ASP A N 1
ATOM 3127 C CA . ASP A 1 385 ? 7.913 -5.234 -47.663 1.00 89.62 385 ASP A CA 1
ATOM 3128 C C . ASP A 1 385 ? 8.978 -5.902 -46.796 1.00 89.62 385 ASP A C 1
ATOM 3130 O O . ASP A 1 385 ? 8.767 -6.151 -45.607 1.00 89.62 385 ASP A O 1
ATOM 3134 N N . SER A 1 386 ? 10.172 -6.103 -47.352 1.00 91.44 386 SER A N 1
ATOM 3135 C CA . SER A 1 386 ? 11.340 -6.564 -46.602 1.00 91.44 386 SER A CA 1
ATOM 3136 C C . SER A 1 386 ? 11.725 -5.596 -45.478 1.00 91.44 386 SER A C 1
ATOM 3138 O O . SER A 1 386 ? 11.955 -6.031 -44.348 1.00 91.44 386 SER A O 1
ATOM 3140 N N . LEU A 1 387 ? 11.724 -4.285 -45.741 1.00 91.69 387 LEU A N 1
ATOM 3141 C CA . LEU A 1 387 ? 11.997 -3.266 -44.722 1.00 91.69 387 LEU A CA 1
ATOM 3142 C C . LEU A 1 387 ? 10.926 -3.211 -43.630 1.00 91.69 387 LEU A C 1
ATOM 3144 O O . LEU A 1 387 ? 11.271 -3.067 -42.459 1.00 91.69 387 LEU A O 1
ATOM 3148 N N . LEU A 1 388 ? 9.647 -3.359 -43.982 1.00 91.19 388 LEU A N 1
ATOM 3149 C CA . LEU A 1 388 ? 8.553 -3.408 -43.012 1.00 91.19 388 LEU A CA 1
ATOM 3150 C C . LEU A 1 388 ? 8.688 -4.613 -42.079 1.00 91.19 388 LEU A C 1
ATOM 3152 O O . LEU A 1 388 ? 8.644 -4.438 -40.861 1.00 91.19 388 LEU A O 1
ATOM 3156 N N . ARG A 1 389 ? 8.945 -5.808 -42.627 1.00 91.38 389 ARG A N 1
ATOM 3157 C CA . ARG A 1 389 ? 9.161 -7.023 -41.825 1.00 91.38 389 ARG A CA 1
ATOM 3158 C C . ARG A 1 389 ? 10.369 -6.892 -40.894 1.00 91.38 389 ARG A C 1
ATOM 3160 O O . ARG A 1 389 ? 10.298 -7.286 -39.732 1.00 91.38 389 ARG A O 1
ATOM 3167 N N . LEU A 1 390 ? 11.470 -6.305 -41.370 1.00 93.25 390 LEU A N 1
ATOM 3168 C CA . LEU A 1 390 ? 12.648 -6.049 -40.534 1.00 93.25 390 LEU A CA 1
ATOM 3169 C C . LEU A 1 390 ? 12.380 -5.007 -39.445 1.00 93.25 390 LEU A C 1
ATOM 3171 O O . LEU A 1 390 ? 12.851 -5.176 -38.321 1.00 93.25 390 LEU A O 1
ATOM 3175 N N . ALA A 1 391 ? 11.646 -3.937 -39.754 1.00 92.38 391 ALA A N 1
ATOM 3176 C CA . ALA A 1 391 ? 11.290 -2.896 -38.795 1.00 92.38 391 ALA A CA 1
ATOM 3177 C C . ALA A 1 391 ? 10.349 -3.429 -37.705 1.00 92.38 391 ALA A C 1
ATOM 3179 O O . ALA A 1 391 ? 10.547 -3.129 -36.527 1.00 92.38 391 ALA A O 1
ATOM 3180 N N . GLU A 1 392 ? 9.388 -4.277 -38.071 1.00 93.50 392 GLU A N 1
ATOM 3181 C CA . GLU A 1 392 ? 8.507 -4.971 -37.131 1.00 93.50 392 GLU A CA 1
ATOM 3182 C C . GLU A 1 392 ? 9.300 -5.941 -36.245 1.00 93.50 392 GLU A C 1
ATOM 3184 O O . GLU A 1 392 ? 9.205 -5.883 -35.016 1.00 93.50 392 GLU A O 1
ATOM 3189 N N . ARG A 1 393 ? 10.163 -6.776 -36.845 1.00 93.56 393 ARG A N 1
ATOM 3190 C CA . ARG A 1 393 ? 11.029 -7.707 -36.105 1.00 93.56 393 ARG A CA 1
ATOM 3191 C C . ARG A 1 393 ? 11.952 -6.971 -35.140 1.00 93.56 393 ARG A C 1
ATOM 3193 O O . ARG A 1 393 ? 12.062 -7.364 -33.983 1.00 93.56 393 ARG A O 1
ATOM 3200 N N . SER A 1 394 ? 12.561 -5.879 -35.600 1.00 94.00 394 SER A N 1
ATOM 3201 C CA . SER A 1 394 ? 13.406 -5.003 -34.787 1.00 94.00 394 SER A CA 1
ATOM 3202 C C . SER A 1 394 ? 12.626 -4.423 -33.614 1.00 94.00 394 SER A C 1
ATOM 3204 O O . SER A 1 394 ? 13.087 -4.493 -32.479 1.00 94.00 394 SER A O 1
ATOM 3206 N N . SER A 1 395 ? 11.434 -3.882 -33.870 1.00 93.44 395 SER A N 1
ATOM 3207 C CA . SER A 1 395 ? 10.580 -3.299 -32.832 1.00 93.44 395 SER A CA 1
ATOM 3208 C C . SER A 1 395 ? 10.213 -4.343 -31.778 1.00 93.44 395 SER A C 1
ATOM 3210 O O . SER A 1 395 ? 10.419 -4.109 -30.590 1.00 93.44 395 SER A O 1
ATOM 3212 N N . ASN A 1 396 ? 9.768 -5.530 -32.196 1.00 92.25 396 ASN A N 1
ATOM 3213 C CA . ASN A 1 396 ? 9.416 -6.621 -31.285 1.00 92.25 396 ASN A CA 1
ATOM 3214 C C . ASN A 1 396 ? 10.621 -7.140 -30.491 1.00 92.25 396 ASN A C 1
ATOM 3216 O O . ASN A 1 396 ? 10.510 -7.356 -29.285 1.00 92.25 396 ASN A O 1
ATOM 3220 N N . PHE A 1 397 ? 11.789 -7.276 -31.123 1.00 93.88 397 PHE A N 1
ATOM 3221 C CA . PHE A 1 397 ? 13.022 -7.656 -30.435 1.00 93.88 397 PHE A CA 1
ATOM 3222 C C . PHE A 1 397 ? 13.392 -6.649 -29.338 1.00 93.88 397 PHE A C 1
ATOM 3224 O O . PHE A 1 397 ? 13.636 -7.040 -28.198 1.00 93.88 397 PHE A O 1
ATOM 3231 N N . ILE A 1 398 ? 13.377 -5.349 -29.651 1.00 92.69 398 ILE A N 1
ATOM 3232 C CA . ILE A 1 398 ? 13.679 -4.298 -28.671 1.00 92.69 398 ILE A CA 1
ATOM 3233 C C . ILE A 1 398 ? 12.669 -4.300 -27.530 1.00 92.69 398 ILE A C 1
ATOM 3235 O O . ILE A 1 398 ? 13.085 -4.226 -26.377 1.00 92.69 398 ILE A O 1
ATOM 3239 N N . LYS A 1 399 ? 11.370 -4.419 -27.827 1.00 88.81 399 LYS A N 1
ATOM 3240 C CA . LYS A 1 399 ? 10.327 -4.489 -26.796 1.00 88.81 399 LYS A CA 1
ATOM 3241 C C . LYS A 1 399 ? 10.546 -5.678 -25.858 1.00 88.81 399 LYS A C 1
ATOM 3243 O O . LYS A 1 399 ? 10.549 -5.495 -24.646 1.00 88.81 399 LYS A O 1
ATOM 3248 N N . ASN A 1 400 ? 10.845 -6.859 -26.395 1.00 87.94 400 ASN A N 1
ATOM 3249 C CA . ASN A 1 400 ? 11.144 -8.042 -25.584 1.00 87.94 400 ASN A CA 1
ATOM 3250 C C . ASN A 1 400 ? 12.384 -7.846 -24.700 1.00 87.94 400 ASN A C 1
ATOM 3252 O O . ASN A 1 400 ? 12.385 -8.233 -23.534 1.00 87.94 400 ASN A O 1
ATOM 3256 N N . GLU A 1 401 ? 13.434 -7.212 -25.222 1.00 89.25 401 GLU A N 1
ATOM 3257 C CA . GLU A 1 401 ? 14.636 -6.901 -24.442 1.00 89.25 401 GLU A CA 1
ATOM 3258 C C . GLU A 1 401 ? 14.380 -5.814 -23.386 1.00 89.25 401 GLU A C 1
ATOM 3260 O O . GLU A 1 401 ? 14.962 -5.867 -22.304 1.00 89.25 401 GLU A O 1
ATOM 3265 N N . MET A 1 402 ? 13.488 -4.854 -23.656 1.00 85.88 402 MET A N 1
ATOM 3266 C CA . MET A 1 402 ? 13.025 -3.864 -22.677 1.00 85.88 402 MET A CA 1
ATOM 3267 C C . MET A 1 402 ? 12.250 -4.523 -21.535 1.00 85.88 402 MET A C 1
ATOM 3269 O O . MET A 1 402 ? 12.540 -4.221 -20.377 1.00 85.88 402 MET A O 1
ATOM 3273 N N . ILE A 1 403 ? 11.328 -5.440 -21.847 1.00 80.75 403 ILE A N 1
ATOM 3274 C CA . ILE A 1 403 ? 10.569 -6.214 -20.854 1.00 80.75 403 ILE A CA 1
ATOM 3275 C C . ILE A 1 403 ? 11.544 -7.018 -19.995 1.00 80.75 403 ILE A C 1
ATOM 3277 O O . ILE A 1 403 ? 11.644 -6.767 -18.799 1.00 80.75 403 ILE A O 1
ATOM 3281 N N . ARG A 1 404 ? 12.382 -7.868 -20.606 1.00 82.31 404 ARG A N 1
ATOM 3282 C CA . ARG A 1 404 ? 13.408 -8.657 -19.894 1.00 82.31 404 ARG A CA 1
ATOM 3283 C C . ARG A 1 404 ? 14.314 -7.806 -19.011 1.00 82.31 404 ARG A C 1
ATOM 3285 O O . ARG A 1 404 ? 14.716 -8.236 -17.935 1.00 82.31 404 ARG A O 1
ATOM 3292 N N . TYR A 1 405 ? 14.668 -6.606 -19.468 1.00 80.44 405 TYR A N 1
ATOM 3293 C CA . TYR A 1 405 ? 15.501 -5.696 -18.695 1.00 80.44 405 TYR A CA 1
ATOM 3294 C C . TYR A 1 405 ? 14.787 -5.138 -17.458 1.00 80.44 405 TYR A C 1
ATOM 3296 O O . TYR A 1 405 ? 15.441 -4.922 -16.436 1.00 80.44 405 TYR A O 1
ATOM 3304 N N . ARG A 1 406 ? 13.481 -4.875 -17.537 1.00 77.56 406 ARG A N 1
ATOM 3305 C CA . ARG A 1 406 ? 12.691 -4.285 -16.446 1.00 77.56 406 ARG A CA 1
ATOM 3306 C C . ARG A 1 406 ? 12.130 -5.315 -15.482 1.00 77.56 406 ARG A C 1
ATOM 3308 O O . ARG A 1 406 ? 12.031 -5.012 -14.296 1.00 77.56 406 ARG A O 1
ATOM 3315 N N . THR A 1 407 ? 11.791 -6.502 -15.973 1.00 76.00 407 THR A N 1
ATOM 3316 C CA . THR A 1 407 ? 11.229 -7.576 -15.162 1.00 76.00 407 THR A CA 1
ATOM 3317 C C . THR A 1 407 ? 12.212 -7.978 -14.066 1.00 76.00 407 THR A C 1
ATOM 3319 O O . THR A 1 407 ? 13.409 -8.169 -14.295 1.00 76.00 407 THR A O 1
ATOM 3322 N N . ILE A 1 408 ? 11.686 -8.088 -12.852 1.00 75.31 408 ILE A N 1
ATOM 3323 C CA . ILE A 1 408 ? 12.358 -8.693 -11.707 1.00 75.31 408 ILE A CA 1
ATOM 3324 C C . ILE A 1 408 ? 11.618 -9.996 -11.446 1.00 75.31 408 ILE A C 1
ATOM 3326 O O . ILE A 1 408 ? 10.389 -10.010 -11.465 1.00 75.31 408 ILE A O 1
ATOM 3330 N N . GLU A 1 409 ? 12.356 -11.085 -11.244 1.00 77.81 409 GLU A N 1
ATOM 3331 C CA . GLU A 1 409 ? 11.734 -12.371 -10.939 1.00 77.81 409 GLU A CA 1
ATOM 3332 C C . GLU A 1 409 ? 10.863 -12.244 -9.675 1.00 77.81 409 GLU A C 1
ATOM 3334 O O . GLU A 1 409 ? 11.352 -11.739 -8.656 1.00 77.81 409 GLU A O 1
ATOM 3339 N N . PRO A 1 410 ? 9.595 -12.700 -9.703 1.00 75.12 410 PRO A N 1
ATOM 3340 C CA . PRO A 1 410 ? 8.697 -12.593 -8.554 1.00 75.12 410 PRO A CA 1
ATOM 3341 C C . PRO A 1 410 ? 9.281 -13.205 -7.275 1.00 75.12 410 PRO A C 1
ATOM 3343 O O . PRO A 1 410 ? 9.112 -12.651 -6.194 1.00 75.12 410 PRO A O 1
ATOM 3346 N N . SER A 1 411 ? 10.034 -14.301 -7.394 1.00 77.81 411 SER A N 1
ATOM 3347 C CA . SER A 1 411 ? 10.746 -14.953 -6.286 1.00 77.81 411 SER A CA 1
ATOM 3348 C C . SER A 1 411 ? 11.753 -14.026 -5.598 1.00 77.81 411 SER A C 1
ATOM 3350 O O . SER A 1 411 ? 11.754 -13.919 -4.373 1.00 77.81 411 SER A O 1
ATOM 3352 N N . LEU A 1 412 ? 12.574 -13.312 -6.373 1.00 80.00 412 LEU A N 1
ATOM 3353 C CA . LEU A 1 412 ? 13.550 -12.353 -5.853 1.00 80.00 412 LEU A CA 1
ATOM 3354 C C . LEU A 1 412 ? 12.855 -11.165 -5.179 1.00 80.00 412 LEU A C 1
ATOM 3356 O O . LEU A 1 412 ? 13.301 -10.665 -4.146 1.00 80.00 412 LEU A O 1
ATOM 3360 N N . LEU A 1 413 ? 11.744 -10.709 -5.755 1.00 76.31 413 LEU A N 1
ATOM 3361 C CA . LEU A 1 413 ? 10.948 -9.649 -5.159 1.00 76.31 413 LEU A CA 1
ATOM 3362 C C . LEU A 1 413 ? 10.340 -10.087 -3.817 1.00 76.31 413 LEU A C 1
ATOM 3364 O O . LEU A 1 413 ? 10.415 -9.320 -2.860 1.00 76.31 413 LEU A O 1
ATOM 3368 N N . ILE A 1 414 ? 9.794 -11.306 -3.727 1.00 77.75 414 ILE A N 1
ATOM 3369 C CA . ILE A 1 414 ? 9.280 -11.886 -2.474 1.00 77.75 414 ILE A CA 1
ATOM 3370 C C . ILE A 1 414 ? 10.368 -11.897 -1.410 1.00 77.75 414 ILE A C 1
ATOM 3372 O O . ILE A 1 414 ? 10.148 -11.406 -0.304 1.00 77.75 414 ILE A O 1
ATOM 3376 N N . GLU A 1 415 ? 11.550 -12.407 -1.759 1.00 79.31 415 GLU A N 1
ATOM 3377 C CA . GLU A 1 415 ? 12.694 -12.461 -0.851 1.00 79.31 415 GLU A CA 1
ATOM 3378 C C . GLU A 1 415 ? 13.021 -11.064 -0.306 1.00 79.31 415 GLU A C 1
ATOM 3380 O O . GLU A 1 415 ? 13.175 -10.880 0.901 1.00 79.31 415 GLU A O 1
ATOM 3385 N N . LYS A 1 416 ? 13.049 -10.046 -1.177 1.00 79.62 416 LYS A N 1
ATOM 3386 C CA . LYS A 1 416 ? 13.279 -8.658 -0.762 1.00 79.62 416 LYS A CA 1
ATOM 3387 C C . LYS A 1 416 ? 12.158 -8.097 0.091 1.00 79.62 416 LYS A C 1
ATOM 3389 O O . LYS A 1 416 ? 12.445 -7.473 1.107 1.00 79.62 416 LYS A O 1
ATOM 3394 N N . ILE A 1 417 ? 10.903 -8.306 -0.278 1.00 78.62 417 ILE A N 1
ATOM 3395 C CA . ILE A 1 417 ? 9.758 -7.795 0.481 1.00 78.62 417 ILE A CA 1
ATOM 3396 C C . ILE A 1 417 ? 9.731 -8.401 1.883 1.00 78.62 417 ILE A C 1
ATOM 3398 O O . ILE A 1 417 ? 9.550 -7.655 2.841 1.00 78.62 417 ILE A O 1
ATOM 3402 N N . ALA A 1 418 ? 10.037 -9.691 2.026 1.00 78.69 418 ALA A N 1
ATOM 3403 C CA . ALA A 1 418 ? 10.145 -10.357 3.323 1.00 78.69 418 ALA A CA 1
ATOM 3404 C C . ALA A 1 418 ? 11.240 -9.759 4.236 1.00 78.69 418 ALA A C 1
ATOM 3406 O O . ALA A 1 418 ? 11.202 -9.936 5.454 1.00 78.69 418 ALA A O 1
ATOM 3407 N N . THR A 1 419 ? 12.218 -9.021 3.684 1.00 76.25 419 THR A N 1
ATOM 3408 C CA . THR A 1 419 ? 13.188 -8.259 4.498 1.00 76.25 419 THR A CA 1
ATOM 3409 C C . THR A 1 419 ? 12.625 -6.951 5.054 1.00 76.25 419 THR A C 1
ATOM 3411 O O . THR A 1 419 ? 13.134 -6.460 6.063 1.00 76.25 419 THR A O 1
ATOM 3414 N N . TYR A 1 420 ? 11.594 -6.380 4.422 1.00 77.19 420 TYR A N 1
ATOM 3415 C CA . TYR A 1 420 ? 10.972 -5.122 4.849 1.00 77.19 420 TYR A CA 1
ATOM 3416 C C . TYR A 1 420 ? 9.655 -5.332 5.577 1.00 77.19 420 TYR A C 1
ATOM 3418 O O . TYR A 1 420 ? 9.310 -4.503 6.407 1.00 77.19 420 TYR A O 1
ATOM 3426 N N . ILE A 1 421 ? 8.930 -6.405 5.279 1.00 81.00 421 ILE A N 1
ATOM 3427 C CA . ILE A 1 421 ? 7.692 -6.768 5.954 1.00 81.00 421 ILE A CA 1
ATOM 3428 C C . ILE A 1 421 ? 7.857 -8.167 6.521 1.00 81.00 421 ILE A C 1
ATOM 3430 O O . ILE A 1 421 ? 8.049 -9.117 5.773 1.00 81.00 421 ILE A O 1
ATOM 3434 N N . ASN A 1 422 ? 7.778 -8.292 7.843 1.00 84.75 422 ASN A N 1
ATOM 3435 C CA . ASN A 1 422 ? 7.772 -9.579 8.523 1.00 84.75 422 ASN A CA 1
ATOM 3436 C C . ASN A 1 422 ? 6.355 -9.907 8.989 1.00 84.75 422 ASN A C 1
ATOM 3438 O O . ASN A 1 422 ? 5.808 -9.218 9.846 1.00 84.75 422 ASN A O 1
ATOM 3442 N N . ILE A 1 423 ? 5.784 -10.970 8.434 1.00 85.69 423 ILE A N 1
ATOM 3443 C CA . ILE A 1 423 ? 4.427 -11.425 8.728 1.00 85.69 423 ILE A CA 1
ATOM 3444 C C . ILE A 1 423 ? 4.489 -12.612 9.704 1.00 85.69 423 ILE A C 1
ATOM 3446 O O . ILE A 1 423 ? 5.191 -13.591 9.447 1.00 85.69 423 ILE A O 1
ATOM 3450 N N . GLY A 1 424 ? 3.757 -12.542 10.821 1.00 76.31 424 GLY A N 1
ATOM 3451 C CA . GLY A 1 424 ? 3.503 -13.684 11.710 1.00 76.31 424 GLY A CA 1
ATOM 3452 C C . GLY A 1 424 ? 4.727 -14.223 12.462 1.00 76.31 424 GLY A C 1
ATOM 3453 O O . GLY A 1 424 ? 4.833 -15.429 12.673 1.00 76.31 424 GLY A O 1
ATOM 3454 N N . TYR A 1 425 ? 5.679 -13.360 12.839 1.00 65.88 425 TYR A N 1
ATOM 3455 C CA . TYR A 1 425 ? 6.938 -13.745 13.502 1.00 65.88 425 TYR A CA 1
ATOM 3456 C C . TYR A 1 425 ? 7.779 -14.770 12.729 1.00 65.88 425 TYR A C 1
ATOM 3458 O O . TYR A 1 425 ? 8.510 -15.562 13.338 1.00 65.88 425 TYR A O 1
ATOM 3466 N N . GLN A 1 426 ? 7.729 -14.773 11.395 1.00 60.03 426 GLN A N 1
ATOM 3467 C CA . GLN A 1 426 ? 8.593 -15.655 10.621 1.00 60.03 426 GLN A CA 1
ATOM 3468 C C . GLN A 1 426 ? 10.069 -15.286 10.846 1.00 60.03 426 GLN A C 1
ATOM 3470 O O . GLN A 1 426 ? 10.644 -14.392 10.222 1.00 60.03 426 GLN A O 1
ATOM 3475 N N . LYS A 1 427 ? 10.714 -15.997 11.780 1.00 44.88 427 LYS A N 1
ATOM 3476 C CA . LYS A 1 427 ? 12.162 -15.974 11.971 1.00 44.88 427 LYS A CA 1
ATOM 3477 C C . LYS A 1 427 ? 12.810 -16.659 10.777 1.00 44.88 427 LYS A C 1
ATOM 3479 O O . LYS A 1 427 ? 12.702 -17.871 10.632 1.00 44.88 427 LYS A O 1
ATOM 3484 N N . LYS A 1 428 ? 13.577 -15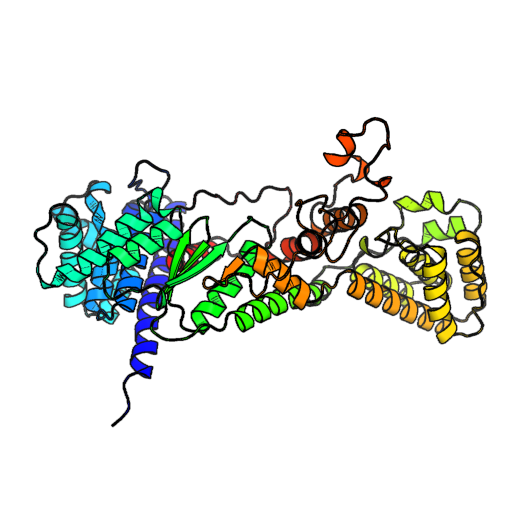.881 10.014 1.00 46.88 428 LYS A N 1
ATOM 3485 C CA . LYS A 1 428 ? 14.786 -16.269 9.263 1.00 46.88 428 LYS A CA 1
ATOM 3486 C C . LYS A 1 428 ? 14.741 -17.411 8.234 1.00 46.88 428 LYS A C 1
ATOM 3488 O O . LYS A 1 428 ? 15.691 -17.477 7.466 1.00 46.88 428 LYS A O 1
ATOM 3493 N N . LYS A 1 429 ? 13.712 -18.260 8.152 1.00 43.00 429 LYS A N 1
ATOM 3494 C CA . LYS A 1 429 ? 13.673 -19.377 7.187 1.00 43.00 429 LYS A CA 1
ATOM 3495 C C . LYS A 1 429 ? 13.613 -18.913 5.725 1.00 43.00 429 LYS A C 1
ATOM 3497 O O . LYS A 1 429 ? 14.168 -19.590 4.877 1.00 43.00 429 LYS A O 1
ATOM 3502 N N . LEU A 1 430 ? 13.040 -17.736 5.451 1.00 46.25 430 LEU A N 1
ATOM 3503 C CA . LEU A 1 430 ? 13.112 -17.067 4.139 1.00 46.25 430 LEU A CA 1
ATOM 3504 C C . LEU A 1 430 ? 14.363 -16.177 3.968 1.00 46.25 430 LEU A C 1
ATOM 3506 O O . LEU A 1 430 ? 14.600 -15.659 2.887 1.00 46.25 430 LEU A O 1
ATOM 3510 N N . LEU A 1 431 ? 15.162 -15.972 5.025 1.00 47.09 431 LEU A N 1
ATOM 3511 C CA . LEU A 1 431 ? 16.304 -15.041 5.068 1.00 47.09 431 LEU A CA 1
ATOM 3512 C C . LEU A 1 431 ? 17.650 -15.788 5.062 1.00 47.09 431 LEU A C 1
ATOM 3514 O O . LEU A 1 431 ? 18.619 -15.346 5.696 1.00 47.09 431 LEU A O 1
ATOM 3518 N N . GLU A 1 432 ? 17.720 -16.953 4.414 1.00 40.31 432 GLU A N 1
ATOM 3519 C CA . GLU A 1 432 ? 18.970 -17.698 4.295 1.00 40.31 432 GLU A CA 1
ATOM 3520 C C . GLU A 1 432 ? 19.976 -16.928 3.435 1.00 40.31 432 GLU A C 1
ATOM 3522 O O . GLU A 1 432 ? 19.958 -16.978 2.215 1.00 40.31 432 GLU A O 1
ATOM 3527 N N . LYS A 1 433 ? 20.887 -16.248 4.144 1.00 44.91 433 LYS A N 1
ATOM 3528 C CA . LYS A 1 433 ? 22.056 -15.496 3.671 1.00 44.91 433 LYS A CA 1
ATOM 3529 C C . LYS A 1 433 ? 21.702 -14.378 2.681 1.00 44.91 433 LYS A C 1
ATOM 3531 O O . LYS A 1 433 ? 21.466 -14.674 1.515 1.00 44.91 433 LYS A O 1
ATOM 3536 N N . PRO A 1 434 ? 21.820 -13.085 3.061 1.00 49.12 434 PRO A N 1
ATOM 3537 C CA . PRO A 1 434 ? 21.912 -12.049 2.041 1.00 49.12 434 PRO A CA 1
ATOM 3538 C C . PRO A 1 434 ? 23.038 -12.463 1.093 1.00 49.12 434 PRO A C 1
ATOM 3540 O O . PRO A 1 434 ? 24.171 -12.691 1.537 1.00 49.12 434 PRO A O 1
ATOM 3543 N N . GLY A 1 435 ? 22.703 -12.659 -0.184 1.00 53.12 435 GLY A N 1
ATOM 3544 C CA . GLY A 1 435 ? 23.681 -13.025 -1.197 1.00 53.12 435 GLY A CA 1
ATOM 3545 C C . GLY A 1 435 ? 24.906 -12.117 -1.080 1.00 53.12 435 GLY A C 1
ATOM 3546 O O . GLY A 1 435 ? 24.791 -10.948 -0.705 1.00 53.12 435 GLY A O 1
ATOM 3547 N N . ARG A 1 436 ? 26.104 -12.646 -1.351 1.00 55.41 436 ARG A N 1
ATOM 3548 C CA . ARG A 1 436 ? 27.325 -11.828 -1.427 1.00 55.41 436 ARG A CA 1
ATOM 3549 C C . ARG A 1 436 ? 27.180 -10.847 -2.596 1.00 55.41 436 ARG A C 1
ATOM 3551 O O . ARG A 1 436 ? 27.593 -11.143 -3.709 1.00 55.41 436 ARG A O 1
ATOM 3558 N N . GLY A 1 437 ? 26.551 -9.709 -2.335 1.00 67.94 437 GLY A N 1
ATOM 3559 C CA . GLY A 1 437 ? 26.240 -8.669 -3.303 1.00 67.94 437 GLY A CA 1
ATOM 3560 C C . GLY A 1 437 ? 26.869 -7.341 -2.911 1.00 67.94 437 GLY A C 1
ATOM 3561 O O . GLY A 1 437 ? 27.210 -7.106 -1.751 1.00 67.94 437 GLY A O 1
ATOM 3562 N N . SER A 1 438 ? 27.031 -6.455 -3.888 1.00 81.94 438 SER A N 1
ATOM 3563 C CA . SER A 1 438 ? 27.451 -5.077 -3.636 1.00 81.94 438 SER A CA 1
ATOM 3564 C C . SER A 1 438 ? 26.382 -4.299 -2.863 1.00 81.94 438 SER A C 1
ATOM 3566 O O . SER A 1 438 ? 25.196 -4.612 -2.934 1.00 81.94 438 SER A O 1
ATOM 3568 N N . THR A 1 439 ? 26.786 -3.242 -2.168 1.00 85.19 439 THR A N 1
ATOM 3569 C CA . THR A 1 439 ? 25.868 -2.320 -1.492 1.00 85.19 439 THR A CA 1
ATOM 3570 C C . THR A 1 439 ? 25.222 -1.366 -2.494 1.00 85.19 439 THR A C 1
ATOM 3572 O O . THR A 1 439 ? 25.924 -0.723 -3.273 1.00 85.19 439 THR A O 1
ATOM 3575 N N . CYS A 1 440 ? 23.897 -1.233 -2.448 1.00 86.31 440 CYS A N 1
ATOM 3576 C CA . CYS A 1 440 ? 23.155 -0.304 -3.288 1.00 86.31 440 CYS A CA 1
ATOM 3577 C C . CYS A 1 440 ? 23.581 1.141 -3.013 1.00 86.31 440 CYS A C 1
ATOM 3579 O O . CYS A 1 440 ? 23.599 1.586 -1.868 1.00 86.31 440 CYS A O 1
ATOM 3581 N N . SER A 1 441 ? 23.858 1.903 -4.066 1.00 84.62 441 SER A N 1
ATOM 3582 C CA . SER A 1 441 ? 24.252 3.309 -3.979 1.00 84.62 441 SER A CA 1
ATOM 3583 C C . SER A 1 441 ? 23.117 4.237 -3.520 1.00 84.62 441 SER A C 1
ATOM 3585 O O . SER A 1 441 ? 23.397 5.303 -2.988 1.00 84.62 441 SER A O 1
ATOM 3587 N N . ILE A 1 442 ? 21.851 3.816 -3.652 1.00 84.25 442 ILE A N 1
ATOM 3588 C CA . ILE A 1 442 ? 20.670 4.591 -3.233 1.00 84.25 442 ILE A CA 1
ATOM 3589 C C . ILE A 1 442 ? 20.262 4.264 -1.792 1.00 84.25 442 ILE A C 1
ATOM 3591 O O . ILE A 1 442 ? 20.310 5.125 -0.920 1.00 84.25 442 ILE A O 1
ATOM 3595 N N . CYS A 1 443 ? 19.862 3.019 -1.517 1.00 81.50 443 CYS A N 1
ATOM 3596 C CA . CYS A 1 443 ? 19.260 2.655 -0.229 1.00 81.50 443 CYS A CA 1
ATOM 3597 C C . CYS A 1 443 ? 20.205 1.948 0.748 1.00 81.50 443 CYS A C 1
ATOM 3599 O O . CYS A 1 443 ? 19.827 1.781 1.908 1.00 81.50 443 CYS A O 1
ATOM 3601 N N . ARG A 1 444 ? 21.420 1.588 0.304 1.00 83.75 444 ARG A N 1
ATOM 3602 C CA . ARG A 1 444 ? 22.433 0.805 1.041 1.00 83.75 444 ARG A CA 1
ATOM 3603 C C . ARG A 1 444 ? 22.088 -0.661 1.310 1.00 83.75 444 ARG A C 1
ATOM 3605 O O . ARG A 1 444 ? 22.814 -1.333 2.035 1.00 83.75 444 ARG A O 1
ATOM 3612 N N . ASP A 1 445 ? 21.052 -1.186 0.675 1.00 83.38 445 ASP A N 1
ATOM 3613 C CA . ASP A 1 445 ? 20.704 -2.600 0.774 1.00 83.38 445 ASP A CA 1
ATOM 3614 C C . ASP A 1 445 ? 21.573 -3.470 -0.149 1.00 83.38 445 ASP A C 1
ATOM 3616 O O . ASP A 1 445 ? 22.196 -2.980 -1.094 1.00 83.38 445 ASP A O 1
ATOM 3620 N N . THR A 1 446 ? 21.618 -4.776 0.111 1.00 84.44 446 THR A N 1
ATOM 3621 C CA . THR A 1 446 ? 22.353 -5.738 -0.720 1.00 84.44 446 THR A CA 1
ATOM 3622 C C . THR A 1 446 ? 21.731 -5.857 -2.109 1.00 84.44 446 THR A C 1
ATOM 3624 O O . THR A 1 446 ? 20.537 -6.121 -2.239 1.00 84.44 446 THR A O 1
ATOM 3627 N N . VAL A 1 447 ? 22.553 -5.715 -3.144 1.00 85.50 447 VAL A N 1
ATOM 3628 C CA . VAL A 1 447 ? 22.162 -5.855 -4.551 1.00 85.50 447 VAL A CA 1
ATOM 3629 C C . VAL A 1 447 ? 22.306 -7.315 -4.974 1.00 85.50 447 VAL A C 1
ATOM 3631 O O . VAL A 1 447 ? 23.419 -7.843 -4.932 1.00 85.50 447 VAL A O 1
ATOM 3634 N N . ILE A 1 448 ? 21.209 -7.952 -5.392 1.00 82.31 448 ILE A N 1
ATOM 3635 C CA . ILE A 1 448 ? 21.237 -9.305 -5.974 1.00 82.31 448 ILE A CA 1
ATOM 3636 C C . ILE A 1 448 ? 21.177 -9.196 -7.499 1.00 82.31 448 ILE A C 1
ATOM 3638 O O . ILE A 1 448 ? 22.002 -9.788 -8.197 1.00 82.31 448 ILE A O 1
ATOM 3642 N N . LEU A 1 449 ? 20.277 -8.354 -8.016 1.00 80.06 449 LEU A N 1
ATOM 3643 C CA . LEU A 1 449 ? 20.180 -8.041 -9.438 1.00 80.06 449 LEU A CA 1
ATOM 3644 C C . LEU A 1 449 ? 20.643 -6.603 -9.682 1.00 80.06 449 LEU A C 1
ATOM 3646 O O . LEU A 1 449 ? 19.899 -5.638 -9.524 1.00 80.06 449 LEU A O 1
ATOM 3650 N N . GLU A 1 450 ? 21.900 -6.460 -10.092 1.00 77.19 450 GLU A N 1
ATOM 3651 C CA . GLU A 1 450 ? 22.505 -5.146 -10.302 1.00 77.19 450 GLU A CA 1
ATOM 3652 C C . GLU A 1 450 ? 21.880 -4.387 -11.474 1.00 77.19 450 GLU A C 1
ATOM 3654 O O . GLU A 1 450 ? 21.916 -4.826 -12.629 1.00 77.19 450 GLU A O 1
ATOM 3659 N N . LYS A 1 451 ? 21.388 -3.186 -11.169 1.00 84.56 451 LYS A N 1
ATOM 3660 C CA . LYS A 1 451 ? 21.091 -2.132 -12.140 1.00 84.56 451 LYS A CA 1
ATOM 3661 C C . LYS A 1 451 ? 22.122 -1.016 -11.993 1.00 84.56 451 LYS A C 1
ATOM 3663 O O . LYS A 1 451 ? 22.698 -0.832 -10.924 1.00 84.56 451 LYS A O 1
ATOM 3668 N N . SER A 1 452 ? 22.377 -0.248 -13.049 1.00 83.06 452 SER A N 1
ATOM 3669 C CA . SER A 1 452 ? 23.279 0.906 -12.943 1.00 83.06 452 SER A CA 1
ATOM 3670 C C . SER A 1 452 ? 22.558 2.141 -12.396 1.00 83.06 452 SER A C 1
ATOM 3672 O O . SER A 1 452 ? 21.382 2.369 -12.692 1.00 83.06 452 SER A O 1
ATOM 3674 N N . LEU A 1 453 ? 23.283 2.997 -11.669 1.00 82.44 453 LEU A N 1
ATOM 3675 C CA . LEU A 1 453 ? 22.775 4.310 -11.258 1.00 82.44 453 LEU A CA 1
ATOM 3676 C C . LEU A 1 453 ? 22.304 5.147 -12.454 1.00 82.44 453 LEU A C 1
ATOM 3678 O O . LEU A 1 453 ? 21.261 5.786 -12.387 1.00 82.44 453 LEU A O 1
ATOM 3682 N N . THR A 1 454 ? 23.027 5.109 -13.577 1.00 78.44 454 THR A N 1
ATOM 3683 C CA . THR A 1 454 ? 22.625 5.824 -14.796 1.00 78.44 454 THR A CA 1
ATOM 3684 C C . THR A 1 454 ? 21.257 5.359 -15.302 1.00 78.44 454 THR A C 1
ATOM 3686 O O . THR A 1 454 ? 20.445 6.194 -15.689 1.00 78.44 454 THR A O 1
ATOM 3689 N N . SER A 1 455 ? 20.986 4.051 -15.277 1.00 79.94 455 SER A N 1
ATOM 3690 C CA . SER A 1 455 ? 19.690 3.498 -15.681 1.00 79.94 455 SER A CA 1
ATOM 3691 C C . SER A 1 455 ? 18.569 3.904 -14.723 1.00 79.94 455 SER A C 1
ATOM 3693 O O . SER A 1 455 ? 17.533 4.397 -15.163 1.00 79.94 455 SER A O 1
ATOM 3695 N N . PHE A 1 456 ? 18.804 3.796 -13.410 1.00 84.62 456 PHE A N 1
ATOM 3696 C CA . PHE A 1 456 ? 17.855 4.263 -12.395 1.00 84.62 456 PHE A CA 1
ATOM 3697 C C . PHE A 1 456 ? 17.470 5.734 -12.608 1.00 84.62 456 PHE A C 1
ATOM 3699 O O . PHE A 1 456 ? 16.292 6.074 -12.616 1.00 84.62 456 PHE A O 1
ATOM 3706 N N . LEU A 1 457 ? 18.453 6.605 -12.854 1.00 80.94 457 LEU A N 1
ATOM 3707 C CA . LEU A 1 457 ? 18.213 8.033 -13.076 1.00 80.94 457 LEU A CA 1
ATOM 3708 C C . LEU A 1 457 ? 17.468 8.319 -14.388 1.00 80.94 457 LEU A C 1
ATOM 3710 O O . LEU A 1 457 ? 16.731 9.301 -14.469 1.00 80.94 457 LEU A O 1
ATOM 3714 N N . GLN A 1 458 ? 17.633 7.480 -15.414 1.00 79.81 458 GLN A N 1
ATOM 3715 C CA . GLN A 1 458 ? 16.862 7.587 -16.654 1.00 79.81 458 GLN A CA 1
ATOM 3716 C C . GLN A 1 458 ? 15.387 7.240 -16.438 1.00 79.81 458 GLN A C 1
ATOM 3718 O O . GLN A 1 458 ? 14.534 7.989 -16.918 1.00 79.81 458 GLN A O 1
ATOM 3723 N N . GLU A 1 459 ? 15.091 6.173 -15.692 1.00 79.38 459 GLU A N 1
ATOM 3724 C CA . GLU A 1 459 ? 13.712 5.810 -15.338 1.00 79.38 459 GLU A CA 1
ATOM 3725 C C . GLU A 1 459 ? 13.096 6.846 -14.382 1.00 79.38 459 GLU A C 1
ATOM 3727 O O . GLU A 1 459 ? 11.981 7.302 -14.623 1.00 79.38 459 GLU A O 1
ATOM 3732 N N . LEU A 1 460 ? 13.852 7.352 -13.397 1.00 79.19 460 LEU A N 1
ATOM 3733 C CA . LEU A 1 460 ? 13.429 8.469 -12.540 1.00 79.19 460 LEU A CA 1
ATOM 3734 C C . LEU A 1 460 ? 13.084 9.715 -13.374 1.00 79.19 460 LEU A C 1
ATOM 3736 O O . LEU A 1 460 ? 12.027 10.319 -13.215 1.00 79.19 460 LEU A O 1
ATOM 3740 N N . LYS A 1 461 ? 13.940 10.106 -14.322 1.00 77.31 461 LYS A N 1
ATOM 3741 C CA . LYS A 1 461 ? 13.658 11.252 -15.200 1.00 77.31 461 LYS A CA 1
ATOM 3742 C C . LYS A 1 461 ? 12.419 11.030 -16.071 1.00 77.31 461 LYS A C 1
ATOM 3744 O O . LYS A 1 461 ? 11.742 11.988 -16.431 1.00 77.31 461 LYS A O 1
ATOM 3749 N N . LYS A 1 462 ? 12.157 9.789 -16.476 1.00 74.12 462 LYS A N 1
ATOM 3750 C CA . LYS A 1 462 ? 11.035 9.439 -17.348 1.00 74.12 462 LYS A CA 1
ATOM 3751 C C . LYS A 1 462 ? 9.710 9.413 -16.585 1.00 74.12 462 LYS A C 1
ATOM 3753 O O . LYS A 1 462 ? 8.758 10.033 -17.045 1.00 74.12 462 LYS A O 1
ATOM 3758 N N . GLY A 1 463 ? 9.658 8.672 -15.481 1.00 68.12 463 GLY A N 1
ATOM 3759 C CA . GLY A 1 463 ? 8.422 8.350 -14.769 1.00 68.12 463 GLY A CA 1
ATOM 3760 C C . GLY A 1 463 ? 8.114 9.248 -13.575 1.00 68.12 463 GLY A C 1
ATOM 3761 O O . GLY A 1 463 ? 6.980 9.249 -13.115 1.00 68.12 463 GLY A O 1
ATOM 3762 N N . VAL A 1 464 ? 9.105 9.994 -13.079 1.00 68.81 464 VAL A N 1
ATOM 3763 C CA . VAL A 1 464 ? 9.022 10.687 -11.787 1.00 68.81 464 VAL A CA 1
ATOM 3764 C C . VAL A 1 464 ? 9.248 12.186 -11.946 1.00 68.81 464 VAL A C 1
ATOM 3766 O O . VAL A 1 464 ? 8.326 12.961 -11.741 1.00 68.81 464 VAL A O 1
ATOM 3769 N N . ILE A 1 465 ? 10.444 12.616 -12.368 1.00 71.62 465 ILE A N 1
ATOM 3770 C CA . ILE A 1 465 ? 10.778 14.048 -12.466 1.00 71.62 465 ILE A CA 1
ATOM 3771 C C . ILE A 1 465 ? 11.286 14.381 -13.872 1.00 71.62 465 ILE A C 1
ATOM 3773 O O . ILE A 1 465 ? 12.484 14.324 -14.172 1.00 71.62 465 ILE A O 1
ATOM 3777 N N . GLY A 1 466 ? 10.359 14.806 -14.736 1.00 62.56 466 GLY A N 1
ATOM 3778 C CA . GLY A 1 466 ? 10.596 15.058 -16.165 1.00 62.56 466 GLY A CA 1
ATOM 3779 C C . GLY A 1 466 ? 11.737 16.033 -16.489 1.00 62.56 466 GLY A C 1
ATOM 3780 O O . GLY A 1 466 ? 12.370 15.928 -17.546 1.00 62.56 466 GLY A O 1
ATOM 3781 N N . ARG A 1 467 ? 12.020 16.980 -15.583 1.00 65.88 467 ARG A N 1
ATOM 3782 C CA . ARG A 1 467 ? 13.021 18.047 -15.762 1.00 65.88 467 ARG A CA 1
ATOM 3783 C C . ARG A 1 467 ? 14.327 17.830 -14.997 1.00 65.88 467 ARG A C 1
ATOM 3785 O O . ARG A 1 467 ? 15.165 18.724 -15.028 1.00 65.88 467 ARG A O 1
ATOM 3792 N N . ILE A 1 468 ? 14.547 16.670 -14.365 1.00 68.62 468 ILE A N 1
ATOM 3793 C CA . ILE A 1 468 ? 15.837 16.410 -13.708 1.00 68.62 468 ILE A CA 1
ATOM 3794 C C . ILE A 1 468 ? 16.978 16.544 -14.724 1.00 68.62 468 ILE A C 1
ATOM 3796 O O . ILE A 1 468 ? 16.990 15.892 -15.784 1.00 68.62 468 ILE A O 1
ATOM 3800 N N . ASN A 1 469 ? 17.957 17.381 -14.381 1.00 65.62 469 ASN A N 1
ATOM 3801 C CA . ASN A 1 469 ? 19.244 17.386 -15.046 1.00 65.62 469 ASN A CA 1
ATOM 3802 C C . ASN A 1 469 ? 20.173 16.395 -14.337 1.00 65.62 469 ASN A C 1
ATOM 3804 O O . ASN A 1 469 ? 20.702 16.671 -13.266 1.00 65.62 469 ASN A O 1
ATOM 3808 N N . ILE A 1 470 ? 20.338 15.206 -14.924 1.00 65.50 470 ILE A N 1
ATOM 3809 C CA . ILE A 1 470 ? 21.089 14.095 -14.318 1.00 65.50 470 ILE A CA 1
ATOM 3810 C C . ILE A 1 470 ? 22.556 14.485 -14.066 1.00 65.50 470 ILE A C 1
ATOM 3812 O O . ILE A 1 470 ? 23.153 14.018 -13.099 1.00 65.50 470 ILE A O 1
ATOM 3816 N N . SER A 1 471 ? 23.118 15.380 -14.884 1.00 61.50 471 SER A N 1
ATOM 3817 C CA . SER A 1 471 ? 24.488 15.876 -14.725 1.00 61.50 471 SER A CA 1
ATOM 3818 C C . SER A 1 471 ? 24.692 16.767 -13.495 1.00 61.50 471 SER A C 1
ATOM 3820 O O . SER A 1 471 ? 25.830 16.942 -13.071 1.00 61.50 471 SER A O 1
ATOM 3822 N N . GLU A 1 472 ? 23.616 17.326 -12.934 1.00 59.62 472 GLU A N 1
ATOM 3823 C CA . GLU A 1 472 ? 23.632 18.224 -11.768 1.00 59.62 472 GLU A CA 1
ATOM 3824 C C . GLU A 1 472 ? 23.267 17.501 -10.462 1.00 59.62 472 GLU A C 1
ATOM 3826 O O . GLU A 1 472 ? 23.223 18.114 -9.397 1.00 59.62 472 GLU A O 1
ATOM 3831 N N . LEU A 1 473 ? 22.996 16.193 -10.520 1.00 67.44 473 LEU A N 1
ATOM 3832 C CA . LEU A 1 473 ? 22.658 15.413 -9.335 1.00 67.44 473 LEU A CA 1
ATOM 3833 C C . LEU A 1 473 ? 23.896 15.140 -8.475 1.00 67.44 473 LEU A C 1
ATOM 3835 O O . LEU A 1 473 ? 24.935 14.681 -8.954 1.00 67.44 473 LEU A O 1
ATOM 3839 N N . PHE A 1 474 ? 23.743 15.368 -7.172 1.00 65.62 474 PHE A N 1
ATOM 3840 C CA . PHE A 1 474 ? 24.765 15.111 -6.163 1.00 65.62 474 PHE A CA 1
ATOM 3841 C C . PHE A 1 474 ? 24.643 13.681 -5.616 1.00 65.62 474 PHE A C 1
ATOM 3843 O O . PHE A 1 474 ? 23.545 13.224 -5.303 1.00 65.62 474 PHE A O 1
ATOM 3850 N N . HIS A 1 475 ? 25.769 12.974 -5.461 1.00 70.00 475 HIS A N 1
ATOM 3851 C CA . HIS A 1 475 ? 25.818 11.642 -4.843 1.00 70.00 475 HIS A CA 1
ATOM 3852 C C . HIS A 1 475 ? 26.959 11.563 -3.826 1.00 70.00 475 HIS A C 1
ATOM 3854 O O . HIS A 1 475 ? 28.112 11.846 -4.158 1.00 70.00 475 HIS A O 1
ATOM 3860 N N . SER A 1 476 ? 26.655 11.137 -2.599 1.00 66.75 476 SER A N 1
ATOM 3861 C CA . SER A 1 476 ? 27.599 11.146 -1.470 1.00 66.75 476 SER A CA 1
ATOM 3862 C C . SER A 1 476 ? 28.872 10.334 -1.738 1.00 66.75 476 SER A C 1
ATOM 3864 O O . SER A 1 476 ? 29.973 10.820 -1.489 1.00 66.75 476 SER A O 1
ATOM 3866 N N . ASP A 1 477 ? 28.751 9.154 -2.354 1.00 66.12 477 ASP A N 1
ATOM 3867 C CA . ASP A 1 477 ? 29.917 8.320 -2.712 1.00 66.12 477 ASP A CA 1
ATOM 3868 C C . ASP A 1 477 ? 30.875 8.962 -3.734 1.00 66.12 477 ASP A C 1
ATOM 3870 O O . ASP A 1 477 ? 32.025 8.535 -3.844 1.00 66.12 477 ASP A O 1
ATOM 3874 N N . LEU A 1 478 ? 30.418 9.965 -4.492 1.00 67.88 478 LEU A N 1
ATOM 3875 C CA . LEU A 1 478 ? 31.247 10.687 -5.462 1.00 67.88 478 LEU A CA 1
ATOM 3876 C C . LEU A 1 478 ? 31.961 11.879 -4.818 1.00 67.88 478 LEU A C 1
ATOM 3878 O O . LEU A 1 478 ? 33.108 12.154 -5.153 1.00 67.88 478 LEU A O 1
ATOM 3882 N N . GLN A 1 479 ? 31.330 12.539 -3.843 1.00 62.03 479 GLN A N 1
ATOM 3883 C CA . GLN A 1 479 ? 31.940 13.658 -3.113 1.00 62.03 479 GLN A CA 1
ATOM 3884 C C . GLN A 1 479 ? 33.111 13.226 -2.225 1.00 62.03 479 GLN A C 1
ATOM 3886 O O . GLN A 1 479 ? 34.060 13.985 -2.054 1.00 62.03 479 GLN A O 1
ATOM 3891 N N . GLY A 1 480 ? 33.099 11.990 -1.718 1.00 57.59 480 GLY A N 1
ATOM 3892 C CA . GLY A 1 480 ? 34.218 11.439 -0.947 1.00 57.59 480 GLY A CA 1
ATOM 3893 C C . GLY A 1 480 ? 35.498 11.186 -1.760 1.00 57.59 480 GLY A C 1
ATOM 3894 O O . GLY A 1 480 ? 36.488 10.732 -1.191 1.00 57.59 480 GLY A O 1
ATOM 3895 N N . LYS A 1 481 ? 35.492 11.424 -3.084 1.00 57.66 481 LYS A N 1
ATOM 3896 C CA . LYS A 1 481 ? 36.634 11.196 -3.989 1.00 57.66 481 LYS A CA 1
ATOM 3897 C C . LYS A 1 481 ? 36.822 12.365 -4.973 1.00 57.66 481 LYS A C 1
ATOM 3899 O O . LYS A 1 481 ? 36.661 12.167 -6.179 1.00 57.66 481 LYS A O 1
ATOM 3904 N N . PRO A 1 482 ? 37.213 13.562 -4.494 1.00 51.47 482 PRO A N 1
ATOM 3905 C CA . PRO A 1 482 ? 37.344 14.768 -5.325 1.00 51.47 482 PRO A CA 1
ATOM 3906 C C . PRO A 1 482 ? 38.346 14.626 -6.486 1.00 51.47 482 PRO A C 1
ATOM 3908 O O . PRO A 1 482 ? 38.261 15.356 -7.467 1.00 51.47 482 PRO A O 1
ATOM 3911 N N . GLU A 1 483 ? 39.262 13.657 -6.420 1.00 50.19 483 GLU A N 1
ATOM 3912 C CA . GLU A 1 483 ? 40.285 13.414 -7.445 1.00 50.19 483 GLU A CA 1
ATOM 3913 C C . GLU A 1 483 ? 39.797 12.590 -8.655 1.00 50.19 483 GLU A C 1
ATOM 3915 O O . GLU A 1 483 ? 40.532 12.446 -9.634 1.00 50.19 483 GLU A O 1
ATOM 3920 N N . LYS A 1 484 ? 38.582 12.013 -8.631 1.00 52.59 484 LYS A N 1
ATOM 3921 C CA . LYS A 1 484 ? 38.081 11.157 -9.723 1.00 52.59 484 LYS A CA 1
ATOM 3922 C C . LYS A 1 484 ? 36.643 11.487 -10.142 1.00 52.59 484 LYS A C 1
ATOM 3924 O O . LYS A 1 484 ? 35.693 10.989 -9.551 1.00 52.59 484 LYS A O 1
ATOM 3929 N N . ILE A 1 485 ? 36.563 12.135 -11.311 1.00 51.03 485 ILE A N 1
ATOM 3930 C CA . ILE A 1 485 ? 35.444 12.188 -12.275 1.00 51.03 485 ILE A CA 1
ATOM 3931 C C . ILE A 1 485 ? 34.369 13.264 -12.012 1.00 51.03 485 ILE A C 1
ATOM 3933 O O . ILE A 1 485 ? 33.725 13.299 -10.970 1.00 51.03 485 ILE A O 1
ATOM 3937 N N . GLY A 1 486 ? 34.146 14.102 -13.036 1.00 54.19 486 GLY A N 1
ATOM 3938 C CA . GLY A 1 486 ? 33.028 15.041 -13.144 1.00 54.19 486 GLY A CA 1
ATOM 3939 C C . GLY A 1 486 ? 31.763 14.379 -13.702 1.00 54.19 486 GLY A C 1
ATOM 3940 O O . GLY A 1 486 ? 31.844 13.501 -14.551 1.00 54.19 486 GLY A O 1
ATOM 3941 N N . SER A 1 487 ? 30.593 14.840 -13.254 1.00 58.69 487 SER A N 1
ATOM 3942 C CA . SER A 1 487 ? 29.253 14.348 -13.624 1.00 58.69 487 SER A CA 1
ATOM 3943 C C . SER A 1 487 ? 28.960 12.871 -13.286 1.00 58.69 487 SER A C 1
ATOM 3945 O O . SER A 1 487 ? 29.716 11.947 -13.591 1.00 58.69 487 SER A O 1
ATOM 3947 N N . ILE A 1 488 ? 27.770 12.630 -12.722 1.00 62.81 488 ILE A N 1
ATOM 3948 C CA . ILE A 1 488 ? 27.234 11.298 -12.383 1.00 62.81 488 ILE A CA 1
ATOM 3949 C C . ILE A 1 488 ? 27.213 10.341 -13.597 1.00 62.81 488 ILE A C 1
ATOM 3951 O O . ILE A 1 488 ? 27.272 9.119 -13.454 1.00 62.81 488 ILE A O 1
ATOM 3955 N N . GLU A 1 489 ? 27.160 10.889 -14.815 1.00 58.22 489 GLU A N 1
ATOM 3956 C CA . GLU A 1 489 ? 27.068 10.143 -16.076 1.00 58.22 489 GLU A CA 1
ATOM 3957 C C . GLU A 1 489 ? 28.357 9.377 -16.416 1.00 58.22 489 GLU A C 1
ATOM 3959 O O . GLU A 1 489 ? 28.320 8.313 -17.051 1.00 58.22 489 GLU A O 1
ATOM 3964 N N . GLN A 1 490 ? 29.499 9.890 -15.954 1.00 56.84 490 GLN A N 1
ATOM 3965 C CA . GLN A 1 490 ? 30.821 9.313 -16.193 1.00 56.84 490 GLN A CA 1
ATOM 3966 C C . GLN A 1 490 ? 31.152 8.177 -15.210 1.00 56.84 490 GLN A C 1
ATOM 3968 O O . GLN A 1 490 ? 32.135 7.450 -15.386 1.00 56.84 490 GLN A O 1
ATOM 3973 N N . VAL A 1 491 ? 30.303 7.961 -14.202 1.00 62.78 491 VAL A N 1
ATOM 3974 C CA . VAL A 1 491 ? 30.488 6.916 -13.201 1.00 62.78 491 VAL A CA 1
ATOM 3975 C C . VAL A 1 491 ? 30.176 5.550 -13.812 1.00 62.78 491 VAL A C 1
ATOM 3977 O O . VAL A 1 491 ? 29.095 5.298 -14.353 1.00 62.78 491 VAL A O 1
ATOM 3980 N N . LYS A 1 492 ? 31.166 4.652 -13.768 1.00 58.69 492 LYS A N 1
ATOM 3981 C CA . LYS A 1 492 ? 31.063 3.306 -14.352 1.00 58.69 492 LYS A CA 1
ATOM 3982 C C . LYS A 1 492 ? 30.498 2.250 -13.395 1.00 58.69 492 LYS A C 1
ATOM 3984 O O . LYS A 1 492 ? 30.042 1.228 -13.884 1.00 58.69 492 LYS A O 1
ATOM 3989 N N . LYS A 1 493 ? 30.551 2.450 -12.070 1.00 67.81 493 LYS A N 1
ATOM 3990 C CA . LYS A 1 493 ? 30.262 1.392 -11.078 1.00 67.81 493 LYS A CA 1
ATOM 3991 C C . LYS A 1 493 ? 29.566 1.917 -9.815 1.00 67.81 493 LYS A C 1
ATOM 3993 O O . LYS A 1 493 ? 30.173 1.950 -8.750 1.00 67.81 493 LYS A O 1
ATOM 3998 N N . LEU A 1 494 ? 28.308 2.333 -9.940 1.00 80.38 494 LEU A N 1
ATOM 3999 C CA . LEU A 1 494 ? 27.420 2.535 -8.789 1.00 80.38 494 LEU A CA 1
ATOM 4000 C C . LEU A 1 494 ? 26.183 1.644 -8.972 1.00 80.38 494 LEU A C 1
ATOM 4002 O O . LEU A 1 494 ? 25.374 1.928 -9.864 1.00 80.38 494 LEU A O 1
ATOM 4006 N N . PRO A 1 495 ? 26.085 0.533 -8.219 1.00 86.62 495 PRO A N 1
ATOM 4007 C CA . PRO A 1 495 ? 25.001 -0.423 -8.361 1.00 86.62 495 PRO A CA 1
ATOM 4008 C C . PRO A 1 495 ? 23.740 0.069 -7.642 1.00 86.62 495 PRO A C 1
ATOM 4010 O O . PRO A 1 495 ? 23.781 0.574 -6.522 1.00 86.62 495 PRO A O 1
ATOM 4013 N N . VAL A 1 496 ? 22.590 -0.118 -8.268 1.00 86.94 496 VAL A N 1
ATOM 4014 C CA . VAL A 1 496 ? 21.265 0.124 -7.696 1.00 86.94 496 VAL A CA 1
ATOM 4015 C C . VAL A 1 496 ? 20.574 -1.223 -7.535 1.00 86.94 496 VAL A C 1
ATOM 4017 O O . VAL A 1 496 ? 20.658 -2.059 -8.435 1.00 86.94 496 VAL A O 1
ATOM 4020 N N . CYS A 1 497 ? 19.942 -1.452 -6.381 1.00 86.50 497 CYS A N 1
ATOM 4021 C CA . CYS A 1 497 ? 19.223 -2.696 -6.141 1.00 86.50 497 CYS A CA 1
ATOM 4022 C C . CYS A 1 497 ? 17.909 -2.730 -6.921 1.00 86.50 497 CYS A C 1
ATOM 4024 O O . CYS A 1 497 ? 17.289 -1.703 -7.213 1.00 86.50 497 CYS A O 1
ATOM 4026 N N . GLU A 1 498 ? 17.477 -3.950 -7.183 1.00 83.50 498 GLU A N 1
ATOM 4027 C CA . GLU A 1 498 ? 16.189 -4.332 -7.728 1.00 83.50 498 GLU A CA 1
ATOM 4028 C C . GLU A 1 498 ? 15.018 -3.606 -7.055 1.00 83.50 498 GLU A C 1
ATOM 4030 O O . GLU A 1 498 ? 14.162 -3.103 -7.768 1.00 83.50 498 GLU A O 1
ATOM 4035 N N . THR A 1 499 ? 15.010 -3.443 -5.725 1.00 83.00 499 THR A N 1
ATOM 4036 C CA . THR A 1 499 ? 13.916 -2.770 -5.001 1.00 83.00 499 THR A CA 1
ATOM 4037 C C . THR A 1 499 ? 13.806 -1.285 -5.346 1.00 83.00 499 THR A C 1
ATOM 4039 O O . THR A 1 499 ? 12.727 -0.821 -5.689 1.00 83.00 499 THR A O 1
ATOM 4042 N N . CYS A 1 500 ? 14.908 -0.526 -5.308 1.00 83.25 500 CYS A N 1
ATOM 4043 C CA . CYS A 1 500 ? 14.872 0.899 -5.662 1.00 83.25 500 CYS A CA 1
ATOM 4044 C C . CYS A 1 500 ? 14.534 1.102 -7.138 1.00 83.25 500 CYS A C 1
ATOM 4046 O O . CYS A 1 500 ? 13.798 2.020 -7.490 1.00 83.25 500 CYS A O 1
ATOM 4048 N N . TYR A 1 501 ? 15.085 0.252 -8.004 1.00 82.94 501 TYR A N 1
ATOM 4049 C CA . TYR A 1 501 ? 14.793 0.307 -9.430 1.00 82.94 501 TYR A CA 1
ATOM 4050 C C . TYR A 1 501 ? 13.315 0.011 -9.713 1.00 82.94 501 TYR A C 1
ATOM 4052 O O . TYR A 1 501 ? 12.674 0.731 -10.473 1.00 82.94 501 TYR A O 1
ATOM 4060 N N . PHE A 1 502 ? 12.768 -0.998 -9.038 1.00 80.81 502 PHE A N 1
ATOM 4061 C CA . PHE A 1 502 ? 11.360 -1.355 -9.077 1.00 80.81 502 PHE A CA 1
ATOM 4062 C C . PHE A 1 502 ? 10.452 -0.207 -8.610 1.00 80.81 502 PHE A C 1
ATOM 4064 O O . PHE A 1 502 ? 9.517 0.171 -9.315 1.00 80.81 502 PHE A O 1
ATOM 4071 N N . GLU A 1 503 ? 10.753 0.389 -7.453 1.00 80.56 503 GLU A N 1
ATOM 4072 C CA . GLU A 1 503 ? 9.971 1.489 -6.880 1.00 80.56 503 GLU A CA 1
ATOM 4073 C C . GLU A 1 503 ? 9.854 2.664 -7.850 1.00 80.56 503 GLU A C 1
ATOM 4075 O O . GLU A 1 503 ? 8.775 3.223 -7.990 1.00 80.56 503 GLU A O 1
ATOM 4080 N N . VAL A 1 504 ? 10.925 3.001 -8.574 1.00 80.62 504 VAL A N 1
ATOM 4081 C CA . VAL A 1 504 ? 10.918 4.116 -9.535 1.00 80.62 504 VAL A CA 1
ATOM 4082 C C . VAL A 1 504 ? 10.044 3.853 -10.765 1.00 80.62 504 VAL A C 1
ATOM 4084 O O . VAL A 1 504 ? 9.601 4.801 -11.412 1.00 80.62 504 VAL A O 1
ATOM 4087 N N . ILE A 1 505 ? 9.798 2.584 -11.098 1.00 76.31 505 ILE A N 1
ATOM 4088 C CA . ILE A 1 505 ? 8.970 2.180 -12.240 1.00 76.31 505 ILE A CA 1
ATOM 4089 C C . ILE A 1 505 ? 7.504 2.048 -11.825 1.00 76.31 505 ILE A C 1
ATOM 4091 O O . ILE A 1 505 ? 6.623 2.497 -12.560 1.00 76.31 505 ILE A O 1
ATOM 4095 N N . VAL A 1 506 ? 7.240 1.433 -10.669 1.00 75.25 506 VAL A N 1
ATOM 4096 C CA . VAL A 1 506 ? 5.880 1.056 -10.260 1.00 75.25 506 VAL A CA 1
ATOM 4097 C C . VAL A 1 506 ? 5.239 2.073 -9.324 1.00 75.25 506 VAL A C 1
ATOM 4099 O O . VAL A 1 506 ? 4.098 2.470 -9.559 1.00 75.25 506 VAL A O 1
ATOM 4102 N N . ALA A 1 507 ? 5.948 2.565 -8.304 1.00 72.81 507 ALA A N 1
ATOM 4103 C CA . ALA A 1 507 ? 5.340 3.427 -7.287 1.00 72.81 507 ALA A CA 1
ATOM 4104 C C . ALA A 1 507 ? 4.691 4.711 -7.843 1.00 72.81 507 ALA A C 1
ATOM 4106 O O . ALA A 1 507 ? 3.562 5.005 -7.444 1.00 72.81 507 ALA A O 1
ATOM 4107 N N . PRO A 1 508 ? 5.295 5.435 -8.809 1.00 71.25 508 PRO A N 1
ATOM 4108 C CA . PRO A 1 508 ? 4.686 6.639 -9.374 1.00 71.25 508 PRO A CA 1
ATOM 4109 C C . PRO A 1 508 ? 3.316 6.394 -10.002 1.00 71.25 508 PRO A C 1
ATOM 4111 O O . PRO A 1 508 ? 2.448 7.263 -9.962 1.00 71.25 508 PRO A O 1
ATOM 4114 N N . LYS A 1 509 ? 3.113 5.197 -10.559 1.00 67.81 509 LYS A N 1
ATOM 4115 C CA . LYS A 1 509 ? 1.902 4.840 -11.299 1.00 67.81 509 LYS A CA 1
ATOM 4116 C C . LYS A 1 509 ? 0.747 4.455 -10.380 1.00 67.81 509 LYS A C 1
ATOM 4118 O O . LYS A 1 509 ? -0.389 4.784 -10.691 1.00 67.81 509 LYS A O 1
ATOM 4123 N N . HIS A 1 510 ? 1.037 3.787 -9.265 1.00 65.19 510 HIS A N 1
ATOM 4124 C CA . HIS A 1 510 ? 0.006 3.330 -8.327 1.00 65.19 510 HIS A CA 1
ATOM 4125 C C . HIS A 1 510 ? -0.312 4.348 -7.247 1.00 65.19 510 HIS A C 1
ATOM 4127 O O . HIS A 1 510 ? -1.455 4.484 -6.829 1.00 65.19 510 HIS A O 1
ATOM 4133 N N . ILE A 1 511 ? 0.706 5.057 -6.768 1.00 62.31 511 ILE A N 1
ATOM 4134 C CA . ILE A 1 511 ? 0.506 6.009 -5.683 1.00 62.31 511 ILE A CA 1
ATOM 4135 C C . ILE A 1 511 ? -0.007 7.332 -6.269 1.00 62.31 511 ILE A C 1
ATOM 4137 O O . ILE A 1 511 ? -0.683 8.073 -5.567 1.00 62.31 511 ILE A O 1
ATOM 4141 N N . GLY A 1 512 ? 0.259 7.622 -7.553 1.00 56.06 512 GLY A N 1
ATOM 4142 C CA . GLY A 1 512 ? -0.028 8.923 -8.177 1.00 56.06 512 GLY A CA 1
ATOM 4143 C C . GLY A 1 512 ? 0.933 10.024 -7.712 1.00 56.06 512 GLY A C 1
ATOM 4144 O O . GLY A 1 512 ? 0.730 11.202 -7.992 1.00 56.06 512 GLY A O 1
ATOM 4145 N N . TYR A 1 513 ? 1.989 9.640 -6.992 1.00 58.72 513 TYR A N 1
ATOM 4146 C CA . TYR A 1 513 ? 2.999 10.519 -6.420 1.00 58.72 513 TYR A CA 1
ATOM 4147 C C . TYR A 1 513 ? 4.329 10.279 -7.120 1.00 58.72 513 TYR A C 1
ATOM 4149 O O . TYR A 1 513 ? 4.808 9.153 -7.128 1.00 58.72 513 TYR A O 1
ATOM 4157 N N . MET A 1 514 ? 4.952 11.341 -7.632 1.00 55.28 514 MET A N 1
ATOM 4158 C CA . MET A 1 514 ? 6.331 11.722 -7.287 1.00 55.28 514 MET A CA 1
ATOM 4159 C C . MET A 1 514 ? 6.763 13.026 -8.007 1.00 55.28 514 MET A C 1
ATOM 4161 O O . MET A 1 514 ? 7.901 13.155 -8.453 1.00 55.28 514 MET A O 1
ATOM 4165 N N . ASP A 1 515 ? 5.914 14.059 -8.044 1.00 41.16 515 ASP A N 1
ATOM 4166 C CA . ASP A 1 515 ? 6.426 15.424 -8.248 1.00 41.16 515 ASP A CA 1
ATOM 4167 C C . ASP A 1 515 ? 7.023 15.917 -6.916 1.00 41.16 515 ASP A C 1
ATOM 4169 O O . ASP A 1 515 ? 6.365 16.526 -6.079 1.00 41.16 515 ASP A O 1
ATOM 4173 N N . GLY A 1 516 ? 8.294 15.558 -6.701 1.00 43.84 516 GLY A N 1
ATOM 4174 C CA . GLY A 1 516 ? 9.157 16.093 -5.648 1.00 43.84 516 GLY A CA 1
ATOM 4175 C C . GLY A 1 516 ? 9.114 15.356 -4.310 1.00 43.84 516 GLY A C 1
ATOM 4176 O O . GLY A 1 516 ? 8.460 15.832 -3.405 1.00 43.84 516 GLY A O 1
ATOM 4177 N N . LEU A 1 517 ? 9.869 14.251 -4.176 1.00 46.72 517 LEU A N 1
ATOM 4178 C CA . LEU A 1 517 ? 10.600 13.748 -2.978 1.00 46.72 517 LEU A CA 1
ATOM 4179 C C . LEU A 1 517 ? 10.004 13.872 -1.548 1.00 46.72 517 LEU A C 1
ATOM 4181 O O . LEU A 1 517 ? 10.714 13.639 -0.575 1.00 46.72 517 LEU A O 1
ATOM 4185 N N . TRP A 1 518 ? 8.732 14.206 -1.391 1.00 43.66 518 TRP A N 1
ATOM 4186 C CA . TRP A 1 518 ? 8.093 14.544 -0.129 1.00 43.66 518 TRP A CA 1
ATOM 4187 C C . TRP A 1 518 ? 6.665 14.023 -0.201 1.00 43.66 518 TRP A C 1
ATOM 4189 O O . TRP A 1 518 ? 5.709 14.761 -0.420 1.00 43.66 518 TRP A O 1
ATOM 4199 N N . ALA A 1 519 ? 6.499 12.723 0.023 1.00 41.47 519 ALA A N 1
ATOM 4200 C CA . ALA A 1 519 ? 5.305 12.350 0.748 1.00 41.47 519 ALA A CA 1
ATOM 4201 C C . ALA A 1 519 ? 5.514 12.924 2.151 1.00 41.47 519 ALA A C 1
ATOM 4203 O O . ALA A 1 519 ? 6.386 12.462 2.890 1.00 41.47 519 ALA A O 1
ATOM 4204 N N . TYR A 1 520 ? 4.716 13.928 2.517 1.00 36.06 520 TYR A N 1
ATOM 4205 C CA . TYR A 1 520 ? 4.241 14.045 3.889 1.00 36.06 520 TYR A CA 1
ATOM 4206 C C . TYR A 1 520 ? 3.515 12.724 4.195 1.00 36.06 520 TYR A C 1
ATOM 4208 O O . TYR A 1 520 ? 2.292 12.644 4.236 1.00 36.06 520 TYR A O 1
ATOM 4216 N N . VAL A 1 521 ? 4.275 11.644 4.392 1.00 42.34 521 VAL A N 1
ATOM 4217 C CA . VAL A 1 521 ? 3.872 10.652 5.364 1.00 42.34 521 VAL A CA 1
ATOM 4218 C C . VAL A 1 521 ? 3.863 11.492 6.626 1.00 42.34 521 VAL A C 1
ATOM 4220 O O . VAL A 1 521 ? 4.913 11.883 7.134 1.00 42.34 521 VAL A O 1
ATOM 4223 N N . LEU A 1 522 ? 2.679 11.932 7.043 1.00 38.88 522 LEU A N 1
ATOM 4224 C CA . LEU A 1 522 ? 2.457 12.375 8.405 1.00 38.88 522 LEU A CA 1
ATOM 4225 C C . LEU A 1 522 ? 2.817 11.161 9.263 1.00 38.88 522 LEU A C 1
ATOM 4227 O O . LEU A 1 522 ? 1.963 10.386 9.655 1.00 38.88 522 LEU A O 1
ATOM 4231 N N . THR A 1 523 ? 4.112 10.948 9.503 1.00 45.00 523 THR A N 1
ATOM 4232 C CA . THR A 1 523 ? 4.693 9.886 10.337 1.00 45.00 523 THR A CA 1
ATOM 4233 C C . THR A 1 523 ? 4.449 10.201 11.815 1.00 45.00 523 THR A C 1
ATOM 4235 O O . THR A 1 523 ? 5.286 9.968 12.676 1.00 45.00 523 THR A O 1
ATOM 4238 N N . TYR A 1 524 ? 3.295 10.791 12.103 1.00 49.25 524 TYR A N 1
ATOM 4239 C CA . TYR A 1 524 ? 2.742 10.998 13.424 1.00 49.25 524 TYR A CA 1
ATOM 4240 C C . TYR A 1 524 ? 1.398 10.281 13.446 1.00 49.25 524 TYR A C 1
ATOM 4242 O O . TYR A 1 524 ? 0.358 10.889 13.675 1.00 49.25 524 TYR A O 1
ATOM 4250 N N . TYR A 1 525 ? 1.420 8.984 13.145 1.00 59.28 525 TYR A N 1
ATOM 4251 C CA . TYR A 1 525 ? 0.309 8.125 13.502 1.00 59.28 525 TYR A CA 1
ATOM 4252 C C . TYR A 1 525 ? 0.663 7.488 14.844 1.00 59.28 525 TYR A C 1
ATOM 4254 O O . TYR A 1 525 ? 1.479 6.564 14.875 1.00 59.28 525 TYR A O 1
ATOM 4262 N N . PRO A 1 526 ? 0.104 7.984 15.967 1.00 72.94 526 PRO A N 1
ATOM 4263 C CA . PRO A 1 526 ? -0.108 7.116 17.120 1.00 72.94 526 PRO A CA 1
ATOM 4264 C C . PRO A 1 526 ? -0.867 5.854 16.676 1.00 72.94 526 PRO A C 1
ATOM 4266 O O . PRO A 1 526 ? -1.324 5.752 15.535 1.00 72.94 526 PRO A O 1
ATOM 4269 N N . VAL A 1 527 ? -1.015 4.889 17.579 1.00 86.69 527 VAL A N 1
ATOM 4270 C CA . VAL A 1 527 ? -1.838 3.703 17.318 1.00 86.69 527 VAL A CA 1
ATOM 4271 C C . VAL A 1 527 ? -3.190 4.111 16.740 1.00 86.69 527 VAL A C 1
ATOM 4273 O O . VAL A 1 527 ? -3.906 4.918 17.332 1.00 86.69 527 VAL A O 1
ATOM 4276 N N . ILE A 1 528 ? -3.534 3.546 15.589 1.00 89.44 528 ILE A N 1
ATOM 4277 C CA . ILE A 1 528 ? -4.811 3.780 14.924 1.00 89.44 528 ILE A CA 1
ATOM 4278 C C . ILE A 1 528 ? -5.435 2.440 14.543 1.00 89.44 528 ILE A C 1
ATOM 4280 O O . ILE A 1 528 ? -4.744 1.589 13.981 1.00 89.44 528 ILE A O 1
ATOM 4284 N N . PRO A 1 529 ? -6.726 2.208 14.823 1.00 93.00 529 PRO A N 1
ATOM 4285 C CA . PRO A 1 529 ? -7.375 0.990 14.364 1.00 93.00 529 PRO A CA 1
ATOM 4286 C C . PRO A 1 529 ? -7.426 0.922 12.849 1.00 93.00 529 PRO A C 1
ATOM 4288 O O . PRO A 1 529 ? -7.678 1.926 12.179 1.00 93.00 529 PRO A O 1
ATOM 4291 N N . ILE A 1 530 ? -7.240 -0.277 12.309 1.00 92.12 530 ILE A N 1
ATOM 4292 C CA . ILE A 1 530 ? -7.292 -0.508 10.861 1.00 92.12 530 ILE A CA 1
ATOM 4293 C C . ILE A 1 530 ? -8.688 -0.156 10.316 1.00 92.12 530 ILE A C 1
ATOM 4295 O O . ILE A 1 530 ? -8.800 0.497 9.280 1.00 92.12 530 ILE A O 1
ATOM 4299 N N . ASP A 1 531 ? -9.763 -0.457 11.052 1.00 92.56 531 ASP A N 1
ATOM 4300 C CA . ASP A 1 531 ? -11.121 -0.055 10.654 1.00 92.56 531 ASP A CA 1
ATOM 4301 C C . ASP A 1 531 ? -11.307 1.467 10.611 1.00 92.56 531 ASP A C 1
ATOM 4303 O O . ASP A 1 531 ? -11.996 1.987 9.728 1.00 92.56 531 ASP A O 1
ATOM 4307 N N . LEU A 1 532 ? -10.648 2.207 11.511 1.00 92.69 532 LEU A N 1
ATOM 4308 C CA . LEU A 1 532 ? -10.663 3.667 11.471 1.00 92.69 532 LEU A CA 1
ATOM 4309 C C . LEU A 1 532 ? -9.894 4.186 10.250 1.00 92.69 532 LEU A C 1
ATOM 4311 O O . LEU A 1 532 ? -10.381 5.090 9.575 1.00 92.69 532 LEU A O 1
ATOM 4315 N N . LEU A 1 533 ? -8.743 3.594 9.912 1.00 88.88 533 LEU A N 1
ATOM 4316 C CA . LEU A 1 533 ? -8.015 3.926 8.681 1.00 88.88 533 LEU A CA 1
ATOM 4317 C C . LEU A 1 533 ? -8.889 3.720 7.437 1.00 88.88 533 LEU A C 1
ATOM 4319 O O . LEU A 1 533 ? -8.981 4.621 6.604 1.00 88.88 533 LEU A O 1
ATOM 4323 N N . LYS A 1 534 ? -9.595 2.586 7.343 1.00 88.25 534 LYS A N 1
ATOM 4324 C CA . LYS A 1 534 ? -10.543 2.306 6.252 1.00 88.25 534 LYS A CA 1
ATOM 4325 C C . LYS A 1 534 ? -11.687 3.318 6.195 1.00 88.25 534 LYS A C 1
ATOM 4327 O O . LYS A 1 534 ? -12.053 3.763 5.110 1.00 88.25 534 LYS A O 1
ATOM 4332 N N . THR A 1 535 ? -12.238 3.690 7.352 1.00 90.94 535 THR A N 1
ATOM 4333 C CA . THR A 1 535 ? -13.302 4.704 7.474 1.00 90.94 535 THR A CA 1
ATOM 4334 C C . THR A 1 535 ? -12.833 6.052 6.932 1.00 90.94 535 THR A C 1
ATOM 4336 O O . THR A 1 535 ? -13.505 6.669 6.105 1.00 90.94 535 THR A O 1
ATOM 4339 N N . LEU A 1 536 ? -11.652 6.500 7.367 1.00 87.75 536 LEU A N 1
ATOM 4340 C CA . LEU A 1 536 ? -11.072 7.774 6.949 1.00 87.75 536 LEU A CA 1
ATOM 4341 C C . LEU A 1 536 ? -10.688 7.767 5.468 1.00 87.75 536 LEU A C 1
ATOM 4343 O O . LEU A 1 536 ? -10.899 8.775 4.798 1.00 87.75 536 LEU A O 1
ATOM 4347 N N . ARG A 1 537 ? -10.180 6.640 4.946 1.00 84.06 537 ARG A N 1
ATOM 4348 C CA . ARG A 1 537 ? -9.894 6.470 3.515 1.00 84.06 537 ARG A CA 1
ATOM 4349 C C . ARG A 1 537 ? -11.160 6.651 2.681 1.00 84.06 537 ARG A C 1
ATOM 4351 O O . ARG A 1 537 ? -11.176 7.529 1.828 1.00 84.06 537 ARG A O 1
ATOM 4358 N N . TYR A 1 538 ? -12.228 5.915 2.993 1.00 85.56 538 TYR A N 1
ATOM 4359 C CA . TYR A 1 538 ? -13.510 6.036 2.286 1.00 85.56 538 TYR A CA 1
ATOM 4360 C C . TYR A 1 538 ? -14.079 7.462 2.357 1.00 85.56 538 TYR A C 1
ATOM 4362 O O . TYR A 1 538 ? -14.516 8.021 1.356 1.00 85.56 538 TYR A O 1
ATOM 4370 N N . THR A 1 539 ? -14.004 8.091 3.534 1.00 85.69 539 THR A N 1
ATOM 4371 C CA . THR A 1 539 ? -14.424 9.491 3.728 1.00 85.69 539 THR A CA 1
ATOM 4372 C C . THR A 1 539 ? -13.617 10.442 2.829 1.00 85.69 539 THR A C 1
ATOM 4374 O O . THR A 1 539 ? -14.161 11.338 2.187 1.00 85.69 539 THR A O 1
ATOM 4377 N N . ALA A 1 540 ? -12.297 10.255 2.749 1.00 82.06 540 ALA A N 1
ATOM 4378 C CA . ALA A 1 540 ? -11.429 11.082 1.916 1.00 82.06 540 ALA A CA 1
ATOM 4379 C C . ALA A 1 540 ? -11.694 10.883 0.414 1.00 82.06 540 ALA A C 1
ATOM 4381 O O . ALA A 1 540 ? -11.722 11.866 -0.329 1.00 82.06 540 ALA A O 1
ATOM 4382 N N . GLU A 1 541 ? -11.911 9.647 -0.033 1.00 81.00 541 GLU A N 1
ATOM 4383 C CA . GLU A 1 541 ? -12.243 9.313 -1.426 1.00 81.00 541 GLU A CA 1
ATOM 4384 C C . GLU A 1 541 ? -13.561 9.979 -1.855 1.00 81.00 541 GLU A C 1
ATOM 4386 O O . GLU A 1 541 ? -13.598 10.676 -2.870 1.00 81.00 541 GLU A O 1
ATOM 4391 N N . GLU A 1 542 ? -14.605 9.883 -1.029 1.00 83.00 542 GLU A N 1
ATOM 4392 C CA . GLU A 1 542 ? -15.912 10.518 -1.258 1.00 83.00 542 GLU A CA 1
ATOM 4393 C C . GLU A 1 542 ? -15.848 12.054 -1.298 1.00 83.00 542 GLU A C 1
ATOM 4395 O O . GLU A 1 542 ? -16.514 12.698 -2.112 1.00 83.00 542 GLU A O 1
ATOM 4400 N N . ILE A 1 543 ? -15.051 12.676 -0.422 1.00 77.94 543 ILE A N 1
ATOM 4401 C CA . ILE A 1 543 ? -14.908 14.141 -0.388 1.00 77.94 543 ILE A CA 1
ATOM 4402 C C . ILE A 1 543 ? -14.093 14.649 -1.580 1.00 77.94 543 ILE A C 1
ATOM 4404 O O . ILE A 1 543 ? -14.410 15.701 -2.138 1.00 77.94 543 ILE A O 1
ATOM 4408 N N . THR A 1 544 ? -13.023 13.943 -1.947 1.00 74.75 544 THR A N 1
ATOM 4409 C CA . THR A 1 544 ? -12.104 14.383 -3.007 1.00 74.75 544 THR A CA 1
ATOM 4410 C C . THR A 1 544 ? -12.570 13.988 -4.407 1.00 74.75 544 THR A C 1
ATOM 4412 O O . THR A 1 544 ? -12.106 14.580 -5.381 1.00 74.75 544 THR A O 1
ATOM 4415 N N . GLY A 1 545 ? -13.481 13.017 -4.523 1.00 69.38 545 GLY A N 1
ATOM 4416 C CA . GLY A 1 545 ? -13.907 12.442 -5.800 1.00 69.38 545 GLY A CA 1
ATOM 4417 C C . GLY A 1 545 ? -12.817 11.610 -6.486 1.00 69.38 545 GLY A C 1
ATOM 4418 O O . GLY A 1 545 ? -12.949 11.285 -7.665 1.00 69.38 545 GLY A O 1
ATOM 4419 N N . ILE A 1 546 ? -11.730 11.292 -5.776 1.00 60.34 546 ILE A N 1
ATOM 4420 C CA . ILE A 1 546 ? -10.624 10.476 -6.273 1.00 60.34 546 ILE A CA 1
ATOM 4421 C C . ILE A 1 546 ? -10.839 9.059 -5.748 1.00 60.34 546 ILE A C 1
ATOM 4423 O O . ILE A 1 546 ? -10.575 8.781 -4.584 1.00 60.34 546 ILE A O 1
ATOM 4427 N N . THR A 1 547 ? -11.313 8.167 -6.614 1.00 53.66 547 THR A N 1
ATOM 4428 C CA . THR A 1 547 ? -11.313 6.718 -6.376 1.00 53.66 547 THR A CA 1
ATOM 4429 C C . THR A 1 547 ? -9.993 6.137 -6.883 1.00 53.66 547 THR A C 1
ATOM 4431 O O . THR A 1 547 ? -9.547 6.491 -7.978 1.00 53.66 547 THR A O 1
ATOM 4434 N N . ARG A 1 548 ? -9.330 5.318 -6.058 1.00 52.03 548 ARG A N 1
ATOM 4435 C CA . ARG A 1 548 ? -8.107 4.597 -6.444 1.00 52.03 548 ARG A CA 1
ATOM 4436 C C . ARG A 1 548 ? -8.412 3.359 -7.271 1.00 52.03 548 ARG A C 1
ATOM 4438 O O . ARG A 1 548 ? -9.404 2.672 -6.948 1.00 52.03 548 ARG A O 1
#

Secondary structure (DSSP, 8-state):
---SSHHHHHHHHHHHHHHHHHHHHHHHHHHHHHHTT-GGGSTHHHHHT---SSSS--HIIIIIHHHHHHHHHHHHTT--HHHHHHHHHHHHHTTGGGGT--HHHIIIIIHHHHHTSHHHHHHHHHH-HHHHHHHHHHHHHHHHHTTT----TTTHHHHHHHHHHHHHHH-GGGGSHHHHHHHHHHH-TT--GGGEEEEEE-S--THHHHHHHHHHHHHHHTT-EEEEEETTEEEEE-SSPPP-HHHHHHHHHHHHHHHHHHHHHS--SPPPP--HHHHHHHTTSS-GGGGTTT---GGGS-HHHHHHHHHHHHHH--HHHHHHHHHHHHHHHTS-TTS-S-HHHHHHHHHHHHHHH-TT-----SSHHHHHHHHHHHHHTS-HHHHHHHHHHHHHHHHHHHHHHH---HHHHHHHHHHHEEETT--STT-S---S-PBPTTT-PBPSS-EEHHHHHHHHHHHT-TT--GGG---HHHHT-TTS-SSGGG-S--EE-HHHHHHHHHHHHHH---SSS---------SB-HHHHHHHHHHHHHHHT---

Sequence (548 aa):
MTHSHGEMEEFEVEIVDEIRKSIADDLNNFYRKVFRGRGKDDFYWYIVSANPKLFPISGTQHYLGAGFIGLRLGYFLGFNEYKLIVAFLGGLFHDFNKWYKTVDEMKKNVFERFEVTRLYNIITDILGDKKAENAFYDAIEIGLKLESGGMPRILQKVSEVVRLGDILTGDRACWSLTVCIDRIMSSFSNISIKNIFPVFIGKQRPLIPLISEVVEHELESQGGIPLLSTPEGMLFLTKERIIDVENIYKKIAEYVSSSIELSEEKEGKGRIIKLGPIKEVLDGRRKLATTSGVYRSIAGYSLKDIDATFEYTRMRGALEDLRLLIVVLANIYRKDPNKREKEEERLKRFIMELQALIPDIKIDVTKIEVALRKLYERLKELDRDSLLRLAERSSNFIKNEMIRYRTIEPSLLIEKIATYINIGYQKKKLLEKPGRGSTCSICRDTVILEKSLTSFLQELKKGVIGRINISELFHSDLQGKPEKIGSIEQVKKLPVCETCYFEVIVAPKHIGYMDGLWAYVLTYYPVIPIDLLKTLRYTAEEITGITR

Radius of gyration: 30.85 Å; chains: 1; bounding box: 75×59×92 Å

Foldseek 3Di:
DDDDDPVVVVVLVVLLVQLLVLLLVLVLVLVVCVVVVRNCLALCCLQQVFDQAPDPFGSLQQQQQLLSQLLLVCVLVPHDLLLSLLLNLLSNCLRSVSSVDDLVCQLPSSVVNVCPGSSLVSSCVVQNDVSSSVSSNSSNVLSVALPVHPRDPVCPVSSLSSNLSNCCRHDPVNLDVVSNVVSVCVSDVPDDLQFKKWKFFADDDLCCVVLLVLLVVLCVVQVWRWNWAHLGGGITTHNHTDRDPVVSLLSSLCSLQVLLVVVLVPDDQFDAQDLPVVVCLLVVVDPPVVCDVRAEALLQGGLNNLVNNLVCCLPPNDLLSLLSLLLSLLVNQLHPQQLPDHSLVRSVVSLVLLCVLPVVSDFDRPDSSVRSSSSSVVSVVDDPVSSSVSSVSSSVVSNVVSCVVLDDPSLVVSLVVCVRIPIRPPPCPSPPDLPPADQAQPPRDGAPDWGDPSSLVSLCCVLANVPDPQQPDDGPVVVVCPPDDHGPVPDNDHTHHSRSSSCSNRSCPVVVDHPDDDDPPVSPDRMGTPSSVVSVVSSCCVNVVDDD

pLDDT: mean 81.84, std 14.85, range [28.52, 97.94]